Protein AF-A0A346Q1C7-F1 (afdb_monomer_lite)

InterPro domains:
  IPR007980 Small ribosomal subunit protein uS3m, fungi [PF05316] (210-429)

Sequence (430 aa):
MRRWARRLSTNRILISRVEVKHTNDRAVVTVYVYNRQKQYYLNKIAGLGAIVNKALPSSLLELRKRFKVVRSRLQLIKSSMAIIRDRIQKQIEVVSLGMNDNQNQNDNQNLNQNQNENQNQVFITDLSPSAMGEQGEISKWKVLWLARARDYEMLYLKNYVGRSLRRQMLSIYLLQLASFNESKFEAKYLLPLTSLVRRVYTAPGDASQQKEVSFNFVNLKYPYHNSSLFSSILVAKIKNRKTKLLTVLRASLAMWKVGRLSAEARATLYKEIYNRERRLPNIKVDENSQFERVPALMDNAIHLQYDTTVERGMRNSRVKGNHLTTLAEASCRADSTSRALVNTTLKALKNKAVSGIRLEVAGRLTRRYTAARSLFKLRYKGNLKNMDSSQKGLSAVLLRGHAKSNLNYTKTCSRVRIGSFGVKGWVSSS

Radius of gyration: 39.63 Å; chains: 1; bounding box: 96×57×124 Å

Foldseek 3Di:
DVVLVVVLFDLAKFKFPWDWDDDQFAIEIEIEIAHNVLVVLVVVLVVLDPVPPDDLPPDPVVLVVVVVVVVVVVVVLVVVVVVVVVVLVVVVVVLVVVVVVVVVVVVVVVPVDDDDDDDDDDDDDDDDDDDDDPVVVVSVVVVVVSVVVVVVVVVVSVVVVVVVVVSVVSSSVSSVVSVVVVCCPDPVVCVVVQVVVQVVVDDPPDPPRRRHYHYHYHYDPDQLVAFRSLQVSLQVVLLPLVDDSVNSQVSSVVVDDADDDDPVRVVVLVCLQVVLPPDDPPDDDPPPPPPDDDPPPPPVVVCCVVCPQPVVVVVVPPPPDDDPDDPPPVVPVVVVSVVVVVVVVVVPDFQPAWFKKKKKKKADSDSDLDPDDMDIDIDIDGDQDDCCCPRNVDDADADPVHHGPQKHWDKDKDAHPNGIMIMIMIIGGD

Secondary structure (DSSP, 8-state):
-HHHHHHHS-SSEEE---EEEE-SSEEEEEEEEEEHHHHHHHHHHHHH-TTS-S---SSHHHHHHHHHHHHHHHHHHHHHHHHHHHHHHHHHHHHHHHHHHHHHHHHHHHTTS--------------------HHHHHHHHHHHHHHHHHHHHHHHHHHHHHHHHHHHHHHHHHHHHHHHHHHTTSHHHHHHHHHHHHHHHS-TT-TT---EEEEEEEE-SSGGGSHHHHHHHHHHHHT-TTS-HHHHHHHHHTTS-PPPPPHHHHHHHHHHHHH-----TT----TT------SS-HHHHHHHHS-TTHHHHHHTT---S-----SSTTHHHHHHHHHHHHHHHHHH-S--SEEEEEEEEEE---SSSS--PPEEEEEEEE--S-HHHHTT----PEETTTEETTEEEEEEEEEETTEEEEEEEEEEE-

Organism: NCBI:txid2233981

Structure (mmCIF, N/CA/C/O backbone):
data_AF-A0A346Q1C7-F1
#
_entry.id   AF-A0A346Q1C7-F1
#
loop_
_atom_site.group_PDB
_atom_site.id
_atom_site.type_symbol
_atom_site.label_atom_id
_atom_site.label_alt_id
_atom_site.label_comp_id
_atom_site.label_asym_id
_atom_site.label_entity_id
_atom_site.label_seq_id
_atom_site.pdbx_PDB_ins_code
_atom_site.Cartn_x
_atom_site.Cartn_y
_atom_site.Cartn_z
_atom_site.occupancy
_atom_site.B_iso_or_equiv
_atom_site.auth_seq_id
_atom_site.auth_comp_id
_atom_site.auth_asym_id
_atom_site.auth_atom_id
_atom_site.pdbx_PDB_model_num
ATOM 1 N N . MET A 1 1 ? 2.032 14.418 11.983 1.00 38.97 1 MET A N 1
ATOM 2 C CA . MET A 1 1 ? 1.746 13.528 10.818 1.00 38.97 1 MET A CA 1
ATOM 3 C C . MET A 1 1 ? 1.263 12.105 11.158 1.00 38.97 1 MET A C 1
ATOM 5 O O . MET A 1 1 ? 0.322 11.653 10.511 1.00 38.97 1 MET A O 1
ATOM 9 N N . ARG A 1 2 ? 1.812 11.386 12.163 1.00 43.94 2 ARG A N 1
ATOM 10 C CA . ARG A 1 2 ? 1.419 9.984 12.498 1.00 43.94 2 ARG A CA 1
ATOM 11 C C . ARG A 1 2 ? -0.075 9.760 12.833 1.00 43.94 2 ARG A C 1
ATOM 13 O O . ARG A 1 2 ? -0.574 8.652 12.641 1.00 43.94 2 ARG A O 1
ATOM 20 N N . ARG A 1 3 ? -0.809 10.766 13.336 1.00 47.66 3 ARG A N 1
ATOM 21 C CA . ARG A 1 3 ? -2.253 10.647 13.662 1.00 47.66 3 ARG A CA 1
ATOM 22 C C . ARG A 1 3 ? -3.160 10.649 12.417 1.00 47.66 3 ARG A C 1
ATOM 24 O O . ARG A 1 3 ? -4.160 9.940 12.407 1.00 47.66 3 ARG A O 1
ATOM 31 N N . TRP A 1 4 ? -2.811 11.376 11.352 1.00 45.78 4 TRP A N 1
ATOM 32 C CA . TRP A 1 4 ? -3.656 11.488 10.148 1.00 45.78 4 TRP A CA 1
ATOM 33 C C . TRP A 1 4 ? -3.519 10.296 9.196 1.00 45.78 4 TRP A C 1
ATOM 35 O O . TRP A 1 4 ? -4.531 9.786 8.722 1.00 45.78 4 TRP A O 1
ATOM 45 N N . ALA A 1 5 ? -2.308 9.756 9.016 1.00 52.31 5 ALA A N 1
ATOM 46 C CA . ALA A 1 5 ? -2.098 8.514 8.260 1.00 52.31 5 ALA A CA 1
ATOM 47 C C . ALA A 1 5 ? -2.879 7.317 8.855 1.00 52.31 5 ALA A C 1
ATOM 49 O O . ALA A 1 5 ? -3.353 6.439 8.130 1.00 52.31 5 ALA A O 1
ATOM 50 N N . ARG A 1 6 ? -3.097 7.309 10.182 1.00 56.31 6 ARG A N 1
ATOM 51 C CA . ARG A 1 6 ? -3.970 6.335 10.863 1.00 56.31 6 ARG A CA 1
ATOM 52 C C . ARG A 1 6 ? -5.446 6.480 10.485 1.00 56.31 6 ARG A C 1
ATOM 54 O O . ARG A 1 6 ? -6.118 5.471 10.333 1.00 56.31 6 ARG A O 1
ATOM 61 N N . ARG A 1 7 ? -5.945 7.708 10.296 1.00 55.66 7 ARG A N 1
ATOM 62 C CA . ARG A 1 7 ? -7.338 7.958 9.874 1.00 55.66 7 ARG A CA 1
ATOM 63 C C . ARG A 1 7 ? -7.575 7.595 8.400 1.00 55.66 7 ARG A C 1
ATOM 65 O O . ARG A 1 7 ? -8.701 7.257 8.036 1.00 55.66 7 ARG A O 1
ATOM 72 N N . LEU A 1 8 ? -6.527 7.619 7.570 1.00 53.28 8 LEU A N 1
ATOM 73 C CA . LEU A 1 8 ? -6.575 7.304 6.132 1.00 53.28 8 LEU A CA 1
ATOM 74 C C . LEU A 1 8 ? -6.391 5.825 5.795 1.00 53.28 8 LEU A C 1
ATOM 76 O O . LEU A 1 8 ? -6.873 5.382 4.759 1.00 53.28 8 LEU A O 1
ATOM 80 N N . SER A 1 9 ? -5.759 5.043 6.664 1.00 59.03 9 SER A N 1
ATOM 81 C CA . SER A 1 9 ? -5.677 3.593 6.484 1.00 59.03 9 SER A CA 1
ATOM 82 C C . SER A 1 9 ? -6.921 2.914 7.068 1.00 59.03 9 SER A C 1
ATOM 84 O O . SER A 1 9 ? -7.513 3.360 8.051 1.00 59.03 9 SER A O 1
ATOM 86 N N . THR A 1 10 ? -7.411 1.878 6.398 1.00 66.50 10 THR A N 1
ATOM 87 C CA . THR A 1 10 ? -8.411 0.944 6.939 1.00 66.50 10 THR A CA 1
ATOM 88 C C . THR A 1 10 ? -7.689 -0.130 7.749 1.00 66.50 10 THR A C 1
ATOM 90 O O . THR A 1 10 ? -6.613 -0.555 7.329 1.00 66.50 10 THR A O 1
ATOM 93 N N . ASN A 1 11 ? -8.257 -0.600 8.865 1.00 80.75 11 ASN A N 1
ATOM 94 C CA . ASN A 1 11 ? -7.684 -1.710 9.638 1.00 80.75 11 ASN A CA 1
ATOM 95 C C . ASN A 1 11 ? -7.961 -3.066 8.956 1.00 80.75 11 ASN A C 1
ATOM 97 O O . ASN A 1 11 ? -8.688 -3.909 9.474 1.00 80.75 11 ASN A O 1
ATOM 101 N N . ARG A 1 12 ? -7.439 -3.232 7.738 1.00 88.00 12 ARG A N 1
ATOM 102 C CA . ARG A 1 12 ? -7.566 -4.434 6.904 1.00 88.00 12 ARG A CA 1
ATOM 103 C C . ARG A 1 12 ? -6.254 -4.729 6.186 1.00 88.00 12 ARG A C 1
ATOM 105 O O . ARG A 1 12 ? -5.442 -3.819 6.009 1.00 88.00 12 ARG A O 1
ATOM 112 N N . ILE A 1 13 ? -6.064 -5.981 5.787 1.00 92.06 13 ILE A N 1
ATOM 113 C CA . ILE A 1 13 ? -5.020 -6.351 4.830 1.00 92.06 13 ILE A CA 1
ATOM 114 C C . ILE A 1 13 ? -5.448 -5.793 3.474 1.00 92.06 13 ILE A C 1
ATOM 116 O O . ILE A 1 13 ? -6.593 -5.962 3.054 1.00 92.06 13 ILE A O 1
ATOM 120 N N . LEU A 1 14 ? -4.550 -5.062 2.831 1.00 92.31 14 LEU A N 1
ATOM 121 C CA . LEU A 1 14 ? -4.760 -4.525 1.496 1.00 92.31 14 LEU A CA 1
ATOM 122 C C . LEU A 1 14 ? -3.822 -5.255 0.549 1.00 92.31 14 LEU A C 1
ATOM 124 O O . LEU A 1 14 ? -2.663 -5.482 0.893 1.00 92.31 14 LEU A O 1
ATOM 128 N N . ILE A 1 15 ? -4.340 -5.609 -0.619 1.00 94.50 15 ILE A N 1
ATOM 129 C CA . ILE A 1 15 ? -3.652 -6.427 -1.612 1.00 94.50 15 ILE A CA 1
ATOM 130 C C . ILE A 1 15 ? -3.628 -5.659 -2.937 1.00 94.50 15 ILE A C 1
ATOM 132 O O . ILE A 1 15 ? -4.599 -4.973 -3.272 1.00 94.50 15 ILE A O 1
ATOM 136 N N . SER A 1 16 ? -2.496 -5.694 -3.637 1.00 95.19 16 SER A N 1
ATOM 137 C CA . SER A 1 16 ? -2.352 -5.082 -4.954 1.00 95.19 16 SER A CA 1
ATOM 138 C C . SER A 1 16 ? -3.081 -5.877 -6.029 1.00 95.19 16 SER A C 1
ATOM 140 O O . SER A 1 16 ? -3.559 -6.987 -5.805 1.00 95.19 16 SER A O 1
ATOM 142 N N . ARG A 1 17 ? -3.111 -5.330 -7.245 1.00 94.06 17 ARG A N 1
ATOM 143 C CA . ARG A 1 17 ? -3.306 -6.182 -8.421 1.00 94.06 17 ARG A CA 1
ATOM 144 C C . ARG A 1 17 ? -2.187 -7.216 -8.486 1.00 94.06 17 ARG A C 1
ATOM 146 O O . ARG A 1 17 ? -1.057 -6.923 -8.093 1.00 94.06 17 ARG A O 1
ATOM 153 N N . VAL A 1 18 ? -2.555 -8.406 -8.931 1.00 94.12 18 VAL A N 1
ATOM 154 C CA . VAL A 1 18 ? -1.655 -9.544 -9.055 1.00 94.12 18 VAL A CA 1
ATOM 155 C C . VAL A 1 18 ? -0.768 -9.344 -10.278 1.00 94.12 18 VAL A C 1
ATOM 157 O O . VAL A 1 18 ? -1.256 -8.935 -11.332 1.00 94.12 18 VAL A O 1
ATOM 160 N N . GLU A 1 19 ? 0.519 -9.633 -10.127 1.00 93.44 19 GLU A N 1
ATOM 161 C CA . GLU A 1 19 ? 1.484 -9.683 -11.221 1.00 93.44 19 GLU A CA 1
ATOM 162 C C . GLU A 1 19 ? 1.904 -11.136 -11.412 1.00 93.44 19 GLU A C 1
ATOM 164 O O . GLU A 1 19 ? 2.443 -11.759 -10.499 1.00 93.44 19 GLU A O 1
ATOM 169 N N . VAL A 1 20 ? 1.621 -11.694 -12.586 1.00 93.06 20 VAL A N 1
ATOM 170 C CA . VAL A 1 20 ? 1.943 -13.088 -12.898 1.00 93.06 20 VAL A CA 1
ATOM 171 C C . VAL A 1 20 ? 3.135 -13.113 -13.837 1.00 93.06 20 VAL A C 1
ATOM 173 O O . VAL A 1 20 ? 3.123 -12.456 -14.877 1.00 93.06 20 VAL A O 1
ATOM 176 N N . LYS A 1 21 ? 4.151 -13.895 -13.478 1.00 92.50 21 LYS A N 1
ATOM 177 C CA . LYS A 1 21 ? 5.204 -14.309 -14.402 1.00 92.50 21 LYS A CA 1
ATOM 178 C C . LYS A 1 21 ? 4.967 -15.758 -14.774 1.00 92.50 21 LYS A C 1
ATOM 180 O O . LYS A 1 21 ? 4.878 -16.614 -13.896 1.00 92.50 21 LYS A O 1
ATOM 185 N N . HIS A 1 22 ? 4.848 -16.003 -16.067 1.00 89.62 22 HIS A N 1
ATOM 186 C CA . HIS A 1 22 ? 4.619 -17.329 -16.603 1.00 89.62 22 HIS A CA 1
ATOM 187 C C . HIS A 1 22 ? 5.907 -17.853 -17.242 1.00 89.62 22 HIS A C 1
ATOM 189 O O . HIS A 1 22 ? 6.525 -17.146 -18.035 1.00 89.62 22 HIS A O 1
ATOM 195 N N . THR A 1 23 ? 6.313 -19.064 -16.872 1.00 88.69 23 THR A N 1
ATOM 196 C CA . THR A 1 23 ? 7.318 -19.869 -17.577 1.00 88.69 23 THR A CA 1
ATOM 197 C C . THR A 1 23 ? 6.695 -21.212 -17.953 1.00 88.69 23 THR A C 1
ATOM 199 O O . THR A 1 23 ? 5.582 -21.508 -17.516 1.00 88.69 23 THR A O 1
ATOM 202 N N . ASN A 1 24 ? 7.410 -22.029 -18.729 1.00 86.62 24 ASN A N 1
ATOM 203 C CA . ASN A 1 24 ? 6.912 -23.329 -19.191 1.00 86.62 24 ASN A CA 1
ATOM 204 C C . ASN A 1 24 ? 6.408 -24.190 -18.022 1.00 86.62 24 ASN A C 1
ATOM 206 O O . ASN A 1 24 ? 5.253 -24.609 -18.033 1.00 86.62 24 ASN A O 1
ATOM 210 N N . ASP A 1 25 ? 7.215 -24.303 -16.963 1.00 86.50 25 ASP A N 1
ATOM 211 C CA . ASP A 1 25 ? 6.927 -25.235 -15.864 1.00 86.50 25 ASP A CA 1
ATOM 212 C C . ASP A 1 25 ? 6.196 -24.594 -14.679 1.00 86.50 25 ASP A C 1
ATOM 214 O O . ASP A 1 25 ? 5.519 -25.280 -13.915 1.00 86.50 25 ASP A O 1
ATOM 218 N N . ARG A 1 26 ? 6.311 -23.268 -14.497 1.00 90.44 26 ARG A N 1
ATOM 219 C CA . ARG A 1 26 ? 5.790 -22.576 -13.309 1.00 90.44 26 ARG A CA 1
ATOM 220 C C . ARG A 1 26 ? 5.085 -21.259 -13.612 1.00 90.44 26 ARG A C 1
ATOM 222 O O . ARG A 1 26 ? 5.454 -20.484 -14.494 1.00 90.44 26 ARG A O 1
ATOM 229 N N . ALA A 1 27 ? 4.078 -20.963 -12.803 1.00 91.81 27 ALA A N 1
ATOM 230 C CA . ALA A 1 27 ? 3.423 -19.668 -12.728 1.00 91.81 27 ALA A CA 1
ATOM 231 C C . ALA A 1 27 ? 3.760 -19.022 -11.379 1.00 91.81 27 ALA A C 1
ATOM 233 O O . ALA A 1 27 ? 3.321 -19.482 -10.324 1.00 91.81 27 ALA A O 1
ATOM 234 N N . VAL A 1 28 ? 4.551 -17.947 -11.407 1.00 93.69 28 VAL A N 1
ATOM 235 C CA . VAL A 1 28 ? 4.902 -17.175 -10.210 1.00 93.69 28 VAL A CA 1
ATOM 236 C C . VAL A 1 28 ? 3.908 -16.034 -10.057 1.00 93.69 28 VAL A C 1
ATOM 238 O O . VAL A 1 28 ? 3.921 -15.056 -10.810 1.00 93.69 28 VAL A O 1
ATOM 241 N N . VAL A 1 29 ? 3.047 -16.152 -9.056 1.00 94.75 29 VAL A N 1
ATOM 242 C CA . VAL A 1 29 ? 2.010 -15.181 -8.725 1.00 94.75 29 VAL A CA 1
ATOM 243 C C . VAL A 1 29 ? 2.555 -14.233 -7.661 1.00 94.75 29 VAL A C 1
ATOM 245 O O . VAL A 1 29 ? 2.629 -14.571 -6.481 1.00 94.75 29 VAL A O 1
ATOM 248 N N . THR A 1 30 ? 2.949 -13.030 -8.073 1.00 96.19 30 THR A N 1
ATOM 249 C CA . THR A 1 30 ? 3.469 -12.001 -7.168 1.00 96.19 30 THR A CA 1
ATOM 250 C C . THR A 1 30 ? 2.356 -11.064 -6.727 1.00 96.19 30 THR A C 1
ATOM 252 O O . THR A 1 30 ? 1.605 -10.506 -7.531 1.00 96.19 30 THR A O 1
ATOM 255 N N . VAL A 1 31 ? 2.254 -10.879 -5.415 1.00 95.62 31 VAL A N 1
ATOM 256 C CA . VAL A 1 31 ? 1.205 -10.086 -4.789 1.00 95.62 31 VAL A CA 1
ATOM 257 C C . VAL A 1 31 ? 1.826 -9.146 -3.764 1.00 95.62 31 VAL A C 1
ATOM 259 O O . VAL A 1 31 ? 2.423 -9.580 -2.779 1.00 95.62 31 VAL A O 1
ATOM 262 N N . TYR A 1 32 ? 1.650 -7.839 -3.956 1.00 96.62 32 TYR A N 1
ATOM 263 C CA . TYR A 1 32 ? 2.086 -6.852 -2.976 1.00 96.62 32 TYR A CA 1
ATOM 264 C C . TYR A 1 32 ? 1.025 -6.676 -1.895 1.00 96.62 32 TYR A C 1
ATOM 266 O O . TYR A 1 32 ? -0.154 -6.433 -2.170 1.00 96.62 32 TYR A O 1
ATOM 274 N N . VAL A 1 33 ? 1.457 -6.746 -0.641 1.00 95.56 33 VAL A N 1
ATOM 275 C CA . VAL A 1 33 ? 0.578 -6.721 0.525 1.00 95.56 33 VAL A CA 1
ATOM 276 C C . VAL A 1 33 ? 0.932 -5.534 1.406 1.00 95.56 33 VAL A C 1
ATOM 278 O O . VAL A 1 33 ? 2.086 -5.327 1.761 1.00 95.56 33 VAL A O 1
ATOM 281 N N . TYR A 1 34 ? -0.071 -4.757 1.811 1.00 93.75 34 TYR A N 1
ATOM 282 C CA . TYR A 1 34 ? 0.067 -3.764 2.873 1.00 93.75 34 TYR A CA 1
ATOM 283 C C . TYR A 1 34 ? -0.737 -4.203 4.098 1.00 93.75 34 TYR A C 1
ATOM 285 O O . TYR A 1 34 ? -1.962 -4.045 4.173 1.00 93.75 34 TYR A O 1
ATOM 293 N N . ASN A 1 35 ? -0.035 -4.769 5.079 1.00 93.00 35 ASN A N 1
ATOM 294 C CA . ASN A 1 35 ? -0.653 -5.394 6.240 1.00 93.00 35 ASN A CA 1
ATOM 295 C C . ASN A 1 35 ? -0.773 -4.431 7.431 1.00 93.00 35 ASN A C 1
ATOM 297 O O . ASN A 1 35 ? 0.040 -4.415 8.361 1.00 93.00 35 ASN A O 1
ATOM 301 N N . ARG A 1 36 ? -1.826 -3.606 7.415 1.00 88.38 36 ARG A N 1
ATOM 302 C CA . ARG A 1 36 ? -2.096 -2.667 8.514 1.00 88.38 36 ARG A CA 1
ATOM 303 C C . ARG A 1 36 ? -2.611 -3.358 9.779 1.00 88.38 36 ARG A C 1
ATOM 305 O O . ARG A 1 36 ? -2.350 -2.859 10.871 1.00 88.38 36 ARG A O 1
ATOM 312 N N . GLN A 1 37 ? -3.311 -4.485 9.631 1.00 90.00 37 GLN A N 1
ATOM 313 C CA . GLN A 1 37 ? -3.851 -5.262 10.754 1.00 90.00 37 GLN A CA 1
ATOM 314 C C . GLN A 1 37 ? -2.741 -5.776 11.665 1.00 90.00 37 GLN A C 1
ATOM 316 O O . GLN A 1 37 ? -2.789 -5.521 12.866 1.00 90.00 37 GLN A O 1
ATOM 321 N N . LYS A 1 38 ? -1.692 -6.383 11.093 1.00 89.56 38 LYS A N 1
ATOM 322 C CA . LYS A 1 38 ? -0.515 -6.830 11.850 1.00 89.56 38 LYS A CA 1
ATOM 323 C C . LYS A 1 38 ? 0.099 -5.690 12.659 1.00 89.56 38 LYS A C 1
ATOM 325 O O . LYS A 1 38 ? 0.281 -5.805 13.866 1.00 89.56 38 LYS A O 1
ATOM 330 N N . GLN A 1 39 ? 0.330 -4.542 12.017 1.00 88.06 39 GLN A N 1
ATOM 331 C CA . GLN A 1 39 ? 0.853 -3.354 12.700 1.00 88.06 39 GLN A CA 1
ATOM 332 C C . GLN A 1 39 ? -0.081 -2.862 13.817 1.00 88.06 39 GLN A C 1
ATOM 334 O O . GLN A 1 39 ? 0.395 -2.395 14.848 1.00 88.06 39 GLN A O 1
ATOM 339 N N . TYR A 1 40 ? -1.401 -2.922 13.631 1.00 89.62 40 TYR A N 1
ATOM 340 C CA . TYR A 1 40 ? -2.364 -2.546 14.667 1.00 89.62 40 TYR A CA 1
ATOM 341 C C . TYR A 1 40 ? -2.280 -3.478 15.882 1.00 89.62 40 TYR A C 1
ATOM 343 O O . TYR A 1 40 ? -2.196 -2.976 17.002 1.00 89.62 40 TYR A O 1
ATOM 351 N N . TYR A 1 41 ? -2.240 -4.798 15.672 1.00 89.06 41 TYR A N 1
ATOM 352 C CA . TYR A 1 41 ? -2.116 -5.773 16.759 1.00 89.06 41 TYR A CA 1
ATOM 353 C C . TYR A 1 41 ? -0.807 -5.593 17.526 1.00 89.06 41 TYR A C 1
ATOM 355 O O . TYR A 1 41 ? -0.850 -5.436 18.742 1.00 89.06 41 TYR A O 1
ATOM 363 N N . LEU A 1 42 ? 0.327 -5.482 16.827 1.00 85.38 42 LEU A N 1
ATOM 364 C CA . LEU A 1 42 ? 1.638 -5.272 17.452 1.00 85.38 42 LEU A CA 1
ATOM 365 C C . LEU A 1 42 ? 1.688 -3.986 18.289 1.00 85.38 42 LEU A C 1
ATOM 367 O O . LEU A 1 42 ? 2.131 -4.010 19.432 1.00 85.38 42 LEU A O 1
ATOM 371 N N . ASN A 1 43 ? 1.169 -2.869 17.765 1.00 86.00 43 ASN A N 1
ATOM 372 C CA . ASN A 1 43 ? 1.119 -1.612 18.520 1.00 86.00 43 ASN A CA 1
ATOM 373 C C . ASN A 1 43 ? 0.189 -1.701 19.740 1.00 86.00 43 ASN A C 1
ATOM 375 O O . ASN A 1 43 ? 0.459 -1.078 20.764 1.00 86.00 43 ASN A O 1
ATOM 379 N N . LYS A 1 44 ? -0.917 -2.448 19.634 1.00 85.38 44 LYS A N 1
ATOM 380 C CA . LYS A 1 44 ? -1.856 -2.639 20.744 1.00 85.38 44 LYS A CA 1
ATOM 381 C C . LYS A 1 44 ? -1.263 -3.541 21.825 1.00 85.38 44 LYS A C 1
ATOM 383 O O . LYS A 1 44 ? -1.436 -3.236 22.995 1.00 85.38 44 LYS A O 1
ATOM 388 N N . ILE A 1 45 ? -0.523 -4.583 21.445 1.00 82.75 45 ILE A N 1
ATOM 389 C CA . ILE A 1 45 ? 0.242 -5.430 22.370 1.00 82.75 45 ILE A CA 1
ATOM 390 C C . ILE A 1 45 ? 1.317 -4.598 23.079 1.00 82.75 45 ILE A C 1
ATOM 392 O O . ILE A 1 45 ? 1.366 -4.607 24.304 1.00 82.75 45 ILE A O 1
ATOM 396 N N . ALA A 1 46 ? 2.104 -3.811 22.335 1.00 80.25 46 ALA A N 1
ATOM 397 C CA . ALA A 1 46 ? 3.120 -2.927 22.912 1.00 80.25 46 ALA A CA 1
ATOM 398 C C . ALA A 1 46 ? 2.518 -1.926 23.918 1.00 80.25 46 ALA A C 1
ATOM 400 O O . ALA A 1 46 ? 3.070 -1.719 24.994 1.00 80.25 46 ALA A O 1
ATOM 401 N N . GLY A 1 47 ? 1.349 -1.355 23.604 1.00 75.44 47 GLY A N 1
ATOM 402 C CA . GLY A 1 47 ? 0.619 -0.461 24.508 1.00 75.44 47 GLY A CA 1
ATOM 403 C C . GLY A 1 47 ? -0.033 -1.150 25.715 1.00 75.44 47 GLY A C 1
ATOM 404 O O . GLY A 1 47 ? -0.333 -0.474 26.694 1.00 75.44 47 GLY A O 1
ATOM 405 N N . LEU A 1 48 ? -0.253 -2.470 25.670 1.00 74.62 48 LEU A N 1
ATOM 406 C CA . LEU A 1 48 ? -0.764 -3.259 26.801 1.00 74.62 48 LEU A CA 1
ATOM 407 C C . LEU A 1 48 ? 0.334 -3.679 27.784 1.00 74.62 48 LEU A C 1
ATOM 409 O O . LEU A 1 48 ? 0.011 -4.119 28.887 1.00 74.62 48 LEU A O 1
ATOM 413 N N . GLY A 1 49 ? 1.605 -3.480 27.428 1.00 57.97 49 GLY A N 1
ATOM 414 C CA . GLY A 1 49 ? 2.680 -3.398 28.400 1.00 57.97 49 GLY A CA 1
ATOM 415 C C . GLY A 1 49 ? 3.967 -4.092 27.985 1.00 57.97 49 GLY A C 1
ATOM 416 O O . GLY A 1 49 ? 3.987 -5.281 27.662 1.00 57.97 49 GLY A O 1
ATOM 417 N N . ALA A 1 50 ? 5.053 -3.362 28.229 1.00 49.25 50 ALA A N 1
ATOM 418 C CA . ALA A 1 50 ? 6.402 -3.805 28.578 1.00 49.25 50 ALA A CA 1
ATOM 419 C C . ALA A 1 50 ? 6.488 -4.901 29.685 1.00 49.25 50 ALA A C 1
ATOM 421 O O . ALA A 1 50 ? 7.555 -5.154 30.228 1.00 49.25 50 ALA A O 1
ATOM 422 N N . ILE A 1 51 ? 5.386 -5.585 30.016 1.00 45.56 51 ILE A N 1
ATOM 423 C CA . ILE A 1 51 ? 5.305 -6.756 30.906 1.00 45.56 51 ILE A CA 1
ATOM 424 C C . ILE A 1 51 ? 5.187 -8.061 30.085 1.00 45.56 51 ILE A C 1
ATOM 426 O O . ILE A 1 51 ? 5.390 -9.151 30.608 1.00 45.56 51 ILE A O 1
ATOM 430 N N . VAL A 1 52 ? 4.969 -7.973 28.764 1.00 45.38 52 VAL A N 1
ATOM 431 C CA . VAL A 1 52 ? 5.205 -9.086 27.817 1.00 45.38 52 VAL A CA 1
ATOM 432 C C . VAL A 1 52 ? 6.611 -8.968 27.200 1.00 45.38 52 VAL A C 1
ATOM 434 O O . VAL A 1 52 ? 6.857 -9.379 26.068 1.00 45.38 52 VAL A O 1
ATOM 437 N N . ASN A 1 53 ? 7.558 -8.378 27.936 1.00 37.59 53 ASN A N 1
ATOM 438 C CA . ASN A 1 53 ? 8.963 -8.316 27.547 1.00 37.59 53 ASN A CA 1
ATOM 439 C C . ASN A 1 53 ? 9.599 -9.701 27.701 1.00 37.59 53 ASN A C 1
ATOM 441 O O . ASN A 1 53 ? 10.176 -10.016 28.734 1.00 37.59 53 ASN A O 1
ATOM 445 N N . LYS A 1 54 ? 9.429 -10.534 26.673 1.00 43.56 54 LYS A N 1
ATOM 446 C CA . LYS A 1 54 ? 10.383 -11.541 26.178 1.00 43.56 54 LYS A CA 1
ATOM 447 C C . LYS A 1 54 ? 9.703 -12.262 25.019 1.00 43.56 54 LYS A C 1
ATOM 449 O O . LYS A 1 54 ? 8.861 -13.121 25.247 1.00 43.56 54 LYS A O 1
ATOM 454 N N . ALA A 1 55 ? 10.051 -11.849 23.801 1.00 46.88 55 ALA A N 1
ATOM 455 C CA . ALA A 1 55 ? 9.712 -12.463 22.515 1.00 46.88 55 ALA A CA 1
ATOM 456 C C . ALA A 1 55 ? 8.211 -12.667 22.189 1.00 46.88 55 ALA A C 1
ATOM 458 O O . ALA A 1 55 ? 7.390 -13.103 23.002 1.00 46.88 55 ALA A O 1
ATOM 459 N N . LEU A 1 56 ? 7.851 -12.370 20.936 1.00 47.47 56 LEU A N 1
ATOM 460 C CA . LEU A 1 56 ? 6.658 -12.949 20.318 1.00 47.47 56 LEU A CA 1
ATOM 461 C C . LEU A 1 56 ? 6.838 -14.474 20.341 1.00 47.47 56 LEU A C 1
ATOM 463 O O . LEU A 1 56 ? 7.914 -14.926 19.950 1.00 47.47 56 LEU A O 1
ATOM 467 N N . PRO A 1 57 ? 5.856 -15.260 20.812 1.00 48.06 57 PRO A N 1
ATOM 468 C CA . PRO A 1 57 ? 5.976 -16.703 20.743 1.00 48.06 57 PRO A CA 1
ATOM 469 C C . PRO A 1 57 ? 6.066 -17.119 19.274 1.00 48.06 57 PRO A C 1
ATOM 471 O O . PRO A 1 57 ? 5.206 -16.747 18.475 1.00 48.06 57 PRO A O 1
ATOM 474 N N . SER A 1 58 ? 7.116 -17.853 18.924 1.00 42.19 58 SER A N 1
ATOM 475 C CA . SER A 1 58 ? 7.392 -18.300 17.552 1.00 42.19 58 SER A CA 1
ATOM 476 C C . SER A 1 58 ? 6.453 -19.430 17.115 1.00 42.19 58 SER A C 1
ATOM 478 O O . SER A 1 58 ? 6.356 -19.742 15.932 1.00 42.19 58 SER A O 1
ATOM 480 N N . SER A 1 59 ? 5.724 -20.035 18.061 1.00 47.19 59 SER A N 1
ATOM 481 C CA . SER A 1 59 ? 4.826 -21.164 17.822 1.00 47.19 59 SER A CA 1
ATOM 482 C C . SER A 1 59 ? 3.613 -21.179 18.767 1.00 47.19 59 SER A C 1
ATOM 484 O O . SER A 1 59 ? 3.646 -20.663 19.889 1.00 47.19 59 SER A O 1
ATOM 486 N N . LEU A 1 60 ? 2.527 -21.839 18.342 1.00 47.66 60 LEU A N 1
ATOM 487 C CA . LEU A 1 60 ? 1.317 -22.071 19.154 1.00 47.66 60 LEU A CA 1
ATOM 488 C C . LEU A 1 60 ? 1.612 -22.804 20.481 1.00 47.66 60 LEU A C 1
ATOM 490 O O . LEU A 1 60 ? 0.896 -22.625 21.470 1.00 47.66 60 LEU A O 1
ATOM 494 N N . LEU A 1 61 ? 2.689 -23.595 20.527 1.00 49.00 61 LEU A N 1
ATOM 495 C CA . LEU A 1 61 ? 3.109 -24.370 21.696 1.00 49.00 61 LEU A CA 1
ATOM 496 C C . LEU A 1 61 ? 3.615 -23.478 22.844 1.00 49.00 61 LEU A C 1
ATOM 498 O O . LEU A 1 61 ? 3.331 -23.734 24.016 1.00 49.00 61 LEU A O 1
ATOM 502 N N . GLU A 1 62 ? 4.312 -22.388 22.527 1.00 52.03 62 GLU A N 1
ATOM 503 C CA . GLU A 1 62 ? 4.779 -21.413 23.522 1.00 52.03 62 GLU A CA 1
ATOM 504 C C . GLU A 1 62 ? 3.629 -20.596 24.117 1.00 52.03 62 GLU A C 1
ATOM 506 O O . GLU A 1 62 ? 3.635 -20.267 25.307 1.00 52.03 62 GLU A O 1
ATOM 511 N N . LEU A 1 63 ? 2.593 -20.335 23.316 1.00 50.00 63 LEU A N 1
ATOM 512 C CA . LEU A 1 63 ? 1.342 -19.743 23.787 1.00 50.00 63 LEU A CA 1
ATOM 513 C C . LEU A 1 63 ? 0.702 -20.623 24.874 1.00 50.00 63 LEU A C 1
ATOM 515 O O . LEU A 1 63 ? 0.330 -20.111 25.931 1.00 50.00 63 LEU A O 1
ATOM 519 N N . ARG A 1 64 ? 0.666 -21.949 24.675 1.00 49.78 64 ARG A N 1
ATOM 520 C CA . ARG A 1 64 ? 0.140 -22.923 25.653 1.00 49.78 64 ARG A CA 1
ATOM 521 C C . ARG A 1 64 ? 0.924 -22.918 26.973 1.00 49.78 64 ARG A C 1
ATOM 523 O O . ARG A 1 64 ? 0.319 -22.968 28.044 1.00 49.78 64 ARG A O 1
ATOM 530 N N . LYS A 1 65 ? 2.255 -22.775 26.923 1.00 55.62 65 LYS A N 1
ATOM 531 C CA . LYS A 1 65 ? 3.101 -22.620 28.124 1.00 55.62 65 LYS A CA 1
ATOM 532 C C . LYS A 1 65 ? 2.769 -21.333 28.889 1.00 55.62 65 LYS A C 1
ATOM 534 O O . LYS A 1 65 ? 2.642 -21.363 30.112 1.00 55.62 65 LYS A O 1
ATOM 539 N N . ARG A 1 66 ? 2.535 -20.217 28.187 1.00 52.34 66 ARG A N 1
ATOM 540 C CA . ARG A 1 66 ? 2.132 -18.942 28.816 1.00 52.34 66 ARG A CA 1
ATOM 541 C C . ARG A 1 66 ? 0.753 -19.016 29.470 1.00 52.34 66 ARG A C 1
ATOM 543 O O . ARG A 1 66 ? 0.586 -18.486 30.565 1.00 52.34 66 ARG A O 1
ATOM 550 N N . PHE A 1 67 ? -0.203 -19.729 28.872 1.00 53.31 67 PHE A N 1
ATOM 551 C CA . PHE A 1 67 ? -1.494 -20.011 29.514 1.00 53.31 67 PHE A CA 1
ATOM 552 C C . PHE A 1 67 ? -1.334 -20.774 30.836 1.00 53.31 67 PHE A C 1
ATOM 554 O O . PHE A 1 67 ? -2.024 -20.461 31.806 1.00 53.31 67 PHE A O 1
ATOM 561 N N . LYS A 1 68 ? -0.397 -21.730 30.907 1.00 57.09 68 LYS A N 1
ATOM 562 C CA . LYS A 1 68 ? -0.091 -22.466 32.144 1.00 57.09 68 LYS A CA 1
ATOM 563 C C . LYS A 1 68 ? 0.456 -21.536 33.238 1.00 57.09 68 LYS A C 1
ATOM 565 O O . LYS A 1 68 ? 0.006 -21.625 34.374 1.00 57.09 68 LYS A O 1
ATOM 570 N N . VAL A 1 69 ? 1.339 -20.597 32.880 1.00 60.09 69 VAL A N 1
ATOM 571 C CA . VAL A 1 69 ? 1.891 -19.580 33.803 1.00 60.09 69 VAL A CA 1
ATOM 572 C C . VAL A 1 69 ? 0.821 -18.598 34.292 1.00 60.09 69 VAL A C 1
ATOM 574 O O . VAL A 1 69 ? 0.804 -18.213 35.458 1.00 60.09 69 VAL A O 1
ATOM 577 N N . VAL A 1 70 ? -0.098 -18.186 33.417 1.00 54.12 70 VAL A N 1
ATOM 578 C CA . VAL A 1 70 ? -1.233 -17.343 33.821 1.00 54.12 70 VAL A CA 1
ATOM 579 C C . VAL A 1 70 ? -2.136 -18.099 34.796 1.00 54.12 70 VAL A C 1
ATOM 581 O O . VAL A 1 70 ? -2.519 -17.538 35.819 1.00 54.12 70 VAL A O 1
ATOM 584 N N . ARG A 1 71 ? -2.417 -19.382 34.532 1.00 52.72 71 ARG A N 1
ATOM 585 C CA . ARG A 1 71 ? -3.223 -20.243 35.412 1.00 52.72 71 ARG A CA 1
ATOM 586 C C . ARG A 1 71 ? -2.582 -20.428 36.793 1.00 52.72 71 ARG A C 1
ATOM 588 O O . ARG A 1 71 ? -3.295 -20.324 37.787 1.00 52.72 71 ARG A O 1
ATOM 595 N N . SER A 1 72 ? -1.266 -20.634 36.869 1.00 56.06 72 SER A N 1
ATOM 596 C CA . SER A 1 72 ? -0.552 -20.775 38.147 1.00 56.06 72 SER A CA 1
ATOM 597 C C . SER A 1 72 ? -0.475 -19.462 38.934 1.00 56.06 72 SER A C 1
ATOM 599 O O . SER A 1 72 ? -0.686 -19.460 40.143 1.00 56.06 72 SER A O 1
ATOM 601 N N . ARG A 1 73 ? -0.292 -18.314 38.266 1.00 52.28 73 ARG A N 1
ATOM 602 C CA . ARG A 1 73 ? -0.409 -16.991 38.913 1.00 52.28 73 ARG A CA 1
ATOM 603 C C . ARG A 1 73 ? -1.811 -16.737 39.464 1.00 52.28 73 ARG A C 1
ATOM 605 O O . ARG A 1 73 ? -1.955 -16.145 40.525 1.00 52.28 73 ARG A O 1
ATOM 612 N N . LEU A 1 74 ? -2.842 -17.213 38.769 1.00 57.44 74 LEU A N 1
ATOM 613 C CA . LEU A 1 74 ? -4.230 -17.145 39.228 1.00 57.44 74 LEU A CA 1
ATOM 614 C C . LEU A 1 74 ? -4.452 -17.981 40.497 1.00 57.44 74 LEU A C 1
ATOM 616 O O . LEU A 1 74 ? -5.193 -17.560 41.379 1.00 57.44 74 LEU A O 1
ATOM 620 N N . GLN A 1 75 ? -3.790 -19.136 40.608 1.00 64.06 75 GLN A N 1
ATOM 621 C CA . GLN A 1 75 ? -3.807 -19.959 41.820 1.00 64.06 75 GLN A CA 1
ATOM 622 C C . GLN A 1 75 ? -3.057 -19.295 42.982 1.00 64.06 75 GLN A C 1
ATOM 624 O O . GLN A 1 75 ? -3.597 -19.259 44.081 1.00 64.06 75 GLN A O 1
ATOM 629 N N . LEU A 1 76 ? -1.892 -18.688 42.729 1.00 60.81 76 LEU A N 1
ATOM 630 C CA . LEU A 1 76 ? -1.140 -17.909 43.727 1.00 60.81 76 LEU A CA 1
ATOM 631 C C . LEU A 1 76 ? -1.921 -16.697 44.251 1.00 60.81 76 LEU A C 1
ATOM 633 O O . LEU A 1 76 ? -1.867 -16.382 45.432 1.00 60.81 76 LEU A O 1
ATOM 637 N N . ILE A 1 77 ? -2.674 -16.020 43.383 1.00 56.53 77 ILE A N 1
ATOM 638 C CA . ILE A 1 77 ? -3.548 -14.913 43.796 1.00 56.53 77 ILE A CA 1
ATOM 639 C C . ILE A 1 77 ? -4.732 -15.438 44.619 1.00 56.53 77 ILE A C 1
ATOM 641 O O . ILE A 1 77 ? -5.153 -14.794 45.572 1.00 56.53 77 ILE A O 1
ATOM 645 N N . LYS A 1 78 ? -5.279 -16.616 44.287 1.00 60.09 78 LYS A N 1
ATOM 646 C CA . LYS A 1 78 ? -6.325 -17.248 45.106 1.00 60.09 78 LYS A CA 1
ATOM 647 C C . LYS A 1 78 ? -5.807 -17.627 46.495 1.00 60.09 78 LYS A C 1
ATOM 649 O O . LYS A 1 78 ? -6.524 -17.402 47.465 1.00 60.09 78 LYS A O 1
ATOM 654 N N . SER A 1 79 ? -4.590 -18.163 46.597 1.00 60.69 79 SER A N 1
ATOM 655 C CA . SER A 1 79 ? -3.991 -18.517 47.887 1.00 60.69 79 SER A CA 1
ATOM 656 C C . SER A 1 79 ? -3.596 -17.283 48.700 1.00 60.69 79 SER A C 1
ATOM 658 O O . SER A 1 79 ? -3.878 -17.245 49.892 1.00 60.69 79 SER A O 1
ATOM 660 N N . SER A 1 80 ? -3.047 -16.230 48.085 1.00 55.62 80 SER A N 1
ATOM 661 C CA . SER A 1 80 ? -2.750 -14.981 48.802 1.00 55.62 80 SER A CA 1
ATOM 662 C C . SER A 1 80 ? -4.016 -14.275 49.298 1.00 55.62 80 SER A C 1
ATOM 664 O O . SER A 1 80 ? -4.043 -13.794 50.426 1.00 55.62 80 SER A O 1
ATOM 666 N N . MET A 1 81 ? -5.097 -14.287 48.511 1.00 54.50 81 MET A N 1
ATOM 667 C CA . MET A 1 81 ? -6.415 -13.811 48.949 1.00 54.50 81 MET A CA 1
ATOM 668 C C . MET A 1 81 ? -6.976 -14.636 50.116 1.00 54.50 81 MET A C 1
ATOM 670 O O . MET A 1 81 ? -7.656 -14.080 50.974 1.00 54.50 81 MET A O 1
ATOM 674 N N . ALA A 1 82 ? -6.701 -15.943 50.166 1.00 66.31 82 ALA A N 1
ATOM 675 C CA . ALA A 1 82 ? -7.090 -16.796 51.288 1.00 66.31 82 ALA A CA 1
ATOM 676 C C . ALA A 1 82 ? -6.279 -16.481 52.558 1.00 66.31 82 ALA A C 1
ATOM 678 O O . ALA A 1 82 ? -6.860 -16.391 53.631 1.00 66.31 82 ALA A O 1
ATOM 679 N N . ILE A 1 83 ? -4.973 -16.221 52.433 1.00 66.94 83 ILE A N 1
ATOM 680 C CA . ILE A 1 83 ? -4.100 -15.827 53.556 1.00 66.94 83 ILE A CA 1
ATOM 681 C C . ILE A 1 83 ? -4.494 -14.455 54.119 1.00 66.94 83 ILE A C 1
ATOM 683 O O . ILE A 1 83 ? -4.525 -14.265 55.331 1.00 66.94 83 ILE A O 1
ATOM 687 N N . ILE A 1 84 ? -4.810 -13.490 53.251 1.00 57.25 84 ILE A N 1
ATOM 688 C CA . ILE A 1 84 ? -5.295 -12.169 53.676 1.00 57.25 84 ILE A CA 1
ATOM 689 C C . ILE A 1 84 ? -6.639 -12.316 54.398 1.00 57.25 84 ILE A C 1
ATOM 691 O O . ILE A 1 84 ? -6.832 -11.717 55.452 1.00 57.25 84 ILE A O 1
ATOM 695 N N . ARG A 1 85 ? -7.538 -13.165 53.880 1.00 60.19 85 ARG A N 1
ATOM 696 C CA . ARG A 1 85 ? -8.807 -13.493 54.543 1.00 60.19 85 ARG A CA 1
ATOM 697 C C . ARG A 1 85 ? -8.576 -14.079 55.941 1.00 60.19 85 ARG A C 1
ATOM 699 O O . ARG A 1 85 ? -9.235 -13.630 56.866 1.00 60.19 85 ARG A O 1
ATOM 706 N N . ASP A 1 86 ? -7.628 -15.004 56.085 1.00 69.50 86 ASP A N 1
ATOM 707 C CA . ASP A 1 86 ? -7.283 -15.659 57.355 1.00 69.50 86 ASP A CA 1
ATOM 708 C C . ASP A 1 86 ? -6.661 -14.690 58.377 1.00 69.50 86 ASP A C 1
ATOM 710 O O . ASP A 1 86 ? -7.056 -14.666 59.539 1.00 69.50 86 ASP A O 1
ATOM 714 N N . ARG A 1 87 ? -5.740 -13.813 57.948 1.00 61.44 87 ARG A N 1
ATOM 715 C CA . ARG A 1 87 ? -5.153 -12.776 58.822 1.00 61.44 87 ARG A CA 1
ATOM 716 C C . ARG A 1 87 ? -6.187 -11.778 59.331 1.00 61.44 87 ARG A C 1
ATOM 718 O O . ARG A 1 87 ? -6.140 -11.408 60.498 1.00 61.44 87 ARG A O 1
ATOM 725 N N . ILE A 1 88 ? -7.110 -11.362 58.468 1.00 54.50 88 ILE A N 1
ATOM 726 C CA . ILE A 1 88 ? -8.214 -10.478 58.857 1.00 54.50 88 ILE A CA 1
ATOM 727 C C . ILE A 1 88 ? -9.131 -11.195 59.856 1.00 54.50 88 ILE A C 1
ATOM 729 O O . ILE A 1 88 ? -9.562 -10.592 60.830 1.00 54.50 88 ILE A O 1
ATOM 733 N N . GLN A 1 89 ? -9.389 -12.488 59.654 1.00 62.00 89 GLN A N 1
ATOM 734 C CA . GLN A 1 89 ? -10.232 -13.286 60.544 1.00 62.00 89 GLN A CA 1
ATOM 735 C C . GLN A 1 89 ? -9.602 -13.462 61.935 1.00 62.00 89 GLN A C 1
ATOM 737 O O . GLN A 1 89 ? -10.282 -13.256 62.934 1.00 62.00 89 GLN A O 1
ATOM 742 N N . LYS A 1 90 ? -8.285 -13.689 61.997 1.00 65.69 90 LYS A N 1
ATOM 743 C CA . LYS A 1 90 ? -7.512 -13.724 63.251 1.00 65.69 90 LYS A CA 1
ATOM 744 C C . LYS A 1 90 ? -7.480 -12.382 63.979 1.00 65.69 90 LYS A C 1
ATOM 746 O O . LYS A 1 90 ? -7.581 -12.344 65.197 1.00 65.69 90 LYS A O 1
ATOM 751 N N . GLN A 1 91 ? -7.356 -11.266 63.257 1.00 57.72 91 GLN A N 1
ATOM 752 C CA . GLN A 1 91 ? -7.431 -9.938 63.879 1.00 57.72 91 GLN A CA 1
ATOM 753 C C . GLN A 1 91 ? -8.822 -9.648 64.459 1.00 57.72 91 GLN A C 1
ATOM 755 O O . GLN A 1 91 ? -8.917 -8.990 65.489 1.00 57.72 91 GLN A O 1
ATOM 760 N N . ILE A 1 92 ? -9.887 -10.167 63.839 1.00 53.75 92 ILE A N 1
ATOM 761 C CA . ILE A 1 92 ? -11.254 -10.084 64.371 1.00 53.75 92 ILE A CA 1
ATOM 762 C C . ILE A 1 92 ? -11.397 -10.937 65.638 1.00 53.75 92 ILE A C 1
ATOM 764 O O . ILE A 1 92 ? -11.944 -10.441 66.616 1.00 53.75 92 ILE A O 1
ATOM 768 N N . GLU A 1 93 ? -10.857 -12.161 65.653 1.00 61.03 93 GLU A N 1
ATOM 769 C CA . GLU A 1 93 ? -10.852 -13.032 66.841 1.00 61.03 93 GLU A CA 1
ATOM 770 C C . GLU A 1 93 ? -10.139 -12.388 68.036 1.00 61.03 93 GLU A C 1
ATOM 772 O O . GLU A 1 93 ? -10.673 -12.377 69.143 1.00 61.03 93 GLU A O 1
ATOM 777 N N . VAL A 1 94 ? -8.971 -11.778 67.811 1.00 59.25 94 VAL A N 1
ATOM 778 C CA . VAL A 1 94 ? -8.215 -11.062 68.855 1.00 59.25 94 VAL A CA 1
ATOM 779 C C . VAL A 1 94 ? -9.003 -9.868 69.403 1.00 59.25 94 VAL A C 1
ATOM 781 O O . VAL A 1 94 ? -9.006 -9.630 70.609 1.00 59.25 94 VAL A O 1
ATOM 784 N N . VAL A 1 95 ? -9.713 -9.135 68.540 1.00 53.19 95 VAL A N 1
ATOM 785 C CA . VAL A 1 95 ? -10.569 -8.014 68.959 1.00 53.19 95 VAL A CA 1
ATOM 786 C C . VAL A 1 95 ? -11.816 -8.501 69.707 1.00 53.19 95 VAL A C 1
ATOM 788 O O . VAL A 1 95 ? -12.235 -7.836 70.649 1.00 53.19 95 VAL A O 1
ATOM 791 N N . SER A 1 96 ? -12.388 -9.657 69.348 1.00 51.91 96 SER A N 1
ATOM 792 C CA . SER A 1 96 ? -13.518 -10.250 70.081 1.00 51.91 96 SER A CA 1
ATOM 793 C C . SER A 1 96 ? -13.121 -10.856 71.430 1.00 51.91 96 SER A C 1
ATOM 795 O O . SER A 1 96 ? -13.885 -10.752 72.382 1.00 51.91 96 SER A O 1
ATOM 797 N N . LEU A 1 97 ? -11.921 -11.434 71.551 1.00 51.22 97 LEU A N 1
ATOM 798 C CA . LEU A 1 97 ? -11.419 -11.990 72.814 1.00 51.22 97 LEU A CA 1
ATOM 799 C C . LEU A 1 97 ? -11.122 -10.885 73.836 1.00 51.22 97 LEU A C 1
ATOM 801 O O . LEU A 1 97 ? -11.558 -10.980 74.978 1.00 51.22 97 LEU A O 1
ATOM 805 N N . GLY A 1 98 ? -10.520 -9.773 73.400 1.00 48.34 98 GLY A N 1
ATOM 806 C CA . GLY A 1 98 ? -10.318 -8.600 74.258 1.00 48.34 98 GLY A CA 1
ATOM 807 C C . GLY A 1 98 ? -11.612 -7.902 74.715 1.00 48.34 98 GLY A C 1
ATOM 808 O O . GLY A 1 98 ? -11.561 -7.062 75.609 1.00 48.34 98 GLY A O 1
ATOM 809 N N . MET A 1 99 ? -12.772 -8.225 74.124 1.00 45.03 99 MET A N 1
ATOM 810 C CA . MET A 1 99 ? -14.084 -7.760 74.600 1.00 45.03 99 MET A CA 1
ATOM 811 C C . MET A 1 99 ? -14.679 -8.661 75.692 1.00 45.03 99 MET A C 1
ATOM 813 O O . MET A 1 99 ? -15.343 -8.139 76.584 1.00 45.03 99 MET A O 1
ATOM 817 N N . ASN A 1 100 ? -14.401 -9.969 75.675 1.00 46.34 100 ASN A N 1
ATOM 818 C CA . ASN A 1 100 ? -14.887 -10.910 76.692 1.00 46.34 100 ASN A CA 1
ATOM 819 C C . ASN A 1 100 ? -14.110 -10.801 78.014 1.00 46.34 100 ASN A C 1
ATOM 821 O O . ASN A 1 100 ? -14.706 -10.908 79.085 1.00 46.34 100 ASN A O 1
ATOM 825 N N . ASP A 1 101 ? -12.805 -10.521 77.962 1.00 44.00 101 ASP A N 1
ATOM 826 C CA . ASP A 1 101 ? -11.989 -10.357 79.175 1.00 44.00 101 ASP A CA 1
ATOM 827 C C . ASP A 1 101 ? -12.407 -9.119 79.994 1.00 44.00 101 ASP A C 1
ATOM 829 O O . ASP A 1 101 ? -12.381 -9.144 81.224 1.00 44.00 101 ASP A O 1
ATOM 833 N N . ASN A 1 102 ? -12.896 -8.068 79.324 1.00 45.38 102 ASN A N 1
ATOM 834 C CA . ASN A 1 102 ? -13.451 -6.876 79.976 1.00 45.38 102 ASN A CA 1
ATOM 835 C C . ASN A 1 102 ? -14.868 -7.092 80.546 1.00 45.38 102 ASN A C 1
ATOM 837 O O . ASN A 1 102 ? -15.259 -6.383 81.470 1.00 45.38 102 ASN A O 1
ATOM 841 N N . GLN A 1 103 ? -15.644 -8.051 80.025 1.00 45.88 103 GLN A N 1
ATOM 842 C CA . GLN A 1 103 ? -16.946 -8.424 80.600 1.00 45.88 103 GLN A CA 1
ATOM 843 C C . GLN A 1 103 ? -16.769 -9.298 81.849 1.00 45.88 103 GLN A C 1
ATOM 845 O O . GLN A 1 103 ? -17.359 -9.006 82.884 1.00 45.88 103 GLN A O 1
ATOM 850 N N . ASN A 1 104 ? -15.849 -10.266 81.817 1.00 44.38 104 ASN A N 1
ATOM 851 C CA . ASN A 1 104 ? -15.574 -11.134 82.967 1.00 44.38 104 ASN A CA 1
ATOM 852 C C . ASN A 1 104 ? -14.936 -10.399 84.164 1.00 44.38 104 ASN A C 1
ATOM 854 O O . ASN A 1 104 ? -15.120 -10.815 85.308 1.00 44.38 104 ASN A O 1
ATOM 858 N N . GLN A 1 105 ? -14.203 -9.300 83.937 1.00 44.19 105 GLN A N 1
ATOM 859 C CA . GLN A 1 105 ? -13.719 -8.444 85.031 1.00 44.19 105 GLN A CA 1
ATOM 860 C C . GLN A 1 105 ? -14.834 -7.599 85.672 1.00 44.19 105 GLN A C 1
ATOM 862 O O . GLN A 1 105 ? -14.774 -7.352 86.875 1.00 44.19 105 GLN A O 1
ATOM 867 N N . ASN A 1 106 ? -15.865 -7.214 84.912 1.00 44.62 106 ASN A N 1
ATOM 868 C CA . ASN A 1 106 ? -17.013 -6.458 85.425 1.00 44.62 106 ASN A CA 1
ATOM 869 C C . ASN A 1 106 ? -18.049 -7.356 86.126 1.00 44.62 106 ASN A C 1
ATOM 871 O O . ASN A 1 106 ? -18.626 -6.948 87.133 1.00 44.62 106 ASN A O 1
ATOM 875 N N . ASP A 1 107 ? -18.240 -8.593 85.663 1.00 42.47 107 ASP A N 1
ATOM 876 C CA . ASP A 1 107 ? -19.200 -9.528 86.268 1.00 42.47 107 ASP A CA 1
ATOM 877 C C . ASP A 1 107 ? -18.705 -10.079 87.621 1.00 42.47 107 ASP A C 1
ATOM 879 O O . ASP A 1 107 ? -19.496 -10.262 88.548 1.00 42.47 107 ASP A O 1
ATOM 883 N N . ASN A 1 108 ? -17.385 -10.229 87.804 1.00 41.28 108 ASN A N 1
ATOM 884 C CA . ASN A 1 108 ? -16.795 -10.624 89.091 1.00 41.28 108 ASN A CA 1
ATOM 885 C C . ASN A 1 108 ? -16.813 -9.517 90.162 1.00 41.28 108 ASN A C 1
ATOM 887 O O . ASN A 1 108 ? -16.656 -9.823 91.342 1.00 41.28 108 ASN A O 1
ATOM 891 N N . GLN A 1 109 ? -17.026 -8.248 89.792 1.00 43.22 109 GLN A N 1
ATOM 892 C CA . GLN A 1 109 ? -17.247 -7.172 90.769 1.00 43.22 109 GLN A CA 1
ATOM 893 C C . GLN A 1 109 ? -18.718 -7.064 91.212 1.00 43.22 109 GLN A C 1
ATOM 895 O O . GLN A 1 109 ? -18.979 -6.566 92.305 1.00 43.22 109 GLN A O 1
ATOM 900 N N . ASN A 1 110 ? -19.667 -7.589 90.426 1.00 42.16 110 ASN A N 1
ATOM 901 C CA . ASN A 1 110 ? -21.110 -7.469 90.683 1.00 42.16 110 ASN A CA 1
ATOM 902 C C . ASN A 1 110 ? -21.755 -8.681 91.381 1.00 42.16 110 ASN A C 1
ATOM 904 O O . ASN A 1 110 ? -22.895 -8.582 91.823 1.00 42.16 110 ASN A O 1
ATOM 908 N N . LEU A 1 111 ? -21.050 -9.803 91.551 1.00 40.22 111 LEU A N 1
ATOM 909 C CA . LEU A 1 111 ? -21.577 -10.993 92.245 1.00 40.22 111 LEU A CA 1
ATOM 910 C C . LEU A 1 111 ? -21.596 -10.890 93.787 1.00 40.22 111 LEU A C 1
ATOM 912 O O . LEU A 1 111 ? -22.131 -11.779 94.443 1.00 40.22 111 LEU A O 1
ATOM 916 N N . ASN A 1 112 ? -21.065 -9.810 94.377 1.00 37.44 112 ASN A N 1
ATOM 917 C CA . ASN A 1 112 ? -21.052 -9.592 95.835 1.00 37.44 112 ASN A CA 1
ATOM 918 C C . ASN A 1 112 ? -22.173 -8.679 96.361 1.00 37.44 112 ASN A C 1
ATOM 920 O O . ASN A 1 112 ? -22.187 -8.345 97.546 1.00 37.44 112 ASN A O 1
ATOM 924 N N . GLN A 1 113 ? -23.126 -8.278 95.522 1.00 39.91 113 GLN A N 1
ATOM 925 C CA . GLN A 1 113 ? -24.306 -7.535 95.956 1.00 39.91 113 GLN A CA 1
ATOM 926 C C . GLN A 1 113 ? -25.550 -8.161 95.328 1.00 39.91 113 GLN A C 1
ATOM 928 O O . GLN A 1 113 ? -25.581 -8.410 94.130 1.00 39.91 113 GLN A O 1
ATOM 933 N N . ASN A 1 114 ? -26.577 -8.364 96.152 1.00 34.62 114 ASN A N 1
ATOM 934 C CA . ASN A 1 114 ? -27.938 -8.788 95.795 1.00 34.62 114 ASN A CA 1
ATOM 935 C C . ASN A 1 114 ? -28.218 -10.297 95.872 1.00 34.62 114 ASN A C 1
ATOM 937 O O . ASN A 1 114 ? -28.593 -10.950 94.903 1.00 34.62 114 ASN A O 1
ATOM 941 N N . GLN A 1 115 ? -28.182 -10.815 97.102 1.00 30.91 115 GLN A N 1
ATOM 942 C CA . GLN A 1 115 ? -29.308 -11.616 97.578 1.00 30.91 115 GLN A CA 1
ATOM 943 C C . GLN A 1 115 ? -30.391 -10.642 98.047 1.00 30.91 115 GLN A C 1
ATOM 945 O O . GLN A 1 115 ? -30.218 -10.014 99.086 1.00 30.91 115 GLN A O 1
ATOM 950 N N . ASN A 1 116 ? -31.449 -10.456 97.260 1.00 31.33 116 ASN A N 1
ATOM 951 C CA . ASN A 1 116 ? -32.825 -10.447 97.751 1.00 31.33 116 ASN A CA 1
ATOM 952 C C . ASN A 1 116 ? -33.816 -10.072 96.650 1.00 31.33 116 ASN A C 1
ATOM 954 O O . ASN A 1 116 ? -33.567 -9.219 95.806 1.00 31.33 116 ASN A O 1
ATOM 958 N N . GLU A 1 117 ? -34.964 -10.721 96.791 1.00 30.30 117 GLU A N 1
ATOM 959 C CA . GLU A 1 117 ? -36.263 -10.444 96.197 1.00 30.30 117 GLU A CA 1
ATOM 960 C C . GLU A 1 117 ? -36.595 -11.068 94.842 1.00 30.30 117 GLU A C 1
ATOM 962 O O . GLU A 1 117 ? -35.869 -11.071 93.853 1.00 30.30 117 GLU A O 1
ATOM 967 N N . ASN A 1 118 ? -37.758 -11.699 94.906 1.00 27.44 118 ASN A N 1
ATOM 968 C CA . ASN A 1 118 ? -38.276 -12.763 94.089 1.00 27.44 118 ASN A CA 1
ATOM 969 C C . ASN A 1 118 ? -39.691 -12.320 93.690 1.00 27.44 118 ASN A C 1
ATOM 971 O O . ASN A 1 118 ? -40.426 -11.805 94.528 1.00 27.44 118 ASN A O 1
ATOM 975 N N . GLN A 1 119 ? -40.061 -12.669 92.458 1.00 26.38 119 GLN A N 1
ATOM 976 C CA . GLN A 1 119 ? -41.417 -12.897 91.937 1.00 26.38 119 GLN A CA 1
ATOM 977 C C . GLN A 1 119 ? -42.228 -11.763 91.268 1.00 26.38 119 GLN A C 1
ATOM 979 O O . GLN A 1 119 ? -42.708 -10.827 91.895 1.00 26.38 119 GLN A O 1
ATOM 984 N N . ASN A 1 120 ? -42.533 -12.084 89.994 1.00 26.86 120 ASN A N 1
ATOM 985 C CA . ASN A 1 120 ? -43.741 -11.818 89.189 1.00 26.86 120 ASN A CA 1
ATOM 986 C C . ASN A 1 120 ? -43.892 -10.440 88.517 1.00 26.86 120 ASN A C 1
ATOM 988 O O . ASN A 1 120 ? -43.634 -9.418 89.124 1.00 26.86 120 ASN A O 1
ATOM 992 N N . GLN A 1 121 ? -44.454 -10.286 87.311 1.00 26.14 121 GLN A N 1
ATOM 993 C CA . GLN A 1 121 ? -44.524 -11.046 86.049 1.00 26.14 121 GLN A CA 1
ATOM 994 C C . GLN A 1 121 ? -45.217 -10.091 85.026 1.00 26.14 121 GLN A C 1
ATOM 996 O O . GLN A 1 121 ? -46.177 -9.427 85.395 1.00 26.14 121 GLN A O 1
ATOM 1001 N N . VAL A 1 122 ? -44.789 -10.107 83.749 1.00 24.67 122 VAL A N 1
ATOM 1002 C CA . VAL A 1 122 ? -45.587 -9.831 82.513 1.00 24.67 122 VAL A CA 1
ATOM 1003 C C . VAL A 1 122 ? -45.815 -8.368 82.007 1.00 24.67 122 VAL A C 1
ATOM 1005 O O . VAL A 1 122 ? -46.738 -7.678 82.409 1.00 24.67 122 VAL A O 1
ATOM 1008 N N . PHE A 1 123 ? -45.012 -8.027 80.973 1.00 25.20 123 PHE A N 1
ATOM 1009 C CA . PHE A 1 123 ? -45.314 -7.479 79.614 1.00 25.20 123 PHE A CA 1
ATOM 1010 C C . PHE A 1 123 ? -45.664 -5.993 79.284 1.00 25.20 123 PHE A C 1
ATOM 1012 O O . PHE A 1 123 ? -46.683 -5.475 79.713 1.00 25.20 123 PHE A O 1
ATOM 1019 N N . ILE A 1 124 ? -44.846 -5.466 78.331 1.00 29.17 124 ILE A N 1
ATOM 1020 C CA . ILE A 1 124 ? -44.936 -4.369 77.307 1.00 29.17 124 ILE A CA 1
ATOM 1021 C C . ILE A 1 124 ? -45.484 -2.999 77.774 1.00 29.17 124 ILE A C 1
ATOM 1023 O O . ILE A 1 124 ? -46.544 -2.936 78.365 1.00 29.17 124 ILE A O 1
ATOM 1027 N N . THR A 1 125 ? -44.853 -1.839 77.564 1.00 28.16 125 THR A N 1
ATOM 1028 C CA . THR A 1 125 ? -44.312 -1.208 76.340 1.00 28.16 125 THR A CA 1
ATOM 1029 C C . THR A 1 125 ? -43.456 0.002 76.703 1.00 28.16 125 THR A C 1
ATOM 1031 O O . THR A 1 125 ? -43.723 0.662 77.698 1.00 28.16 125 THR A O 1
ATOM 1034 N N . ASP A 1 126 ? -42.529 0.308 75.791 1.00 30.53 126 ASP A N 1
ATOM 1035 C CA . ASP A 1 126 ? -41.908 1.608 75.532 1.00 30.53 126 ASP A CA 1
ATOM 1036 C C . ASP A 1 126 ? -41.092 2.248 76.653 1.00 30.53 126 ASP A C 1
ATOM 1038 O O . ASP A 1 126 ? -41.617 2.621 77.690 1.00 30.53 126 ASP A O 1
ATOM 1042 N N . LEU A 1 127 ? -39.808 2.495 76.369 1.00 26.83 127 LEU A N 1
ATOM 1043 C CA . LEU A 1 127 ? -39.149 3.748 76.734 1.00 26.83 127 LEU A CA 1
ATOM 1044 C C . LEU A 1 127 ? -37.861 3.949 75.924 1.00 26.83 127 LEU A C 1
ATOM 1046 O O . LEU A 1 127 ? -37.054 3.049 75.694 1.00 26.83 127 LEU A O 1
ATOM 1050 N N . SER A 1 128 ? -37.744 5.189 75.471 1.00 30.03 128 SER A N 1
ATOM 1051 C CA . SER A 1 128 ? -36.641 5.845 74.783 1.00 30.03 128 SER A CA 1
ATOM 1052 C C . SER A 1 128 ? -35.275 5.682 75.475 1.00 30.03 128 SER A C 1
ATOM 1054 O O . SER A 1 128 ? -35.211 5.429 76.677 1.00 30.03 128 SER A O 1
ATOM 1056 N N . PRO A 1 129 ? -34.170 5.884 74.732 1.00 38.12 129 PRO A N 1
ATOM 1057 C CA . PRO A 1 129 ? -32.827 5.509 75.144 1.00 38.12 129 PRO A CA 1
ATOM 1058 C C . PRO A 1 129 ? -32.282 6.481 76.185 1.00 38.12 129 PRO A C 1
ATOM 1060 O O . PRO A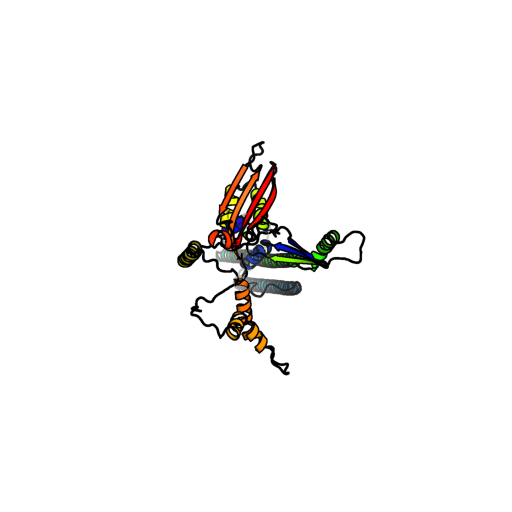 1 129 ? -32.193 7.683 75.945 1.00 38.12 129 PRO A O 1
ATOM 1063 N N . SER A 1 130 ? -31.862 5.972 77.334 1.00 39.91 130 SER A N 1
ATOM 1064 C CA . SER A 1 130 ? -31.011 6.713 78.260 1.00 39.91 130 SER A CA 1
ATOM 1065 C C . SER A 1 130 ? -30.144 5.721 79.026 1.00 39.91 130 SER A C 1
ATOM 1067 O O . SER A 1 130 ? -30.650 4.753 79.577 1.00 39.91 130 SER A O 1
ATOM 1069 N N . ALA A 1 131 ? -28.837 5.992 79.020 1.00 38.41 131 ALA A N 1
ATOM 1070 C CA . ALA A 1 131 ? -27.771 5.279 79.725 1.00 38.41 131 ALA A CA 1
ATOM 1071 C C . ALA A 1 131 ? -27.320 3.918 79.144 1.00 38.41 131 ALA A C 1
ATOM 1073 O O . ALA A 1 131 ? -27.489 2.867 79.750 1.00 38.41 131 ALA A O 1
ATOM 1074 N N . MET A 1 132 ? -26.606 3.942 78.013 1.00 31.94 132 MET A N 1
ATOM 1075 C CA . MET A 1 132 ? -25.545 2.958 77.742 1.00 31.94 132 MET A CA 1
ATOM 1076 C C . MET A 1 132 ? -24.291 3.709 77.291 1.00 31.94 132 MET A C 1
ATOM 1078 O O . MET A 1 132 ? -24.348 4.533 76.384 1.00 31.94 132 MET A O 1
ATOM 1082 N N . GLY A 1 133 ? -23.183 3.472 77.993 1.00 38.94 133 GLY A N 1
ATOM 1083 C CA . GLY A 1 133 ? -21.990 4.315 77.981 1.00 38.94 133 GLY A CA 1
ATOM 1084 C C . GLY A 1 133 ? -21.346 4.535 76.610 1.00 38.94 133 GLY A C 1
ATOM 1085 O O . GLY A 1 133 ? -21.324 3.655 75.749 1.00 38.94 133 GLY A O 1
ATOM 1086 N N . GLU A 1 134 ? -20.732 5.710 76.463 1.00 45.16 134 GLU A N 1
ATOM 1087 C CA . GLU A 1 134 ? -19.997 6.184 75.280 1.00 45.16 134 GLU A CA 1
ATOM 1088 C C . GLU A 1 134 ? -18.988 5.156 74.726 1.00 45.16 134 GLU A C 1
ATOM 1090 O O . GLU A 1 134 ? -18.734 5.098 73.523 1.00 45.16 134 GLU A O 1
ATOM 1095 N N . GLN A 1 135 ? -18.453 4.266 75.566 1.00 43.72 135 GLN A N 1
ATOM 1096 C CA . GLN A 1 135 ? -17.526 3.204 75.157 1.00 43.72 135 GLN A CA 1
ATOM 1097 C C . GLN A 1 135 ? -18.190 2.067 74.346 1.00 43.72 135 GLN A C 1
ATOM 1099 O O . GLN A 1 135 ? -17.534 1.451 73.496 1.00 43.72 135 GLN A O 1
ATOM 1104 N N . GLY A 1 136 ? -19.488 1.811 74.549 1.00 45.12 136 GLY A N 1
ATOM 1105 C CA . GLY A 1 136 ? -20.285 0.813 73.820 1.00 45.12 136 GLY A CA 1
ATOM 1106 C C . GLY A 1 136 ? -20.667 1.257 72.403 1.00 45.12 136 GLY A C 1
ATOM 1107 O O . GLY A 1 136 ? -20.695 0.454 71.469 1.00 45.12 136 GLY A O 1
ATOM 1108 N N . GLU A 1 137 ? -20.883 2.557 72.198 1.00 48.97 137 GLU A N 1
ATOM 1109 C CA . GLU A 1 137 ? -21.089 3.106 70.855 1.00 48.97 137 GLU A CA 1
ATOM 1110 C C . GLU A 1 137 ? -19.781 3.154 70.062 1.00 48.97 137 GLU A C 1
ATOM 1112 O O . GLU A 1 137 ? -19.747 2.731 68.906 1.00 48.97 137 GLU A O 1
ATOM 1117 N N . ILE A 1 138 ? -18.674 3.585 70.678 1.00 51.56 138 ILE A N 1
ATOM 1118 C CA . ILE A 1 138 ? -17.352 3.658 70.028 1.00 51.56 138 ILE A CA 1
ATOM 1119 C C . ILE A 1 138 ? -16.889 2.278 69.533 1.00 51.56 138 ILE A C 1
ATOM 1121 O O . ILE A 1 138 ? -16.305 2.156 68.451 1.00 51.56 138 ILE A O 1
ATOM 1125 N N . SER A 1 139 ? -17.161 1.221 70.297 1.00 54.78 139 SER A N 1
ATOM 1126 C CA . SER A 1 139 ? -16.861 -0.163 69.916 1.00 54.78 139 SER A CA 1
ATOM 1127 C C . SER A 1 139 ? -17.743 -0.647 68.757 1.00 54.78 139 SER A C 1
ATOM 1129 O O . SER A 1 139 ? -17.224 -1.228 67.799 1.00 54.78 139 SER A O 1
ATOM 1131 N N . LYS A 1 140 ? -19.037 -0.309 68.757 1.00 53.84 140 LYS A N 1
ATOM 1132 C CA . LYS A 1 140 ? -19.969 -0.588 67.650 1.00 53.84 140 LYS A CA 1
ATOM 1133 C C . LYS A 1 140 ? -19.559 0.127 66.354 1.00 53.84 140 LYS A C 1
ATOM 1135 O O . LYS A 1 140 ? -19.537 -0.492 65.288 1.00 53.84 140 LYS A O 1
ATOM 1140 N N . TRP A 1 141 ? -19.140 1.392 66.440 1.00 55.09 141 TRP A N 1
ATOM 1141 C CA . TRP A 1 141 ? -18.622 2.169 65.306 1.00 55.09 141 TRP A CA 1
ATOM 1142 C C . TRP A 1 141 ? -17.294 1.624 64.771 1.00 55.09 141 TRP A C 1
ATOM 1144 O O . TRP A 1 141 ? -17.122 1.548 63.553 1.00 55.09 141 TRP A O 1
ATOM 1154 N N . LYS A 1 142 ? -16.377 1.177 65.641 1.00 51.66 142 LYS A N 1
ATOM 1155 C CA . LYS A 1 142 ? -15.123 0.518 65.227 1.00 51.66 142 LYS A CA 1
ATOM 1156 C C . LYS A 1 142 ? -15.382 -0.770 64.446 1.00 51.66 142 LYS A C 1
ATOM 1158 O O . LYS A 1 142 ? -14.797 -0.957 63.380 1.00 51.66 142 LYS A O 1
ATOM 1163 N N . VAL A 1 143 ? -16.281 -1.629 64.930 1.00 66.62 143 VAL A N 1
ATOM 1164 C CA . VAL A 1 143 ? -16.653 -2.883 64.247 1.00 66.62 143 VAL A CA 1
ATOM 1165 C C . VAL A 1 143 ? -17.298 -2.596 62.888 1.00 66.62 143 VAL A C 1
ATOM 1167 O O . VAL A 1 143 ? -16.938 -3.210 61.881 1.00 66.62 143 VAL A O 1
ATOM 1170 N N . LEU A 1 144 ? -18.197 -1.612 62.826 1.00 70.38 144 LEU A N 1
ATOM 1171 C CA . LEU A 1 144 ? -18.883 -1.227 61.593 1.00 70.38 144 LEU A CA 1
ATOM 1172 C C . LEU A 1 144 ? -17.925 -0.594 60.569 1.00 70.38 144 LEU A C 1
ATOM 1174 O O . LEU A 1 144 ? -18.031 -0.856 59.370 1.00 70.38 144 LEU A O 1
ATOM 1178 N N . TRP A 1 145 ? -16.946 0.187 61.031 1.00 61.97 145 TRP A N 1
ATOM 1179 C CA . TRP A 1 145 ? -15.900 0.768 60.189 1.00 61.97 145 TRP A CA 1
ATOM 1180 C C . TRP A 1 145 ? -14.958 -0.299 59.622 1.00 61.97 145 TRP A C 1
ATOM 1182 O O . TRP A 1 145 ? -14.684 -0.292 58.423 1.00 61.97 145 TRP A O 1
ATOM 1192 N N . LEU A 1 146 ? -14.533 -1.268 60.440 1.00 64.69 146 LEU A N 1
ATOM 1193 C CA . LEU A 1 146 ? -13.714 -2.406 60.001 1.00 64.69 146 LEU A CA 1
ATOM 1194 C C . LEU A 1 146 ? -14.453 -3.292 58.984 1.00 64.69 146 LEU A C 1
ATOM 1196 O O . LEU A 1 146 ? -13.865 -3.698 57.979 1.00 64.69 146 LEU A O 1
ATOM 1200 N N . ALA A 1 147 ? -15.752 -3.540 59.183 1.00 66.19 147 ALA A N 1
ATOM 1201 C CA . ALA A 1 147 ? -16.584 -4.259 58.215 1.00 66.19 147 ALA A CA 1
ATOM 1202 C C . ALA A 1 147 ? -16.683 -3.505 56.875 1.00 66.19 147 ALA A C 1
ATOM 1204 O O . ALA A 1 147 ? -16.504 -4.087 55.805 1.00 66.19 147 ALA A O 1
ATOM 1205 N N . ARG A 1 148 ? -16.874 -2.183 56.924 1.00 63.62 148 ARG A N 1
ATOM 1206 C CA . ARG A 1 148 ? -16.960 -1.331 55.730 1.00 63.62 148 ARG A CA 1
ATOM 1207 C C . ARG A 1 148 ? -15.617 -1.201 55.000 1.00 63.62 148 ARG A C 1
ATOM 1209 O O . ARG A 1 148 ? -15.588 -1.170 53.769 1.00 63.62 148 ARG A O 1
ATOM 1216 N N . ALA A 1 149 ? -14.508 -1.180 55.739 1.00 61.12 149 ALA A N 1
ATOM 1217 C CA . ALA A 1 149 ? -13.156 -1.234 55.189 1.00 61.12 149 ALA A CA 1
ATOM 1218 C C . ALA A 1 149 ? -12.896 -2.574 54.477 1.00 61.12 149 ALA A C 1
ATOM 1220 O O . ALA A 1 149 ? -12.404 -2.575 53.349 1.00 61.12 149 ALA A O 1
ATOM 1221 N N . ARG A 1 150 ? -13.326 -3.702 55.064 1.00 60.84 150 ARG A N 1
ATOM 1222 C CA . ARG A 1 150 ? -13.254 -5.041 54.448 1.00 60.84 150 ARG A CA 1
ATOM 1223 C C . ARG A 1 150 ? -14.024 -5.111 53.131 1.00 60.84 150 ARG A C 1
ATOM 1225 O O . ARG A 1 150 ? -13.509 -5.645 52.145 1.00 60.84 150 ARG A O 1
ATOM 1232 N N . ASP A 1 151 ? -15.233 -4.559 53.097 1.00 70.50 151 ASP A N 1
ATOM 1233 C CA . ASP A 1 151 ? -16.048 -4.513 51.882 1.00 70.50 151 ASP A CA 1
ATOM 1234 C C . ASP A 1 151 ? -15.375 -3.679 50.793 1.00 70.50 151 ASP A C 1
ATOM 1236 O O . ASP A 1 151 ? -15.310 -4.096 49.632 1.00 70.50 151 ASP A O 1
ATOM 1240 N N . TYR A 1 152 ? -14.802 -2.533 51.168 1.00 70.25 152 TYR A N 1
ATOM 1241 C CA . TYR A 1 152 ? -14.062 -1.680 50.246 1.00 70.25 152 TYR A CA 1
ATOM 1242 C C . TYR A 1 152 ? -12.803 -2.371 49.701 1.00 70.25 152 TYR A C 1
ATOM 1244 O O . TYR A 1 152 ? -12.580 -2.370 48.487 1.00 70.25 152 TYR A O 1
ATOM 1252 N N . GLU A 1 153 ? -12.013 -3.020 50.558 1.00 66.62 153 GLU A N 1
ATOM 1253 C CA . GLU A 1 153 ? -10.823 -3.780 50.164 1.00 66.62 153 GLU A CA 1
ATOM 1254 C C . GLU A 1 153 ? -11.171 -4.944 49.235 1.00 66.62 153 GLU A C 1
ATOM 1256 O O . GLU A 1 153 ? -10.548 -5.114 48.183 1.00 66.62 153 GLU A O 1
ATOM 1261 N N . MET A 1 154 ? -12.209 -5.717 49.561 1.00 69.88 154 MET A N 1
ATOM 1262 C CA . MET A 1 154 ? -12.687 -6.815 48.721 1.00 69.88 154 MET A CA 1
ATOM 1263 C C . MET A 1 154 ? -13.179 -6.320 47.359 1.00 69.88 154 MET A C 1
ATOM 1265 O O . MET A 1 154 ? -12.871 -6.927 46.326 1.00 69.88 154 MET A O 1
ATOM 1269 N N . LEU A 1 155 ? -13.907 -5.203 47.321 1.00 72.25 155 LEU A N 1
ATOM 1270 C CA . LEU A 1 155 ? -14.414 -4.606 46.087 1.00 72.25 155 LEU A CA 1
ATOM 1271 C C . LEU A 1 155 ? -13.274 -4.029 45.236 1.00 72.25 155 LEU A C 1
ATOM 1273 O O . LEU A 1 155 ? -13.250 -4.210 44.011 1.00 72.25 155 LEU A O 1
ATOM 1277 N N . TYR A 1 156 ? -12.284 -3.410 45.880 1.00 71.25 156 TYR A N 1
ATOM 1278 C CA . TYR A 1 156 ? -11.060 -2.928 45.251 1.00 71.25 156 TYR A CA 1
ATOM 1279 C C . TYR A 1 156 ? -10.236 -4.078 44.656 1.00 71.25 156 TYR A C 1
ATOM 1281 O O . TYR A 1 156 ? -9.914 -4.045 43.465 1.00 71.25 156 TYR A O 1
ATOM 1289 N N . LEU A 1 157 ? -9.965 -5.136 45.427 1.00 68.19 157 LEU A N 1
ATOM 1290 C CA . LEU A 1 157 ? -9.212 -6.315 44.987 1.00 68.19 157 LEU A CA 1
ATOM 1291 C C . LEU A 1 157 ? -9.931 -7.051 43.851 1.00 68.19 157 LEU A C 1
ATOM 1293 O O . LEU A 1 157 ? -9.312 -7.370 42.833 1.00 68.19 157 LEU A O 1
ATOM 1297 N N . LYS A 1 158 ? -11.252 -7.246 43.953 1.00 75.75 158 LYS A N 1
ATOM 1298 C CA . LYS A 1 158 ? -12.078 -7.827 42.881 1.00 75.75 158 LYS A CA 1
ATOM 1299 C C . LYS A 1 158 ? -11.971 -7.012 41.590 1.00 75.75 158 LYS A C 1
ATOM 1301 O O . LYS A 1 158 ? -11.762 -7.578 40.512 1.00 75.75 158 LYS A O 1
ATOM 1306 N N . ASN A 1 159 ? -12.059 -5.685 41.685 1.00 75.81 159 ASN A N 1
ATOM 1307 C CA . ASN A 1 159 ? -11.915 -4.789 40.538 1.00 75.81 159 ASN A CA 1
ATOM 1308 C C . ASN A 1 159 ? -10.496 -4.801 39.958 1.00 75.81 159 ASN A C 1
ATOM 1310 O O . ASN A 1 159 ? -10.332 -4.813 38.734 1.00 75.81 159 ASN A O 1
ATOM 1314 N N . TYR A 1 160 ? -9.474 -4.832 40.810 1.00 73.75 160 TYR A N 1
ATOM 1315 C CA . TYR A 1 160 ? -8.074 -4.902 40.409 1.00 73.75 160 TYR A CA 1
ATOM 1316 C C . TYR A 1 160 ? -7.764 -6.210 39.668 1.00 73.75 160 TYR A C 1
ATOM 1318 O O . TYR A 1 160 ? -7.272 -6.176 38.535 1.00 73.75 160 TYR A O 1
ATOM 1326 N N . VAL A 1 161 ? -8.136 -7.359 40.244 1.00 71.00 161 VAL A N 1
ATOM 1327 C CA . VAL A 1 161 ? -7.969 -8.687 39.631 1.00 71.00 161 VAL A CA 1
ATOM 1328 C C . VAL A 1 161 ? -8.749 -8.769 38.322 1.00 71.00 161 VAL A C 1
ATOM 1330 O O . VAL A 1 161 ? -8.190 -9.162 37.298 1.00 71.00 161 VAL A O 1
ATOM 1333 N N . GLY A 1 162 ? -10.006 -8.312 38.303 1.00 74.44 162 GLY A N 1
ATOM 1334 C CA . GLY A 1 162 ? -10.820 -8.271 37.090 1.00 74.44 162 GLY A CA 1
ATOM 1335 C C . GLY A 1 162 ? -10.186 -7.429 35.976 1.00 74.44 162 GLY A C 1
ATOM 1336 O O . GLY A 1 162 ? -10.122 -7.866 34.825 1.00 74.44 162 GLY A O 1
ATOM 1337 N N . ARG A 1 163 ? -9.656 -6.241 36.297 1.00 77.38 163 ARG A N 1
ATOM 1338 C CA . ARG A 1 163 ? -8.933 -5.387 35.336 1.00 77.38 163 ARG A CA 1
ATOM 1339 C C . ARG A 1 163 ? -7.643 -6.048 34.842 1.00 77.38 163 ARG A C 1
ATOM 1341 O O . ARG A 1 163 ? -7.357 -5.979 33.646 1.00 77.38 163 ARG A O 1
ATOM 1348 N N . SER A 1 164 ? -6.890 -6.696 35.729 1.00 71.31 164 SER A N 1
ATOM 1349 C CA . SER A 1 164 ? -5.644 -7.398 35.396 1.00 71.31 164 SER A CA 1
ATOM 1350 C C . SER A 1 164 ? -5.890 -8.590 34.462 1.00 71.31 164 SER A C 1
ATOM 1352 O O . SER A 1 164 ? -5.266 -8.687 33.402 1.00 71.31 164 SER A O 1
ATOM 1354 N N . LEU A 1 165 ? -6.877 -9.436 34.773 1.00 74.56 165 LEU A N 1
ATOM 1355 C CA . LEU A 1 165 ? -7.252 -10.585 33.944 1.00 74.56 165 LEU A CA 1
ATOM 1356 C C . LEU A 1 165 ? -7.755 -10.157 32.565 1.00 74.56 165 LEU A C 1
ATOM 1358 O O . LEU A 1 165 ? -7.299 -10.699 31.560 1.00 74.56 165 LEU A O 1
ATOM 1362 N N . ARG A 1 166 ? -8.611 -9.127 32.482 1.00 80.50 166 ARG A N 1
ATOM 1363 C CA . ARG A 1 166 ? -9.059 -8.582 31.186 1.00 80.50 166 ARG A CA 1
ATOM 1364 C C . ARG A 1 166 ? -7.885 -8.114 30.326 1.00 80.50 166 ARG A C 1
ATOM 1366 O O . ARG A 1 166 ? -7.890 -8.348 29.119 1.00 80.50 166 ARG A O 1
ATOM 1373 N N . ARG A 1 167 ? -6.868 -7.479 30.924 1.00 77.69 167 ARG A N 1
ATOM 1374 C CA . ARG A 1 167 ? -5.652 -7.061 30.202 1.00 77.69 167 ARG A CA 1
ATOM 1375 C C . ARG A 1 167 ? -4.865 -8.261 29.666 1.00 77.69 167 ARG A C 1
ATOM 1377 O O . ARG A 1 167 ? -4.440 -8.220 28.514 1.00 77.69 167 ARG A O 1
ATOM 1384 N N . GLN A 1 168 ? -4.709 -9.324 30.458 1.00 76.44 168 GLN A N 1
ATOM 1385 C CA . GLN A 1 168 ? -4.006 -10.545 30.039 1.00 76.44 168 GLN A CA 1
ATOM 1386 C C . GLN A 1 168 ? -4.774 -11.332 28.967 1.00 76.44 168 GLN A C 1
ATOM 1388 O O . GLN A 1 168 ? -4.196 -11.738 27.964 1.00 76.44 168 GLN A O 1
ATOM 1393 N N . MET A 1 169 ? -6.089 -11.499 29.122 1.00 83.31 169 MET A N 1
ATOM 1394 C CA . MET A 1 169 ? -6.929 -12.141 28.105 1.00 83.31 169 MET A CA 1
ATOM 1395 C C . MET A 1 169 ? -6.868 -11.380 26.778 1.00 83.31 169 MET A C 1
ATOM 1397 O O . MET A 1 169 ? -6.730 -11.982 25.714 1.00 83.31 169 MET A O 1
ATOM 1401 N N . LEU A 1 170 ? -6.905 -10.045 26.835 1.00 84.19 170 LEU A N 1
ATOM 1402 C CA . LEU A 1 170 ? -6.801 -9.202 25.650 1.00 84.19 170 LEU A CA 1
ATOM 1403 C C . LEU A 1 170 ? -5.437 -9.334 24.958 1.00 84.19 170 LEU A C 1
ATOM 1405 O O . LEU A 1 170 ? -5.391 -9.358 23.728 1.00 84.19 170 LEU A O 1
ATOM 1409 N N . SER A 1 171 ? -4.331 -9.407 25.707 1.00 81.88 171 SER A N 1
ATOM 1410 C CA . SER A 1 171 ? -2.996 -9.546 25.110 1.00 81.88 171 SER A CA 1
ATOM 1411 C C . SER A 1 171 ? -2.824 -10.899 24.415 1.00 81.88 171 SER A C 1
ATOM 1413 O O . SER A 1 171 ? -2.336 -10.944 23.287 1.00 81.88 171 SER A O 1
ATOM 1415 N N . ILE A 1 172 ? -3.310 -11.978 25.030 1.00 81.25 172 ILE A N 1
ATOM 1416 C CA . ILE A 1 172 ? -3.346 -13.323 24.445 1.00 81.25 172 ILE A CA 1
ATOM 1417 C C . ILE A 1 172 ? -4.188 -13.341 23.166 1.00 81.25 172 ILE A C 1
ATOM 1419 O O . ILE A 1 172 ? -3.727 -13.826 22.134 1.00 81.25 172 ILE A O 1
ATOM 1423 N N . TYR A 1 173 ? -5.391 -12.768 23.208 1.00 88.81 173 TYR A N 1
ATOM 1424 C CA . TYR A 1 173 ? -6.267 -12.684 22.040 1.00 88.81 173 TYR A CA 1
ATOM 1425 C C . TYR A 1 173 ? -5.602 -11.924 20.881 1.00 88.81 173 TYR A C 1
ATOM 1427 O O . TYR A 1 173 ? -5.658 -12.347 19.728 1.00 88.81 173 TYR A O 1
ATOM 1435 N N . LEU A 1 174 ? -4.898 -10.825 21.169 1.00 86.94 174 LEU A N 1
ATOM 1436 C CA . LEU A 1 174 ? -4.159 -10.077 20.148 1.00 86.94 174 LEU A CA 1
ATOM 1437 C C . LEU A 1 174 ? -2.972 -10.859 19.572 1.00 86.94 174 LEU A C 1
ATOM 1439 O O . LEU A 1 174 ? -2.690 -10.710 18.384 1.00 86.94 174 LEU A O 1
ATOM 1443 N N . LEU A 1 175 ? -2.299 -11.686 20.377 1.00 84.75 175 LEU A N 1
ATOM 1444 C CA . LEU A 1 175 ? -1.245 -12.587 19.901 1.00 84.75 175 LEU A CA 1
ATOM 1445 C C . LEU A 1 175 ? -1.810 -13.663 18.967 1.00 84.75 175 LEU A C 1
ATOM 1447 O O . LEU A 1 175 ? -1.247 -13.881 17.899 1.00 84.75 175 LEU A O 1
ATOM 1451 N N . GLN A 1 176 ? -2.951 -14.267 19.315 1.00 89.00 176 GLN A N 1
ATOM 1452 C CA . GLN A 1 176 ? -3.653 -15.222 18.446 1.00 89.00 176 GLN A CA 1
ATOM 1453 C C . GLN A 1 176 ? -4.079 -14.582 17.117 1.00 89.00 176 GLN A C 1
ATOM 1455 O O . GLN A 1 176 ? -3.924 -15.169 16.051 1.00 89.00 176 GLN A O 1
ATOM 1460 N N . LEU A 1 177 ? -4.580 -13.343 17.151 1.00 91.00 177 LEU A N 1
ATOM 1461 C CA . LEU A 1 177 ? -4.922 -12.609 15.930 1.00 91.00 177 LEU A CA 1
ATOM 1462 C C . LEU A 1 177 ? -3.692 -12.267 15.079 1.00 91.00 177 LEU A C 1
ATOM 1464 O O . LEU A 1 177 ? -3.800 -12.206 13.853 1.00 91.00 177 LEU A O 1
ATOM 1468 N N . ALA A 1 178 ? -2.544 -12.009 15.709 1.00 89.19 178 ALA A N 1
ATOM 1469 C CA . ALA A 1 178 ? -1.291 -11.761 15.009 1.00 89.19 178 ALA A CA 1
ATOM 1470 C C . ALA A 1 178 ? -0.761 -13.038 14.339 1.00 89.19 178 ALA A C 1
ATOM 1472 O O . ALA A 1 178 ? -0.415 -12.975 13.162 1.00 89.19 178 ALA A O 1
ATOM 1473 N N . SER A 1 179 ? -0.788 -14.186 15.023 1.00 88.00 179 SER A N 1
ATOM 1474 C CA . SER A 1 179 ? -0.372 -15.465 14.432 1.00 88.00 179 SER A CA 1
ATOM 1475 C C . SER A 1 179 ? -1.313 -15.913 13.311 1.00 88.00 179 SER A C 1
ATOM 1477 O O . SER A 1 179 ? -0.855 -16.272 12.232 1.00 88.00 179 SER A O 1
ATOM 1479 N N . PHE A 1 180 ? -2.633 -15.779 13.487 1.00 92.06 180 PHE A N 1
ATOM 1480 C CA . PHE A 1 180 ? -3.602 -16.047 12.416 1.00 92.06 180 PHE A CA 1
ATOM 1481 C C . PHE A 1 180 ? -3.429 -15.113 11.209 1.00 92.06 180 PHE A C 1
ATOM 1483 O O . PHE A 1 180 ? -3.796 -15.428 10.082 1.00 92.06 180 PHE A O 1
ATOM 1490 N N . ASN A 1 181 ? -2.914 -13.906 11.429 1.00 92.31 181 ASN A N 1
ATOM 1491 C CA . ASN A 1 181 ? -2.614 -12.992 10.340 1.00 92.31 181 ASN A CA 1
ATOM 1492 C C . ASN A 1 181 ? -1.353 -13.415 9.569 1.00 92.31 181 ASN A C 1
ATOM 1494 O O . ASN A 1 181 ? -1.324 -13.226 8.355 1.00 92.31 181 ASN A O 1
ATOM 1498 N N . GLU A 1 182 ? -0.353 -13.981 10.246 1.00 90.31 182 GLU A N 1
ATOM 1499 C CA . GLU A 1 182 ? 0.857 -14.530 9.624 1.00 90.31 182 GLU A CA 1
ATOM 1500 C C . GLU A 1 182 ? 0.559 -15.804 8.828 1.00 90.31 182 GLU A C 1
ATOM 1502 O O . GLU A 1 182 ? 0.993 -15.904 7.681 1.00 90.31 182 GLU A O 1
ATOM 1507 N N . SER A 1 183 ? -0.291 -16.691 9.356 1.00 91.62 183 SER A N 1
ATOM 1508 C CA . SER A 1 183 ? -0.633 -17.956 8.692 1.00 91.62 183 SER A CA 1
ATOM 1509 C C . SER A 1 183 ? -1.312 -17.782 7.330 1.00 91.62 183 SER A C 1
ATOM 1511 O O . SER A 1 183 ? -1.172 -18.635 6.462 1.00 91.62 183 SER A O 1
ATOM 1513 N N . LYS A 1 184 ? -1.983 -16.649 7.078 1.00 91.56 184 LYS A N 1
ATOM 1514 C CA . LYS A 1 184 ? -2.607 -16.335 5.774 1.00 91.56 184 LYS A CA 1
ATOM 1515 C C . LYS A 1 184 ? -1.625 -16.276 4.605 1.00 91.56 184 LYS A C 1
ATOM 1517 O O . LYS A 1 184 ? -2.063 -16.309 3.458 1.00 91.56 184 LYS A O 1
ATOM 1522 N N . PHE A 1 185 ? -0.336 -16.122 4.892 1.00 93.12 185 PHE A N 1
ATOM 1523 C CA . PHE A 1 185 ? 0.727 -16.050 3.892 1.00 93.12 185 PHE A CA 1
ATOM 1524 C C . PHE A 1 185 ? 1.585 -17.322 3.864 1.00 93.12 185 PHE A C 1
ATOM 1526 O O . PHE A 1 185 ? 2.518 -17.399 3.071 1.00 93.12 185 PHE A O 1
ATOM 1533 N N . GLU A 1 186 ? 1.284 -18.313 4.707 1.00 91.06 186 GLU A N 1
ATOM 1534 C CA . GLU A 1 186 ? 1.952 -19.611 4.690 1.00 91.06 186 GLU A CA 1
ATOM 1535 C C . GLU A 1 186 ? 1.395 -20.499 3.576 1.00 91.06 186 GLU A C 1
ATOM 1537 O O . GLU A 1 186 ? 0.194 -20.498 3.297 1.00 91.06 186 GLU A O 1
ATOM 1542 N N . ALA A 1 187 ? 2.257 -21.342 3.000 1.00 88.50 187 ALA A N 1
ATOM 1543 C CA . ALA A 1 187 ? 1.881 -22.285 1.946 1.00 88.50 187 ALA A CA 1
ATOM 1544 C C . ALA A 1 187 ? 0.688 -23.177 2.340 1.00 88.50 187 ALA A C 1
ATOM 1546 O O . ALA A 1 187 ? -0.184 -23.436 1.514 1.00 88.50 187 ALA A O 1
ATOM 1547 N N . LYS A 1 188 ? 0.597 -23.570 3.620 1.00 90.56 188 LYS A N 1
ATOM 1548 C CA . LYS A 1 188 ? -0.483 -24.415 4.156 1.00 90.56 188 LYS A CA 1
ATOM 1549 C C . LYS A 1 188 ? -1.866 -23.779 3.998 1.00 90.56 188 LYS A C 1
ATOM 1551 O O . LYS A 1 188 ? -2.800 -24.448 3.572 1.00 90.56 188 LYS A O 1
ATOM 1556 N N . TYR A 1 189 ? -2.000 -22.489 4.313 1.00 91.94 189 TYR A N 1
ATOM 1557 C CA . TYR A 1 189 ? -3.281 -21.782 4.203 1.00 91.94 189 TYR A CA 1
ATOM 1558 C C . TYR A 1 189 ? -3.675 -21.525 2.744 1.00 91.94 189 TYR A C 1
ATOM 1560 O O . TYR A 1 189 ? -4.851 -21.360 2.426 1.00 91.94 189 TYR A O 1
ATOM 1568 N N . LEU A 1 190 ? -2.687 -21.492 1.849 1.00 92.50 190 LEU A N 1
ATOM 1569 C CA . LEU A 1 190 ? -2.879 -21.201 0.436 1.00 92.50 190 LEU A CA 1
ATOM 1570 C C . LEU A 1 190 ? -3.231 -22.432 -0.390 1.00 92.50 190 LEU A C 1
ATOM 1572 O O . LEU A 1 190 ? -3.678 -22.237 -1.510 1.00 92.50 190 LEU A O 1
ATOM 1576 N N . LEU A 1 191 ? -3.096 -23.658 0.130 1.00 90.75 191 LEU A N 1
ATOM 1577 C CA . LEU A 1 191 ? -3.376 -24.891 -0.622 1.00 90.75 191 LEU A CA 1
ATOM 1578 C C . LEU A 1 191 ? -4.709 -24.855 -1.397 1.00 90.75 191 LEU A C 1
ATOM 1580 O O . LEU A 1 191 ? -4.689 -25.166 -2.591 1.00 90.75 191 LEU A O 1
ATOM 1584 N N . PRO A 1 192 ? -5.842 -24.405 -0.810 1.00 93.38 192 PRO A N 1
ATOM 1585 C CA . PRO A 1 192 ? -7.095 -24.297 -1.556 1.00 93.38 192 PRO A CA 1
ATOM 1586 C C . PRO A 1 192 ? -7.024 -23.251 -2.673 1.00 93.38 192 PRO A C 1
ATOM 1588 O O . PRO A 1 192 ? -7.569 -23.445 -3.748 1.00 93.38 192 PRO A O 1
ATOM 1591 N N . LEU A 1 193 ? -6.338 -22.129 -2.455 1.00 91.31 193 LEU A N 1
ATOM 1592 C CA . LEU A 1 193 ? -6.162 -21.114 -3.492 1.00 91.31 193 LEU A CA 1
ATOM 1593 C C . LEU A 1 193 ? -5.229 -21.611 -4.602 1.00 91.31 193 LEU A C 1
ATOM 1595 O O . LEU A 1 193 ? -5.489 -21.358 -5.776 1.00 91.31 193 LEU A O 1
ATOM 1599 N N . THR A 1 194 ? -4.171 -22.336 -4.245 1.00 91.94 194 THR A N 1
ATOM 1600 C CA . THR A 1 194 ? -3.241 -22.954 -5.188 1.00 91.94 194 THR A CA 1
ATOM 1601 C C . THR A 1 194 ? -3.975 -23.925 -6.096 1.00 91.94 194 THR A C 1
ATOM 1603 O O . THR A 1 194 ? -3.792 -23.848 -7.306 1.00 91.94 194 THR A O 1
ATOM 1606 N N . SER A 1 195 ? -4.862 -24.772 -5.560 1.00 90.38 195 SER A N 1
ATOM 1607 C CA . SER A 1 195 ? -5.651 -25.690 -6.389 1.00 90.38 195 SER A CA 1
ATOM 1608 C C . SER A 1 195 ? -6.595 -24.941 -7.336 1.00 90.38 195 SER A C 1
ATOM 1610 O O . SER A 1 195 ? -6.660 -25.273 -8.517 1.00 90.38 195 SER A O 1
ATOM 1612 N N . LEU A 1 196 ? -7.254 -23.868 -6.874 1.00 91.19 196 LEU A N 1
ATOM 1613 C CA . LEU A 1 196 ? -8.098 -23.019 -7.724 1.00 91.19 196 LEU A CA 1
ATOM 1614 C C . LEU A 1 196 ? -7.312 -22.371 -8.867 1.00 91.19 196 LEU A C 1
ATOM 1616 O O . LEU A 1 196 ? -7.766 -22.391 -10.008 1.00 91.19 196 LEU A O 1
ATOM 1620 N N . VAL A 1 197 ? -6.149 -21.794 -8.567 1.00 90.81 197 VAL A N 1
ATOM 1621 C CA . VAL A 1 197 ? -5.312 -21.117 -9.564 1.00 90.81 197 VAL A CA 1
ATOM 1622 C C . VAL A 1 197 ? -4.691 -22.126 -10.525 1.00 90.81 197 VAL A C 1
ATOM 1624 O O . VAL A 1 197 ? -4.630 -21.858 -11.722 1.00 90.81 197 VAL A O 1
ATOM 1627 N N . ARG A 1 198 ? -4.307 -23.312 -10.040 1.00 88.94 198 ARG A N 1
ATOM 1628 C CA . ARG A 1 198 ? -3.798 -24.402 -10.880 1.00 88.94 198 ARG A CA 1
ATOM 1629 C C . ARG A 1 198 ? -4.806 -24.782 -11.960 1.00 88.94 198 ARG A C 1
ATOM 1631 O O . ARG A 1 198 ? -4.412 -24.915 -13.112 1.00 88.94 198 ARG A O 1
ATOM 1638 N N . ARG A 1 199 ? -6.106 -24.829 -11.638 1.00 88.56 199 ARG A N 1
ATOM 1639 C CA . ARG A 1 199 ? -7.170 -25.082 -12.631 1.00 88.56 199 ARG A CA 1
ATOM 1640 C C . ARG A 1 199 ? -7.235 -24.046 -13.758 1.00 88.56 199 ARG A C 1
ATOM 1642 O O . ARG A 1 199 ? -7.653 -24.397 -14.846 1.00 88.56 199 ARG A O 1
ATOM 1649 N N . VAL A 1 200 ? -6.822 -22.798 -13.523 1.00 87.94 200 VAL A N 1
ATOM 1650 C CA . VAL A 1 200 ? -6.805 -21.749 -14.564 1.00 87.94 200 VAL A CA 1
ATOM 1651 C C . VAL A 1 200 ? -5.630 -21.929 -15.529 1.00 87.94 200 VAL A C 1
ATOM 1653 O O . VAL A 1 200 ? -5.749 -21.601 -16.703 1.00 87.94 200 VAL A O 1
ATOM 1656 N N . TYR A 1 201 ? -4.493 -22.432 -15.039 1.00 83.38 201 TYR A N 1
ATOM 1657 C CA . TYR A 1 201 ? -3.283 -22.626 -15.850 1.00 83.38 201 TYR A CA 1
ATOM 1658 C C . TYR A 1 201 ? -3.152 -24.028 -16.454 1.00 83.38 201 TYR A C 1
ATOM 1660 O O . TYR A 1 201 ? -2.296 -24.222 -17.315 1.00 83.38 201 TYR A O 1
ATOM 1668 N N . THR A 1 202 ? -3.964 -24.989 -16.009 1.00 80.12 202 THR A N 1
ATOM 1669 C CA . THR A 1 202 ? -4.011 -26.337 -16.589 1.00 80.12 202 THR A CA 1
ATOM 1670 C C . THR A 1 202 ? -4.954 -26.307 -17.791 1.00 80.12 202 THR A C 1
ATOM 1672 O O . THR A 1 202 ? -6.100 -25.882 -17.653 1.00 80.12 202 THR A O 1
ATOM 1675 N N . ALA A 1 203 ? -4.481 -26.717 -18.969 1.00 64.25 203 ALA A N 1
ATOM 1676 C CA . ALA A 1 203 ? -5.335 -26.847 -20.146 1.00 64.25 203 ALA A CA 1
ATOM 1677 C C . ALA A 1 203 ? -6.235 -28.095 -20.014 1.00 64.25 203 ALA A C 1
ATOM 1679 O O . ALA A 1 203 ? -5.782 -29.112 -19.482 1.00 64.25 203 ALA A O 1
ATOM 1680 N N . PRO A 1 204 ? -7.497 -28.054 -20.476 1.00 61.06 204 PRO A N 1
ATOM 1681 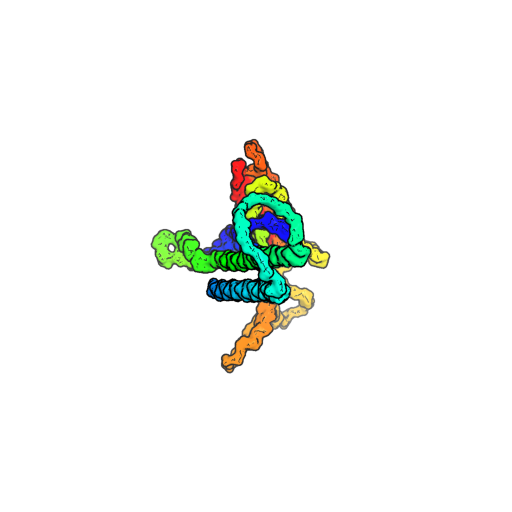C CA . PRO A 1 204 ? -8.338 -29.244 -20.519 1.00 61.06 204 PRO A CA 1
ATOM 1682 C C . PRO A 1 204 ? -7.789 -30.214 -21.578 1.00 61.06 204 PRO A C 1
ATOM 1684 O O . PRO A 1 204 ? -7.783 -29.883 -22.758 1.00 61.06 204 PRO A O 1
ATOM 1687 N N . GLY A 1 205 ? -7.312 -31.389 -21.155 1.00 65.88 205 GLY A N 1
ATOM 1688 C CA . GLY A 1 205 ? -6.907 -32.481 -22.055 1.00 65.88 205 GLY A CA 1
ATOM 1689 C C . GLY A 1 205 ? -5.499 -33.045 -21.848 1.00 65.88 205 GLY A C 1
ATOM 1690 O O . GLY A 1 205 ? -5.240 -34.146 -22.317 1.00 65.88 205 GLY A O 1
ATOM 1691 N N . ASP A 1 206 ? -4.613 -32.365 -21.112 1.00 61.62 206 ASP A N 1
ATOM 1692 C CA . ASP A 1 206 ? -3.251 -32.859 -20.856 1.00 61.62 206 ASP A CA 1
ATOM 1693 C C . ASP A 1 206 ? -2.960 -32.909 -19.347 1.00 61.62 206 ASP A C 1
ATOM 1695 O O . ASP A 1 206 ? -2.573 -31.922 -18.716 1.00 61.62 206 ASP A O 1
ATOM 1699 N N . ALA A 1 207 ? -3.196 -34.078 -18.742 1.00 61.41 207 ALA A N 1
ATOM 1700 C CA . ALA A 1 207 ? -2.935 -34.327 -17.322 1.00 61.41 207 ALA A CA 1
ATOM 1701 C C . ALA A 1 207 ? -1.433 -34.286 -16.976 1.00 61.41 207 ALA A C 1
ATOM 1703 O O . ALA A 1 207 ? -1.075 -34.129 -15.805 1.00 61.41 207 ALA A O 1
ATOM 1704 N N . SER A 1 208 ? -0.575 -34.387 -17.993 1.00 61.69 208 SER A N 1
ATOM 1705 C CA . SER A 1 208 ? 0.880 -34.500 -17.893 1.00 61.69 208 SER A CA 1
ATOM 1706 C C . SER A 1 208 ? 1.563 -33.148 -17.640 1.00 61.69 208 SER A C 1
ATOM 1708 O O . SER A 1 208 ? 2.645 -33.108 -17.059 1.00 61.69 208 SER A O 1
ATOM 1710 N N . GLN A 1 209 ? 0.926 -32.024 -18.001 1.00 65.00 209 GLN A N 1
ATOM 1711 C CA . GLN A 1 209 ? 1.506 -30.677 -17.890 1.00 65.00 209 GLN A CA 1
ATOM 1712 C C . GLN A 1 209 ? 0.836 -29.822 -16.806 1.00 65.00 209 GLN A C 1
ATOM 1714 O O . GLN A 1 209 ? 0.249 -28.764 -17.057 1.00 65.00 209 GLN A O 1
ATOM 1719 N N . GLN A 1 210 ? 0.936 -30.249 -15.547 1.00 72.19 210 GLN A N 1
ATOM 1720 C CA . GLN A 1 210 ? 0.470 -29.426 -14.433 1.00 72.19 210 GLN A CA 1
ATOM 1721 C C . GLN A 1 210 ? 1.525 -28.403 -14.011 1.00 72.19 210 GLN A C 1
ATOM 1723 O O . GLN A 1 210 ? 2.375 -28.681 -13.166 1.00 72.19 210 GLN A O 1
ATOM 1728 N N . LYS A 1 211 ? 1.392 -27.178 -14.519 1.00 85.19 211 LYS A N 1
ATOM 1729 C CA . LYS A 1 211 ? 2.236 -26.040 -14.127 1.00 85.19 211 LYS A CA 1
ATOM 1730 C C . LYS A 1 211 ? 2.231 -25.822 -12.609 1.00 85.19 211 LYS A C 1
ATOM 1732 O O . LYS A 1 211 ? 1.169 -25.775 -11.977 1.00 85.19 211 LYS A O 1
ATOM 1737 N N . GLU A 1 212 ? 3.414 -25.656 -12.023 1.00 89.38 212 GLU A N 1
ATOM 1738 C CA . GLU A 1 212 ? 3.574 -25.372 -10.598 1.00 89.38 212 GLU A CA 1
ATOM 1739 C C . GLU A 1 212 ? 3.200 -23.913 -10.306 1.00 89.38 212 GLU A C 1
ATOM 1741 O O . GLU A 1 212 ? 3.740 -22.975 -10.894 1.00 89.38 212 GLU A O 1
ATOM 1746 N N . VAL A 1 213 ? 2.267 -23.694 -9.380 1.00 91.81 213 VAL A N 1
ATOM 1747 C CA . VAL A 1 213 ? 1.841 -22.346 -8.989 1.00 91.81 213 VAL A CA 1
ATOM 1748 C C . VAL A 1 213 ? 2.547 -21.952 -7.697 1.00 91.81 213 VAL A C 1
ATOM 1750 O O . VAL A 1 213 ? 2.252 -22.495 -6.634 1.00 91.81 213 VAL A O 1
ATOM 1753 N N . SER A 1 214 ? 3.436 -20.961 -7.777 1.00 91.56 214 SER A N 1
ATOM 1754 C CA . SER A 1 214 ? 4.148 -20.417 -6.616 1.00 91.56 214 SER A CA 1
ATOM 1755 C C . SER A 1 214 ? 3.647 -19.015 -6.276 1.00 91.56 214 SER A C 1
ATOM 1757 O O . SER A 1 214 ? 3.531 -18.143 -7.139 1.00 91.56 214 SER A O 1
ATOM 1759 N N . PHE A 1 215 ? 3.343 -18.778 -4.999 1.00 94.06 215 PHE A N 1
ATOM 1760 C CA . PHE A 1 215 ? 2.919 -17.467 -4.511 1.00 94.06 215 PHE A CA 1
ATOM 1761 C C . PHE A 1 215 ? 4.092 -16.716 -3.890 1.00 94.06 215 PHE A C 1
ATOM 1763 O O . PHE A 1 215 ? 4.733 -17.202 -2.961 1.00 94.06 215 PHE A O 1
ATOM 1770 N N . ASN A 1 216 ? 4.327 -15.493 -4.358 1.00 95.38 216 ASN A N 1
ATOM 1771 C CA . ASN A 1 216 ? 5.301 -14.578 -3.781 1.00 95.38 216 ASN A CA 1
ATOM 1772 C C . ASN A 1 216 ? 4.585 -13.366 -3.169 1.00 95.38 216 ASN A C 1
ATOM 1774 O O . ASN A 1 216 ? 4.089 -12.492 -3.887 1.00 95.38 216 ASN A O 1
ATOM 1778 N N . PHE A 1 217 ? 4.536 -13.299 -1.836 1.00 95.38 217 PHE A N 1
ATOM 1779 C CA . PHE A 1 217 ? 3.957 -12.162 -1.120 1.00 95.38 217 PHE A CA 1
ATOM 1780 C C . PHE A 1 217 ? 5.026 -11.147 -0.733 1.00 95.38 217 PHE A C 1
ATOM 1782 O O . PHE A 1 217 ? 5.845 -11.380 0.153 1.00 95.38 217 PHE A O 1
ATOM 1789 N N . VAL A 1 218 ? 4.952 -9.958 -1.327 1.00 95.56 218 VAL A N 1
ATOM 1790 C CA . VAL A 1 218 ? 5.866 -8.858 -1.011 1.00 95.56 218 VAL A CA 1
ATOM 1791 C C . VAL A 1 218 ? 5.192 -7.899 -0.036 1.00 95.56 218 VAL A C 1
ATOM 1793 O O . VAL A 1 218 ? 4.265 -7.166 -0.391 1.00 95.56 218 VAL A O 1
ATOM 1796 N N . ASN A 1 219 ? 5.656 -7.875 1.213 1.00 95.00 219 ASN A N 1
ATOM 1797 C CA . ASN A 1 219 ? 5.112 -6.980 2.233 1.00 95.00 219 ASN A CA 1
ATOM 1798 C C . ASN A 1 219 ? 5.665 -5.553 2.080 1.00 95.00 219 ASN A C 1
ATOM 1800 O O . ASN A 1 219 ? 6.855 -5.300 2.264 1.00 95.00 219 ASN A O 1
ATOM 1804 N N . LEU A 1 220 ? 4.788 -4.592 1.798 1.00 92.94 220 LEU A N 1
ATOM 1805 C CA . LEU A 1 220 ? 5.147 -3.186 1.652 1.00 92.94 220 LEU A CA 1
ATOM 1806 C C . LEU A 1 220 ? 5.095 -2.447 2.990 1.00 92.94 220 LEU A C 1
ATOM 1808 O O . LEU A 1 220 ? 4.117 -2.512 3.736 1.00 92.94 220 LEU A O 1
ATOM 1812 N N . LYS A 1 221 ? 6.117 -1.626 3.253 1.00 90.81 221 LYS A N 1
ATOM 1813 C CA . LYS A 1 221 ? 6.151 -0.748 4.435 1.00 90.81 221 LYS A CA 1
ATOM 1814 C C . LYS A 1 221 ? 5.138 0.394 4.350 1.00 90.81 221 LYS A C 1
ATOM 1816 O O . LYS A 1 221 ? 4.545 0.770 5.364 1.00 90.81 221 LYS A O 1
ATOM 1821 N N . TYR A 1 222 ? 4.929 0.940 3.151 1.00 91.25 222 TYR A N 1
ATOM 1822 C CA . TYR A 1 222 ? 4.007 2.045 2.906 1.00 91.25 222 TYR A CA 1
ATOM 1823 C C . TYR A 1 222 ? 3.096 1.767 1.708 1.00 91.25 222 TYR A C 1
ATOM 1825 O O . TYR A 1 222 ? 3.549 1.210 0.710 1.00 91.25 222 TYR A O 1
ATOM 1833 N N . PRO A 1 223 ? 1.826 2.205 1.758 1.00 90.25 223 PRO A N 1
ATOM 1834 C CA . PRO A 1 223 ? 0.862 1.885 0.713 1.00 90.25 223 PRO A CA 1
ATOM 1835 C C . PRO A 1 223 ? 1.073 2.676 -0.580 1.00 90.25 223 PRO A C 1
ATOM 1837 O O . PRO A 1 223 ? 0.598 2.259 -1.627 1.00 90.25 223 PRO A O 1
ATOM 1840 N N . TYR A 1 224 ? 1.759 3.821 -0.519 1.00 92.31 224 TYR A N 1
ATOM 1841 C CA . TYR A 1 224 ? 1.989 4.681 -1.680 1.00 92.31 224 TYR A CA 1
ATOM 1842 C C . TYR A 1 224 ? 3.086 4.160 -2.621 1.00 92.31 224 TYR A C 1
ATOM 1844 O O . TYR A 1 224 ? 3.272 4.744 -3.677 1.00 92.31 224 TYR A O 1
ATOM 1852 N N . HIS A 1 225 ? 3.790 3.075 -2.274 1.00 92.25 225 HIS A N 1
ATOM 1853 C CA . HIS A 1 225 ? 4.764 2.433 -3.167 1.00 92.25 225 HIS A CA 1
ATOM 1854 C C . HIS A 1 225 ? 4.117 1.627 -4.299 1.00 92.25 225 HIS A C 1
ATOM 1856 O O . HIS A 1 225 ? 4.792 1.266 -5.254 1.00 92.25 225 HIS A O 1
ATOM 1862 N N . ASN A 1 226 ? 2.814 1.349 -4.219 1.00 95.06 226 ASN A N 1
ATOM 1863 C CA . ASN A 1 226 ? 2.086 0.665 -5.278 1.00 95.06 226 ASN A CA 1
ATOM 1864 C C . ASN A 1 226 ? 0.775 1.405 -5.561 1.00 95.06 226 ASN A C 1
ATOM 1866 O O . ASN A 1 226 ? -0.023 1.664 -4.655 1.00 95.06 226 ASN A O 1
ATOM 1870 N N . SER A 1 227 ? 0.536 1.736 -6.830 1.00 96.00 227 SER A N 1
ATOM 1871 C CA . SER A 1 227 ? -0.616 2.551 -7.220 1.00 96.00 227 SER A CA 1
ATOM 1872 C C . SER A 1 227 ? -1.959 1.832 -6.979 1.00 96.00 227 SER A C 1
ATOM 1874 O O . SER A 1 227 ? -2.941 2.475 -6.598 1.00 96.00 227 SER A O 1
ATOM 1876 N N . SER A 1 228 ? -2.013 0.498 -7.109 1.00 95.44 228 SER A N 1
ATOM 1877 C CA . SER A 1 228 ? -3.243 -0.292 -6.908 1.00 95.44 228 SER A CA 1
ATOM 1878 C C . SER A 1 228 ? -3.656 -0.342 -5.437 1.00 95.44 228 SER A C 1
ATOM 1880 O O . SER A 1 228 ? -4.816 -0.109 -5.096 1.00 95.44 228 SER A O 1
ATOM 1882 N N . LEU A 1 229 ? -2.689 -0.560 -4.543 1.00 93.75 229 LEU A N 1
ATOM 1883 C CA . LEU A 1 229 ? -2.911 -0.518 -3.101 1.00 93.75 229 LEU A CA 1
ATOM 1884 C C . LEU A 1 229 ? -3.365 0.873 -2.677 1.00 93.75 229 LEU A C 1
ATOM 1886 O O . LEU A 1 229 ? -4.361 1.019 -1.966 1.00 93.75 229 LEU A O 1
ATOM 1890 N N . PHE A 1 230 ? -2.680 1.900 -3.171 1.00 93.50 230 PHE A N 1
ATOM 1891 C CA . PHE A 1 230 ? -3.003 3.281 -2.863 1.00 93.50 230 PHE A CA 1
ATOM 1892 C C . PHE A 1 230 ? -4.412 3.682 -3.333 1.00 93.50 230 PHE A C 1
ATOM 1894 O O . PHE A 1 230 ? -5.179 4.266 -2.563 1.00 93.50 230 PHE A O 1
ATOM 1901 N N . SER A 1 231 ? -4.804 3.301 -4.552 1.00 94.50 231 SER A N 1
ATOM 1902 C CA . SER A 1 231 ? -6.150 3.555 -5.079 1.00 94.50 231 SER A CA 1
ATOM 1903 C C . SER A 1 231 ? -7.233 2.763 -4.337 1.00 94.50 231 SER A C 1
ATOM 1905 O O . SER A 1 231 ? -8.280 3.326 -4.015 1.00 94.50 231 SER A O 1
ATOM 1907 N N . SER A 1 232 ? -6.969 1.516 -3.932 1.00 92.25 232 SER A N 1
ATOM 1908 C CA . SER A 1 232 ? -7.910 0.723 -3.124 1.00 92.25 232 SER A CA 1
ATOM 1909 C C . SER A 1 232 ? -8.208 1.351 -1.749 1.00 92.25 232 SER A C 1
ATOM 1911 O O . SER A 1 232 ? -9.343 1.284 -1.260 1.00 92.25 232 SER A O 1
ATOM 1913 N N . ILE A 1 233 ? -7.215 2.008 -1.131 1.00 92.31 233 ILE A N 1
ATOM 1914 C CA . ILE A 1 233 ? -7.382 2.764 0.120 1.00 92.31 233 ILE A CA 1
ATOM 1915 C C . ILE A 1 233 ? -8.288 3.968 -0.113 1.00 92.31 233 ILE A C 1
ATOM 1917 O O . ILE A 1 233 ? -9.236 4.180 0.649 1.00 92.31 233 ILE A O 1
ATOM 1921 N N . LEU A 1 234 ? -8.020 4.736 -1.173 1.00 93.06 234 LEU A N 1
ATOM 1922 C CA . LEU A 1 234 ? -8.825 5.897 -1.545 1.00 93.06 234 LEU A CA 1
ATOM 1923 C C . LEU A 1 234 ? -10.277 5.507 -1.787 1.00 93.06 234 LEU A C 1
ATOM 1925 O O . LEU A 1 234 ? -11.169 6.130 -1.216 1.00 93.06 234 LEU A O 1
ATOM 1929 N N . VAL A 1 235 ? -10.516 4.440 -2.551 1.00 94.50 235 VAL A N 1
ATOM 1930 C CA . VAL A 1 235 ? -11.859 3.910 -2.810 1.00 94.50 235 VAL A CA 1
ATOM 1931 C C . VAL A 1 235 ? -12.585 3.588 -1.503 1.00 94.50 235 VAL A C 1
ATOM 1933 O O . VAL A 1 235 ? -13.732 3.994 -1.324 1.00 94.50 235 VAL A O 1
ATOM 1936 N N . ALA A 1 236 ? -11.920 2.917 -0.557 1.00 91.69 236 ALA A N 1
ATOM 1937 C CA . ALA A 1 236 ? -12.518 2.578 0.737 1.00 91.69 236 ALA A CA 1
ATOM 1938 C C . ALA A 1 236 ? -12.935 3.821 1.535 1.00 91.69 236 ALA A C 1
ATOM 1940 O O . ALA A 1 236 ? -13.965 3.813 2.208 1.00 91.69 236 ALA A O 1
ATOM 1941 N N . LYS A 1 237 ? -12.129 4.887 1.473 1.00 90.50 237 LYS A N 1
ATOM 1942 C CA . LYS A 1 237 ? -12.401 6.138 2.188 1.00 90.50 237 LYS A CA 1
ATOM 1943 C C . LYS A 1 237 ? -13.466 6.979 1.500 1.00 90.50 237 LYS A C 1
ATOM 1945 O O . LYS A 1 237 ? -14.366 7.446 2.182 1.00 90.50 237 LYS A O 1
ATOM 1950 N N . ILE A 1 238 ? -13.424 7.099 0.176 1.00 92.75 238 ILE A N 1
ATOM 1951 C CA . ILE A 1 238 ? -14.428 7.826 -0.615 1.00 92.75 238 ILE A CA 1
ATOM 1952 C C . ILE A 1 238 ? -15.810 7.172 -0.485 1.00 92.75 238 ILE A C 1
ATOM 1954 O O . ILE A 1 238 ? -16.818 7.875 -0.451 1.00 92.75 238 ILE A O 1
ATOM 1958 N N . LYS A 1 239 ? -15.873 5.842 -0.316 1.00 92.06 239 LYS A N 1
ATOM 1959 C CA . LYS A 1 239 ? -17.131 5.128 -0.048 1.00 92.06 239 LYS A CA 1
ATOM 1960 C C . LYS A 1 239 ? -17.827 5.618 1.233 1.00 92.06 239 LYS A C 1
ATOM 1962 O O . LYS A 1 239 ? -19.051 5.540 1.330 1.00 92.06 239 LYS A O 1
ATOM 1967 N N . ASN A 1 240 ? -17.082 6.158 2.204 1.00 89.88 240 ASN A N 1
ATOM 1968 C CA . ASN A 1 240 ? -17.662 6.776 3.391 1.00 89.88 240 ASN A CA 1
ATOM 1969 C C . ASN A 1 240 ? -18.167 8.201 3.092 1.00 89.88 240 ASN A C 1
ATOM 1971 O O . ASN A 1 240 ? -17.405 9.170 3.073 1.00 89.88 240 ASN A O 1
ATOM 1975 N N . ARG A 1 241 ? -19.491 8.339 2.972 1.00 84.25 241 ARG A N 1
ATOM 1976 C CA . ARG A 1 241 ? -20.191 9.602 2.664 1.00 84.25 241 ARG A CA 1
ATOM 1977 C C . ARG A 1 241 ? -20.021 10.732 3.683 1.00 84.25 241 ARG A C 1
ATOM 1979 O O . ARG A 1 241 ? -20.311 11.890 3.367 1.00 84.25 241 ARG A O 1
ATOM 1986 N N . LYS A 1 242 ? -19.593 10.424 4.913 1.00 87.44 242 LYS A N 1
ATOM 1987 C CA . LYS A 1 242 ? -19.311 11.450 5.931 1.00 87.44 242 LYS A CA 1
ATOM 1988 C C . LYS A 1 242 ? -18.042 12.237 5.586 1.00 87.44 242 LYS A C 1
ATOM 1990 O O . LYS A 1 242 ? -17.912 13.396 5.963 1.00 87.44 242 LYS A O 1
ATOM 1995 N N . THR A 1 243 ? -17.119 11.627 4.842 1.00 87.06 243 THR A N 1
ATOM 1996 C CA . THR A 1 243 ? -15.839 12.243 4.477 1.00 87.06 243 THR A CA 1
ATOM 1997 C C . THR A 1 243 ? -15.941 13.045 3.181 1.00 87.06 243 THR A C 1
ATOM 1999 O O . THR A 1 243 ? -16.506 12.586 2.192 1.00 87.06 243 THR A O 1
ATOM 2002 N N . LYS A 1 244 ? -15.382 14.262 3.167 1.00 91.00 244 LYS A N 1
ATOM 2003 C CA . LYS A 1 244 ? -15.318 15.091 1.954 1.00 91.00 244 LYS A CA 1
ATOM 2004 C C . LYS A 1 244 ? -14.211 14.574 1.023 1.00 91.00 244 LYS A C 1
ATOM 2006 O O . LYS A 1 244 ? -13.076 14.389 1.463 1.00 91.00 244 LYS A O 1
ATOM 2011 N N . LEU A 1 245 ? -14.509 14.425 -0.272 1.00 92.56 245 LEU A N 1
ATOM 2012 C CA . LEU A 1 245 ? -13.573 13.915 -1.290 1.00 92.56 245 LEU A CA 1
ATOM 2013 C C . LEU A 1 245 ? -12.226 14.661 -1.299 1.00 92.56 245 LEU A C 1
ATOM 2015 O O . LEU A 1 245 ? -11.165 14.043 -1.246 1.00 92.56 245 LEU A O 1
ATOM 2019 N N . LEU A 1 246 ? -12.256 15.998 -1.308 1.00 92.12 246 LEU A N 1
ATOM 2020 C CA . LEU A 1 246 ? -11.039 16.819 -1.304 1.00 92.12 246 LEU A CA 1
ATOM 2021 C C . LEU A 1 246 ? -10.185 16.611 -0.048 1.00 92.12 246 LEU A C 1
ATOM 2023 O O . LEU A 1 246 ? -8.958 16.617 -0.141 1.00 92.12 246 LEU A O 1
ATOM 2027 N N . THR A 1 247 ? -10.819 16.400 1.108 1.00 91.44 247 THR A N 1
ATOM 2028 C CA . THR A 1 247 ? -10.121 16.100 2.363 1.00 91.44 247 THR A CA 1
ATOM 2029 C C . THR A 1 247 ? -9.404 14.762 2.264 1.00 91.44 247 THR A C 1
ATOM 2031 O O . THR A 1 247 ? -8.235 14.680 2.631 1.00 91.44 247 THR A O 1
ATOM 2034 N N . VAL A 1 248 ? -10.058 13.738 1.705 1.00 92.62 248 VAL A N 1
ATOM 2035 C CA . VAL A 1 248 ? -9.445 12.419 1.489 1.00 92.62 248 VAL A CA 1
ATOM 2036 C C . VAL A 1 248 ? -8.230 12.524 0.563 1.00 92.62 248 VAL A C 1
ATOM 2038 O O . VAL A 1 248 ? -7.170 11.997 0.900 1.00 92.62 248 VAL A O 1
ATOM 2041 N N . LEU A 1 249 ? -8.338 13.245 -0.558 1.00 93.62 249 LEU A N 1
ATOM 2042 C CA . LEU A 1 249 ? -7.231 13.403 -1.509 1.00 93.62 249 LEU A CA 1
ATOM 2043 C C . LEU A 1 249 ? -6.042 14.172 -0.916 1.00 93.62 249 LEU A C 1
ATOM 2045 O O . LEU A 1 249 ? -4.908 13.699 -0.991 1.00 93.62 249 LEU A O 1
ATOM 2049 N N . ARG A 1 250 ? -6.291 15.325 -0.275 1.00 92.56 250 ARG A N 1
ATOM 2050 C CA . ARG A 1 250 ? -5.241 16.125 0.385 1.00 92.56 250 ARG A CA 1
ATOM 2051 C C . ARG A 1 250 ? -4.526 15.320 1.464 1.00 92.56 250 ARG A C 1
ATOM 2053 O O . ARG A 1 250 ? -3.300 15.285 1.511 1.00 92.56 250 ARG A O 1
ATOM 2060 N N . ALA A 1 251 ? -5.297 14.637 2.303 1.00 88.56 251 ALA A N 1
ATOM 2061 C CA . ALA A 1 251 ? -4.755 13.850 3.394 1.00 88.56 251 ALA A CA 1
ATOM 2062 C C . ALA A 1 251 ? -3.949 12.644 2.868 1.00 88.56 251 ALA A C 1
ATOM 2064 O O . ALA A 1 251 ? -2.896 12.328 3.419 1.00 88.56 251 ALA A O 1
ATOM 2065 N N . SER A 1 252 ? -4.370 12.025 1.761 1.00 90.50 252 SER A N 1
ATOM 2066 C CA . SER A 1 252 ? -3.643 10.904 1.150 1.00 90.50 252 SER A CA 1
ATOM 2067 C C . SER A 1 252 ? -2.283 11.318 0.587 1.00 90.50 252 SER A C 1
ATOM 2069 O O . SER A 1 252 ? -1.289 10.644 0.847 1.00 90.50 252 SER A O 1
ATOM 2071 N N . LEU A 1 253 ? -2.203 12.462 -0.099 1.00 91.81 253 LEU A N 1
ATOM 2072 C CA . LEU A 1 253 ? -0.927 13.014 -0.579 1.00 91.81 253 LEU A CA 1
ATOM 2073 C C . LEU A 1 253 ? -0.036 13.551 0.552 1.00 91.81 253 LEU A C 1
ATOM 2075 O O . LEU A 1 253 ? 1.176 13.681 0.382 1.00 91.81 253 LEU A O 1
ATOM 2079 N N . ALA A 1 254 ? -0.604 13.849 1.721 1.00 90.19 254 ALA A N 1
ATOM 2080 C CA . ALA A 1 254 ? 0.167 14.224 2.903 1.00 90.19 254 ALA A CA 1
ATOM 2081 C C . ALA A 1 254 ? 0.904 13.032 3.550 1.00 90.19 254 ALA A C 1
ATOM 2083 O O . ALA A 1 254 ? 1.772 13.254 4.392 1.00 90.19 254 ALA A O 1
ATOM 2084 N N . MET A 1 255 ? 0.588 11.782 3.175 1.00 86.31 255 MET A N 1
ATOM 2085 C CA . MET A 1 255 ? 1.259 10.589 3.718 1.00 86.31 255 MET A CA 1
ATOM 2086 C C . MET A 1 255 ? 2.702 10.435 3.234 1.00 86.31 255 MET A C 1
ATOM 2088 O O . MET A 1 255 ? 3.523 9.864 3.948 1.00 86.31 255 MET A O 1
ATOM 2092 N N . TRP A 1 256 ? 3.003 10.945 2.043 1.00 90.06 256 TRP A N 1
ATOM 2093 C CA . TRP A 1 256 ? 4.336 10.935 1.458 1.00 90.06 256 TRP A CA 1
ATOM 2094 C C . TRP A 1 256 ? 4.920 12.352 1.469 1.00 90.06 256 TRP A C 1
ATOM 2096 O O . TRP A 1 256 ? 4.219 13.338 1.210 1.00 90.06 256 TRP A O 1
ATOM 2106 N N . LYS A 1 257 ? 6.207 12.462 1.798 1.00 88.25 257 LYS A N 1
ATOM 2107 C CA . LYS A 1 257 ? 6.971 13.709 1.729 1.00 88.25 257 LYS A CA 1
ATOM 2108 C C . LYS A 1 257 ? 7.892 13.634 0.520 1.00 88.25 257 LYS A C 1
ATOM 2110 O O . LYS A 1 257 ? 8.581 12.635 0.355 1.00 88.25 257 LYS A O 1
ATOM 2115 N N . VAL A 1 258 ? 7.899 14.692 -0.283 1.00 86.38 258 VAL A N 1
ATOM 2116 C CA . VAL A 1 258 ? 8.838 14.809 -1.400 1.00 86.38 258 VAL A CA 1
ATOM 2117 C C . VAL A 1 258 ? 10.237 14.965 -0.813 1.00 86.38 258 VAL A C 1
ATOM 2119 O O . VAL A 1 258 ? 10.425 15.805 0.072 1.00 86.38 258 VAL A O 1
ATOM 2122 N N . GLY A 1 259 ? 11.184 14.144 -1.267 1.00 81.31 259 GLY A N 1
ATOM 2123 C CA . GLY A 1 259 ? 12.594 14.338 -0.943 1.00 81.31 259 GLY A CA 1
ATOM 2124 C C . GLY A 1 259 ? 13.053 15.691 -1.481 1.00 81.31 259 GLY A C 1
ATOM 2125 O O . GLY A 1 259 ? 12.735 16.041 -2.616 1.00 81.31 259 GLY A O 1
ATOM 2126 N N . ARG A 1 260 ? 13.743 16.476 -0.654 1.00 78.44 260 ARG A N 1
ATOM 2127 C CA . ARG A 1 260 ? 14.396 17.707 -1.104 1.00 78.44 260 ARG A CA 1
ATOM 2128 C C . ARG A 1 260 ? 15.827 17.352 -1.487 1.00 78.44 260 ARG A C 1
ATOM 2130 O O . ARG A 1 260 ? 16.503 16.685 -0.712 1.00 78.44 260 ARG A O 1
ATOM 2137 N N . LEU A 1 261 ? 16.253 17.774 -2.671 1.00 76.75 261 LEU A N 1
ATOM 2138 C CA . LEU A 1 261 ? 17.651 17.681 -3.084 1.00 76.75 261 LEU A CA 1
ATOM 2139 C C . LEU A 1 261 ? 18.466 18.746 -2.335 1.00 76.75 261 LEU A C 1
ATOM 2141 O O . LEU A 1 261 ? 17.950 19.843 -2.087 1.00 76.75 261 LEU A O 1
ATOM 2145 N N . SER A 1 262 ? 19.716 18.433 -1.982 1.00 84.12 262 SER A N 1
ATOM 2146 C CA . SER A 1 262 ? 20.650 19.429 -1.441 1.00 84.12 262 SER A CA 1
ATOM 2147 C C . SER A 1 262 ? 20.936 20.517 -2.485 1.00 84.12 262 SER A C 1
ATOM 2149 O O . SER A 1 262 ? 20.606 20.377 -3.665 1.00 84.12 262 SER A O 1
ATOM 2151 N N . ALA A 1 263 ? 21.481 21.659 -2.060 1.00 80.00 263 ALA A N 1
ATOM 2152 C CA . ALA A 1 263 ? 21.887 22.711 -2.995 1.00 80.00 263 ALA A CA 1
ATOM 2153 C C . ALA A 1 263 ? 22.957 22.205 -3.976 1.00 80.00 263 ALA A C 1
ATOM 2155 O O . ALA A 1 263 ? 22.786 22.355 -5.182 1.00 80.00 263 ALA A O 1
ATOM 2156 N N . GLU A 1 264 ? 23.962 21.495 -3.468 1.00 80.44 264 GLU A N 1
ATOM 2157 C CA . GLU A 1 264 ? 25.030 20.873 -4.258 1.00 80.44 264 GLU A CA 1
ATOM 2158 C C . GLU A 1 264 ? 24.493 19.866 -5.276 1.00 80.44 264 GLU A C 1
ATOM 2160 O O . GLU A 1 264 ? 24.786 19.984 -6.459 1.00 80.44 264 GLU A O 1
ATOM 2165 N N . ALA A 1 265 ? 23.619 18.940 -4.860 1.00 78.94 265 ALA A N 1
ATOM 2166 C CA . ALA A 1 265 ? 23.038 17.947 -5.767 1.00 78.94 265 ALA A CA 1
ATOM 2167 C C . ALA A 1 265 ? 22.159 18.578 -6.860 1.00 78.94 265 ALA A C 1
ATOM 2169 O O . ALA A 1 265 ? 21.964 17.997 -7.924 1.00 78.94 265 ALA A O 1
ATOM 2170 N N . ARG A 1 266 ? 21.592 19.764 -6.603 1.00 80.50 266 ARG A N 1
ATOM 2171 C CA . ARG A 1 266 ? 20.900 20.540 -7.640 1.00 80.50 266 ARG A CA 1
ATOM 2172 C C . ARG A 1 266 ? 21.900 21.172 -8.598 1.00 80.50 266 ARG A C 1
ATOM 2174 O O . ARG A 1 266 ? 21.661 21.125 -9.795 1.00 80.50 266 ARG A O 1
ATOM 2181 N N . ALA A 1 267 ? 22.994 21.736 -8.093 1.00 79.50 267 ALA A N 1
ATOM 2182 C CA . ALA A 1 267 ? 24.037 22.336 -8.918 1.00 79.50 267 ALA A CA 1
ATOM 2183 C C . ALA A 1 267 ? 24.719 21.301 -9.828 1.00 79.50 267 ALA A C 1
ATOM 2185 O O . ALA A 1 267 ? 24.888 21.573 -11.014 1.00 79.50 267 ALA A O 1
ATOM 2186 N N . THR A 1 268 ? 25.037 20.105 -9.318 1.00 77.75 268 THR A N 1
ATOM 2187 C CA . THR A 1 268 ? 25.576 19.005 -10.137 1.00 77.75 268 THR A CA 1
ATOM 2188 C C . THR A 1 268 ? 24.578 18.568 -11.201 1.00 77.75 268 THR A C 1
ATOM 2190 O O . THR A 1 268 ? 24.933 18.496 -12.371 1.00 77.75 268 THR A O 1
ATOM 2193 N N . LEU A 1 269 ? 23.306 18.390 -10.829 1.00 77.31 269 LEU A N 1
ATOM 2194 C CA . LEU A 1 269 ? 22.242 18.078 -11.780 1.00 77.31 269 LEU A CA 1
ATOM 2195 C C . LEU A 1 269 ? 22.103 19.163 -12.860 1.00 77.31 269 LEU A C 1
ATOM 2197 O O . LEU A 1 269 ? 21.939 18.832 -14.027 1.00 77.31 269 LEU A O 1
ATOM 2201 N N . TYR A 1 270 ? 22.174 20.450 -12.503 1.00 79.44 270 TYR A N 1
ATOM 2202 C CA . TYR A 1 270 ? 22.142 21.532 -13.490 1.00 79.44 270 TYR A CA 1
ATOM 2203 C C . TYR A 1 270 ? 23.338 21.453 -14.440 1.00 79.44 270 TYR A C 1
ATOM 2205 O O . TYR A 1 270 ? 23.129 21.491 -15.649 1.00 79.44 270 TYR A O 1
ATOM 2213 N N . LYS A 1 271 ? 24.560 21.269 -13.926 1.00 79.50 271 LYS A N 1
ATOM 2214 C CA . LYS A 1 271 ? 25.753 21.071 -14.765 1.00 79.50 271 LYS A CA 1
ATOM 2215 C C . LYS A 1 271 ? 25.581 19.883 -15.720 1.00 79.50 271 LYS A C 1
ATOM 2217 O O . LYS A 1 271 ? 25.817 20.039 -16.911 1.00 79.50 271 LYS A O 1
ATOM 2222 N N . GLU A 1 272 ? 25.079 18.744 -15.235 1.00 72.56 272 GLU A N 1
ATOM 2223 C CA . GLU A 1 272 ? 24.772 17.569 -16.070 1.00 72.56 272 GLU A CA 1
ATOM 2224 C C . GLU A 1 272 ? 23.749 17.885 -17.178 1.00 72.56 272 GLU A C 1
ATOM 2226 O O . GLU A 1 272 ? 23.933 17.479 -18.324 1.00 72.56 272 GLU A O 1
ATOM 2231 N N . ILE A 1 273 ? 22.677 18.622 -16.858 1.00 74.81 273 ILE A N 1
ATOM 2232 C CA . ILE A 1 273 ? 21.616 18.986 -17.816 1.00 74.81 273 ILE A CA 1
ATOM 2233 C C . ILE A 1 273 ? 22.145 19.921 -18.912 1.00 74.81 273 ILE A C 1
ATOM 2235 O O . ILE A 1 273 ? 21.787 19.757 -20.082 1.00 74.81 273 ILE A O 1
ATOM 2239 N N . TYR A 1 274 ? 22.951 20.920 -18.541 1.00 75.31 274 TYR A N 1
ATOM 2240 C CA . TYR A 1 274 ? 23.425 21.948 -19.470 1.00 75.31 274 TYR A CA 1
ATOM 2241 C C . TYR A 1 274 ? 24.623 21.488 -20.304 1.00 75.31 274 TYR A C 1
ATOM 2243 O O . TYR A 1 274 ? 24.666 21.810 -21.489 1.00 75.31 274 TYR A O 1
ATOM 2251 N N . ASN A 1 275 ? 25.534 20.686 -19.743 1.00 70.81 275 ASN A N 1
ATOM 2252 C CA . ASN A 1 275 ? 26.727 20.244 -20.471 1.00 70.81 275 ASN A CA 1
ATOM 2253 C C . ASN A 1 275 ? 26.405 19.241 -21.593 1.00 70.81 275 ASN A C 1
ATOM 2255 O O . ASN A 1 275 ? 27.182 19.137 -22.535 1.00 70.81 275 ASN A O 1
ATOM 2259 N N . ARG A 1 276 ? 25.266 18.521 -21.533 1.00 60.25 276 ARG A N 1
ATOM 2260 C CA . ARG A 1 276 ? 24.779 17.569 -22.565 1.00 60.25 276 ARG A CA 1
ATOM 2261 C C . ARG A 1 276 ? 25.839 16.601 -23.122 1.00 60.25 276 ARG A C 1
ATOM 2263 O O . ARG A 1 276 ? 25.672 16.076 -24.225 1.00 60.25 276 ARG A O 1
ATOM 2270 N N . GLU A 1 277 ? 26.907 16.326 -22.378 1.00 65.06 277 GLU A N 1
ATOM 2271 C CA . GLU A 1 277 ? 27.905 15.345 -22.785 1.00 65.06 277 GLU A CA 1
ATOM 2272 C C . GLU A 1 277 ? 27.205 13.994 -22.952 1.00 65.06 277 GLU A C 1
ATOM 2274 O O . GLU A 1 277 ? 26.573 13.483 -22.022 1.00 65.06 277 GLU A O 1
ATOM 2279 N N . ARG A 1 278 ? 27.276 13.417 -24.157 1.00 56.22 278 ARG A N 1
ATOM 2280 C CA . ARG A 1 278 ? 26.692 12.107 -24.464 1.00 56.22 278 ARG A CA 1
ATOM 2281 C C . ARG A 1 278 ? 27.508 11.020 -23.763 1.00 56.22 278 ARG A C 1
ATOM 2283 O O . ARG A 1 278 ? 28.326 10.352 -24.383 1.00 56.22 278 ARG A O 1
ATOM 2290 N N . ARG A 1 279 ? 27.304 10.842 -22.459 1.00 57.25 279 ARG A N 1
ATOM 2291 C CA . ARG A 1 279 ? 27.934 9.758 -21.702 1.00 57.25 279 ARG A CA 1
ATOM 2292 C C . ARG A 1 279 ? 27.174 8.462 -21.955 1.00 57.25 279 ARG A C 1
ATOM 2294 O O . ARG A 1 279 ? 25.954 8.398 -21.785 1.00 57.25 279 ARG A O 1
ATOM 2301 N N . LEU A 1 280 ? 27.891 7.417 -22.364 1.00 56.44 280 LEU A N 1
ATOM 2302 C CA . LEU A 1 280 ? 27.314 6.081 -22.466 1.00 56.44 280 LEU A CA 1
ATOM 2303 C C . LEU A 1 280 ? 26.874 5.630 -21.060 1.00 56.44 280 LEU A C 1
ATOM 2305 O O . LEU A 1 280 ? 27.686 5.658 -20.135 1.00 56.44 280 LEU A O 1
ATOM 2309 N N . PRO A 1 281 ? 25.616 5.189 -20.867 1.00 54.84 281 PRO A N 1
ATOM 2310 C CA . PRO A 1 281 ? 25.040 4.937 -19.540 1.00 54.84 281 PRO A CA 1
ATOM 2311 C C . PRO A 1 281 ? 25.718 3.806 -18.748 1.00 54.84 281 PRO A C 1
ATOM 2313 O O . PRO A 1 281 ? 25.427 3.643 -17.563 1.00 54.84 281 PRO A O 1
ATOM 2316 N N . ASN A 1 282 ? 26.603 3.038 -19.390 1.00 57.31 282 ASN A N 1
ATOM 2317 C CA . ASN A 1 282 ? 27.281 1.880 -18.814 1.00 57.31 282 ASN A CA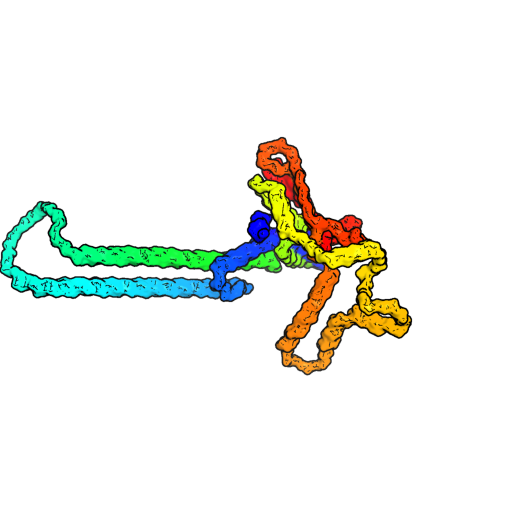 1
ATOM 2318 C C . ASN A 1 282 ? 28.770 2.112 -18.515 1.00 57.31 282 ASN A C 1
ATOM 2320 O O . ASN A 1 282 ? 29.388 1.231 -17.926 1.00 57.31 282 ASN A O 1
ATOM 2324 N N . ILE A 1 283 ? 29.348 3.265 -18.871 1.00 53.41 283 ILE A N 1
ATOM 2325 C CA . ILE A 1 283 ? 30.757 3.550 -18.580 1.00 53.41 283 ILE A CA 1
ATOM 2326 C C . ILE A 1 283 ? 30.817 4.420 -17.328 1.00 53.41 283 ILE A C 1
ATOM 2328 O O . ILE A 1 283 ? 30.518 5.612 -17.358 1.00 53.41 283 ILE A O 1
ATOM 2332 N N . LYS A 1 284 ? 31.191 3.809 -16.204 1.00 49.16 284 LYS A N 1
ATOM 2333 C CA . LYS A 1 284 ? 31.636 4.553 -15.026 1.00 49.16 284 LYS A CA 1
ATOM 2334 C C . LYS A 1 284 ? 33.131 4.782 -15.181 1.00 49.16 284 LYS A C 1
ATOM 2336 O O . LYS A 1 284 ? 33.920 3.905 -14.850 1.00 49.16 284 LYS A O 1
ATOM 2341 N N . VAL A 1 285 ? 33.500 5.927 -15.739 1.00 48.81 285 VAL A N 1
ATOM 2342 C CA . VAL A 1 285 ? 34.877 6.411 -15.632 1.00 48.81 285 VAL A CA 1
ATOM 2343 C C . VAL A 1 285 ? 35.004 6.988 -14.227 1.00 48.81 285 VAL A C 1
ATOM 2345 O O . VAL A 1 285 ? 34.212 7.858 -13.862 1.00 48.81 285 VAL A O 1
ATOM 2348 N N . ASP A 1 286 ? 35.920 6.460 -13.418 1.00 42.25 286 ASP A N 1
ATOM 2349 C CA . ASP A 1 286 ? 36.257 7.105 -12.151 1.00 42.25 286 ASP A CA 1
ATOM 2350 C C . ASP A 1 286 ? 36.825 8.488 -12.479 1.00 42.25 286 ASP A C 1
ATOM 2352 O O . ASP A 1 286 ? 37.778 8.608 -13.241 1.00 42.25 286 ASP A O 1
ATOM 2356 N N . GLU A 1 287 ? 36.240 9.546 -11.916 1.00 42.28 287 GLU A N 1
ATOM 2357 C CA . GLU A 1 287 ? 36.608 10.942 -12.219 1.00 42.28 287 GLU A CA 1
ATOM 2358 C C . GLU A 1 287 ? 38.067 11.284 -11.844 1.00 42.28 287 GLU A C 1
ATOM 2360 O O . GLU A 1 287 ? 38.567 12.343 -12.207 1.00 42.28 287 GLU A O 1
ATOM 2365 N N . ASN A 1 288 ? 38.770 10.360 -11.180 1.00 41.09 288 ASN A N 1
ATOM 2366 C CA . ASN A 1 288 ? 40.189 10.461 -10.848 1.00 41.09 288 ASN A CA 1
ATOM 2367 C C . ASN A 1 288 ? 41.125 9.942 -11.954 1.00 41.09 288 ASN A C 1
ATOM 2369 O O . ASN A 1 288 ? 42.335 10.134 -11.844 1.00 41.09 288 ASN A O 1
ATOM 2373 N N . SER A 1 289 ? 40.622 9.291 -13.010 1.00 41.03 289 SER A N 1
ATOM 2374 C CA . SER A 1 289 ? 41.453 8.960 -14.169 1.00 41.03 289 SER A CA 1
ATOM 2375 C C . SER A 1 289 ? 41.519 10.176 -15.088 1.00 41.03 289 SER A C 1
ATOM 2377 O O . SER A 1 289 ? 40.688 10.340 -15.986 1.00 41.03 289 SER A O 1
ATOM 2379 N N . GLN A 1 290 ? 42.494 11.051 -14.842 1.00 37.06 290 GLN A N 1
ATOM 2380 C CA . GLN A 1 290 ? 42.922 12.024 -15.838 1.00 37.06 290 GLN A CA 1
ATOM 2381 C C . GLN A 1 290 ? 43.313 11.244 -17.097 1.00 37.06 290 GLN A C 1
ATOM 2383 O O . GLN A 1 290 ? 44.290 10.500 -17.103 1.00 37.06 290 GLN A O 1
ATOM 2388 N N . PHE A 1 291 ? 42.498 11.350 -18.145 1.00 40.72 291 PHE A N 1
ATOM 2389 C CA . PHE A 1 291 ? 42.826 10.821 -19.463 1.00 40.72 291 PHE A CA 1
ATOM 2390 C C . PHE A 1 291 ? 43.868 11.744 -20.102 1.00 40.72 291 PHE A C 1
ATOM 2392 O O . PHE A 1 291 ? 43.565 12.519 -21.004 1.00 40.72 291 PHE A O 1
ATOM 2399 N N . GLU A 1 292 ? 45.107 11.655 -19.629 1.00 37.31 292 GLU A N 1
ATOM 2400 C CA . GLU A 1 292 ? 46.258 11.933 -20.475 1.00 37.31 292 GLU A CA 1
ATOM 2401 C C . GLU A 1 292 ? 46.748 10.609 -21.069 1.00 37.31 292 GLU A C 1
ATOM 2403 O O . GLU A 1 292 ? 46.763 9.564 -20.422 1.00 37.31 292 GLU A O 1
ATOM 2408 N N . ARG A 1 293 ? 47.022 10.656 -22.372 1.00 43.44 293 ARG A N 1
ATOM 2409 C CA . ARG A 1 293 ? 47.309 9.536 -23.276 1.00 43.44 293 ARG A CA 1
ATOM 2410 C C . ARG A 1 293 ? 48.216 8.465 -22.651 1.00 43.44 293 ARG A C 1
ATOM 2412 O O . ARG A 1 293 ? 49.393 8.720 -22.432 1.00 43.44 293 ARG A O 1
ATOM 2419 N N . VAL A 1 294 ? 47.722 7.232 -22.524 1.00 34.25 294 VAL A N 1
ATOM 2420 C CA . VAL A 1 294 ? 48.576 6.046 -22.323 1.00 34.25 294 VAL A CA 1
ATOM 2421 C C . VAL A 1 294 ? 48.119 4.921 -23.261 1.00 34.25 294 VAL A C 1
ATOM 2423 O O . VAL A 1 294 ? 47.110 4.278 -22.979 1.00 34.25 294 VAL A O 1
ATOM 2426 N N . PRO A 1 295 ? 48.829 4.655 -24.378 1.00 43.44 295 PRO A N 1
ATOM 2427 C CA . PRO A 1 295 ? 48.448 3.598 -25.320 1.00 43.44 295 PRO A CA 1
ATOM 2428 C C . PRO A 1 295 ? 48.883 2.165 -24.956 1.00 43.44 295 PRO A C 1
ATOM 2430 O O . PRO A 1 295 ? 48.637 1.274 -25.756 1.00 43.44 295 PRO A O 1
ATOM 2433 N N . ALA A 1 296 ? 49.527 1.889 -23.813 1.00 41.06 296 ALA A N 1
ATOM 2434 C CA . ALA A 1 296 ? 50.237 0.605 -23.636 1.00 41.06 296 ALA A CA 1
ATOM 2435 C C . ALA A 1 296 ? 50.014 -0.152 -22.308 1.00 41.06 296 ALA A C 1
ATOM 2437 O O . ALA A 1 296 ? 50.720 -1.115 -22.030 1.00 41.06 296 ALA A O 1
ATOM 2438 N N . LEU A 1 297 ? 49.028 0.223 -21.486 1.00 38.12 297 LEU A N 1
ATOM 2439 C CA . LEU A 1 297 ? 48.702 -0.489 -20.232 1.00 38.12 297 LEU A CA 1
ATOM 2440 C C . LEU A 1 297 ? 47.217 -0.891 -20.151 1.00 38.12 297 LEU A C 1
ATOM 2442 O O . LEU A 1 297 ? 46.617 -0.886 -19.075 1.00 38.12 297 LEU A O 1
ATOM 2446 N N . MET A 1 298 ? 46.595 -1.214 -21.291 1.00 36.38 298 MET A N 1
ATOM 2447 C CA . MET A 1 298 ? 45.158 -1.522 -21.337 1.00 36.38 298 MET A CA 1
ATOM 2448 C C . MET A 1 298 ? 44.793 -2.897 -20.758 1.00 36.38 298 MET A C 1
ATOM 2450 O O . MET A 1 298 ? 43.709 -3.019 -20.195 1.00 36.38 298 MET A O 1
ATOM 2454 N N . ASP A 1 299 ? 45.679 -3.895 -20.765 1.00 38.53 299 ASP A N 1
ATOM 2455 C CA . ASP A 1 299 ? 45.262 -5.253 -20.372 1.00 38.53 299 ASP A CA 1
ATOM 2456 C C . ASP A 1 299 ? 45.125 -5.449 -18.851 1.00 38.53 299 ASP A C 1
ATOM 2458 O O . ASP A 1 299 ? 44.231 -6.158 -18.388 1.00 38.53 299 ASP A O 1
ATOM 2462 N N . ASN A 1 300 ? 45.917 -4.737 -18.042 1.00 42.50 300 ASN A N 1
ATOM 2463 C CA . ASN A 1 300 ? 45.895 -4.896 -16.579 1.00 42.50 300 ASN A CA 1
ATOM 2464 C C . ASN A 1 300 ? 44.932 -3.929 -15.864 1.00 42.50 300 ASN A C 1
ATOM 2466 O O . ASN A 1 300 ? 44.442 -4.238 -14.776 1.00 42.50 300 ASN A O 1
ATOM 2470 N N . ALA A 1 301 ? 44.617 -2.775 -16.463 1.00 41.38 301 ALA A N 1
ATOM 2471 C CA . ALA A 1 301 ? 43.702 -1.792 -15.874 1.00 41.38 301 ALA A CA 1
ATOM 2472 C C . ALA A 1 301 ? 42.223 -2.161 -16.092 1.00 41.38 301 ALA A C 1
ATOM 2474 O O . ALA A 1 301 ? 41.399 -1.993 -15.189 1.00 41.38 301 ALA A O 1
ATOM 2475 N N . ILE A 1 302 ? 41.891 -2.749 -17.247 1.00 41.84 302 ILE A N 1
ATOM 2476 C CA . ILE A 1 302 ? 40.536 -3.244 -17.543 1.00 41.84 302 ILE A CA 1
ATOM 2477 C C . ILE A 1 302 ? 40.169 -4.389 -16.585 1.0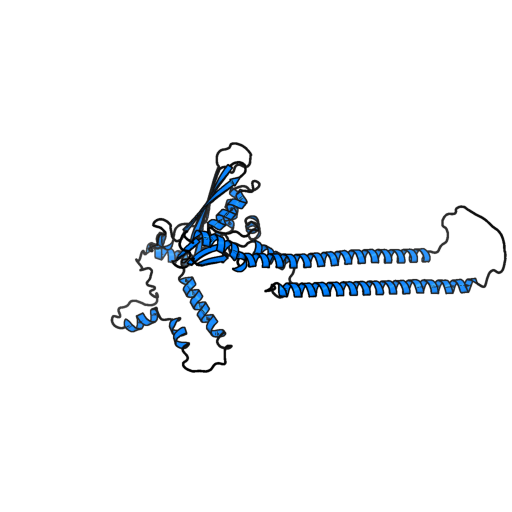0 41.84 302 ILE A C 1
ATOM 2479 O O . ILE A 1 302 ? 39.031 -4.473 -16.115 1.00 41.84 302 ILE A O 1
ATOM 2483 N N . HIS A 1 303 ? 41.157 -5.195 -16.187 1.00 38.62 303 HIS A N 1
ATOM 2484 C CA . HIS A 1 303 ? 40.987 -6.257 -15.201 1.00 38.62 303 HIS A CA 1
ATOM 2485 C C . HIS A 1 303 ? 40.769 -5.758 -13.762 1.00 38.62 303 HIS A C 1
ATOM 2487 O O . HIS A 1 303 ? 40.314 -6.531 -12.936 1.00 38.62 303 HIS A O 1
ATOM 2493 N N . LEU A 1 304 ? 41.029 -4.489 -13.426 1.00 40.28 304 LEU A N 1
ATOM 2494 C CA . LEU A 1 304 ? 40.775 -3.929 -12.083 1.00 40.28 304 LEU A CA 1
ATOM 2495 C C . LEU A 1 304 ? 39.397 -3.262 -11.959 1.00 40.28 304 LEU A C 1
ATOM 2497 O O . LEU A 1 304 ? 38.857 -3.141 -10.855 1.00 40.28 304 LEU A O 1
ATOM 2501 N N . GLN A 1 305 ? 38.796 -2.864 -13.079 1.00 41.38 305 GLN A N 1
ATOM 2502 C CA . GLN A 1 305 ? 37.533 -2.123 -13.092 1.00 41.38 305 GLN A CA 1
ATOM 2503 C C . GLN A 1 305 ? 36.304 -3.036 -12.942 1.00 41.38 305 GLN A C 1
ATOM 2505 O O . GLN A 1 305 ? 35.280 -2.616 -12.401 1.00 41.38 305 GLN A O 1
ATOM 2510 N N . TYR A 1 306 ? 36.427 -4.306 -13.344 1.00 40.62 306 TYR A N 1
ATOM 2511 C CA . TYR A 1 306 ? 35.402 -5.335 -13.135 1.00 40.62 306 TYR A CA 1
ATOM 2512 C C . TYR A 1 306 ? 35.658 -6.223 -11.901 1.00 40.62 306 TYR A C 1
ATOM 2514 O O . TYR A 1 306 ? 34.742 -6.915 -11.462 1.00 40.62 306 TYR A O 1
ATOM 2522 N N . ASP A 1 307 ? 36.855 -6.161 -11.299 1.00 43.50 307 ASP A N 1
ATOM 2523 C CA . ASP A 1 307 ? 37.353 -7.191 -10.362 1.00 43.50 307 ASP A CA 1
ATOM 2524 C C . ASP A 1 307 ? 37.581 -6.693 -8.912 1.00 43.50 307 ASP A C 1
ATOM 2526 O O . ASP A 1 307 ? 38.138 -7.381 -8.050 1.00 43.50 307 ASP A O 1
ATOM 2530 N N . THR A 1 308 ? 37.128 -5.485 -8.570 1.00 45.91 308 THR A N 1
ATOM 2531 C CA . THR A 1 308 ? 37.411 -4.873 -7.262 1.00 45.91 308 THR A CA 1
ATOM 2532 C C . THR A 1 308 ? 36.271 -5.064 -6.256 1.00 45.91 308 THR A C 1
ATOM 2534 O O . THR A 1 308 ? 35.303 -4.312 -6.196 1.00 45.91 308 THR A O 1
ATOM 2537 N N . THR A 1 309 ? 36.444 -6.104 -5.428 1.00 50.44 309 THR A N 1
ATOM 2538 C CA . THR A 1 309 ? 35.865 -6.435 -4.095 1.00 50.44 309 THR A CA 1
ATOM 2539 C C . THR A 1 309 ? 35.120 -7.768 -4.027 1.00 50.44 309 THR A C 1
ATOM 2541 O O . THR A 1 309 ? 35.259 -8.470 -3.027 1.00 50.44 309 THR A O 1
ATOM 2544 N N . VAL A 1 310 ? 34.393 -8.166 -5.073 1.00 44.88 310 VAL A N 1
ATOM 2545 C CA . VAL A 1 310 ? 33.558 -9.385 -5.046 1.00 44.88 310 VAL A CA 1
ATOM 2546 C C . VAL A 1 310 ? 34.360 -10.642 -5.389 1.00 44.88 310 VAL A C 1
ATOM 2548 O O . VAL A 1 310 ? 34.316 -11.617 -4.640 1.00 44.88 310 VAL A O 1
ATOM 2551 N N . GLU A 1 311 ? 35.161 -10.614 -6.456 1.00 46.56 311 GLU A N 1
ATOM 2552 C CA . GLU A 1 311 ? 35.981 -11.767 -6.852 1.00 46.56 311 GLU A CA 1
ATOM 2553 C C . GLU A 1 311 ? 37.203 -11.972 -5.954 1.00 46.56 311 GLU A C 1
ATOM 2555 O O . GLU A 1 311 ? 37.492 -13.110 -5.602 1.00 46.56 311 GLU A O 1
ATOM 2560 N N . ARG A 1 312 ? 37.870 -10.912 -5.466 1.00 47.12 312 ARG A N 1
ATOM 2561 C CA . ARG A 1 312 ? 38.918 -11.053 -4.426 1.00 47.12 312 ARG A CA 1
ATOM 2562 C C . ARG A 1 312 ? 38.391 -11.707 -3.146 1.00 47.12 312 ARG A C 1
ATOM 2564 O O . ARG A 1 312 ? 39.095 -12.504 -2.535 1.00 47.12 312 ARG A O 1
ATOM 2571 N N . GLY A 1 313 ? 37.150 -11.402 -2.755 1.00 47.44 313 GLY A N 1
ATOM 2572 C CA . GLY A 1 313 ? 36.499 -12.023 -1.598 1.00 47.44 313 GLY A CA 1
ATOM 2573 C C . GLY A 1 313 ? 36.160 -13.502 -1.813 1.00 47.44 313 GLY A C 1
ATOM 2574 O O . GLY A 1 313 ? 36.267 -14.287 -0.875 1.00 47.44 313 GLY A O 1
ATOM 2575 N N . MET A 1 314 ? 35.799 -13.896 -3.041 1.00 45.81 314 MET A N 1
ATOM 2576 C CA . MET A 1 314 ? 35.508 -15.294 -3.394 1.00 45.81 314 MET A CA 1
ATOM 2577 C C . MET A 1 314 ? 36.754 -16.120 -3.759 1.00 45.81 314 MET A C 1
ATOM 2579 O O . MET A 1 314 ? 36.770 -17.326 -3.533 1.00 45.81 314 MET A O 1
ATOM 2583 N N . ARG A 1 315 ? 37.827 -15.503 -4.272 1.00 40.88 315 ARG A N 1
ATOM 2584 C CA . ARG A 1 315 ? 39.120 -16.169 -4.519 1.00 40.88 315 ARG A CA 1
ATOM 2585 C C . ARG A 1 315 ? 39.846 -16.482 -3.204 1.00 40.88 315 ARG A C 1
ATOM 2587 O O . ARG A 1 315 ? 40.412 -17.562 -3.083 1.00 40.88 315 ARG A O 1
ATOM 2594 N N . ASN A 1 316 ? 39.727 -15.623 -2.187 1.00 44.44 316 ASN A N 1
ATOM 2595 C CA . ASN A 1 316 ? 40.313 -15.860 -0.858 1.00 44.44 316 ASN A CA 1
ATOM 2596 C C . ASN A 1 316 ? 39.539 -16.878 0.008 1.00 44.44 316 ASN A C 1
ATOM 2598 O O . ASN A 1 316 ? 40.044 -17.275 1.055 1.00 44.44 316 ASN A O 1
ATOM 2602 N N . SER A 1 317 ? 38.333 -17.311 -0.389 1.00 45.62 317 SER A N 1
ATOM 2603 C CA . SER A 1 317 ? 37.559 -18.334 0.338 1.00 45.62 317 SER A CA 1
ATOM 2604 C C . SER A 1 317 ? 37.780 -19.761 -0.170 1.00 45.62 317 SER A C 1
ATOM 2606 O O . SER A 1 317 ? 37.350 -20.712 0.482 1.00 45.62 317 SER A O 1
ATOM 2608 N N . ARG A 1 318 ? 38.502 -19.949 -1.284 1.00 40.38 318 ARG A N 1
ATOM 2609 C CA . ARG A 1 318 ? 39.025 -21.265 -1.680 1.00 40.38 318 ARG A CA 1
ATOM 2610 C C . ARG A 1 318 ? 40.307 -21.565 -0.906 1.00 40.38 318 ARG A C 1
ATOM 2612 O O . ARG A 1 318 ? 41.394 -21.640 -1.470 1.00 40.38 318 ARG A O 1
ATOM 2619 N N . VAL A 1 319 ? 40.161 -21.762 0.400 1.00 39.16 319 VAL A N 1
ATOM 2620 C CA . VAL A 1 319 ? 41.164 -22.483 1.185 1.00 39.16 319 VAL A CA 1
ATOM 2621 C C . VAL A 1 319 ? 41.156 -23.924 0.676 1.00 39.16 319 VAL A C 1
ATOM 2623 O O . VAL A 1 319 ? 40.177 -24.653 0.838 1.00 39.16 319 VAL A O 1
ATOM 2626 N N . LYS A 1 320 ? 42.230 -24.318 -0.012 1.00 39.38 320 LYS A N 1
ATOM 2627 C CA . LYS A 1 320 ? 42.550 -25.730 -0.229 1.00 39.38 320 LYS A CA 1
ATOM 2628 C C . LYS A 1 320 ? 42.862 -26.347 1.136 1.00 39.38 320 LYS A C 1
ATOM 2630 O O . LYS A 1 320 ? 43.737 -25.844 1.829 1.00 39.38 320 LYS A O 1
ATOM 2635 N N . GLY A 1 321 ? 42.201 -27.455 1.460 1.00 35.81 321 GLY A N 1
ATOM 2636 C CA . GLY A 1 321 ? 42.647 -28.384 2.501 1.00 35.81 321 GLY A CA 1
ATOM 2637 C C . GLY A 1 321 ? 41.930 -28.261 3.845 1.00 35.81 321 GLY A C 1
ATOM 2638 O O . GLY A 1 321 ? 42.242 -27.406 4.660 1.00 35.81 321 GLY A O 1
ATOM 2639 N N . ASN A 1 322 ? 40.975 -29.169 4.047 1.00 44.72 322 ASN A N 1
ATOM 2640 C CA . ASN A 1 322 ? 40.735 -29.969 5.251 1.00 44.72 322 ASN A CA 1
ATOM 2641 C C . ASN A 1 322 ? 41.077 -29.339 6.616 1.00 44.72 322 ASN A C 1
ATOM 2643 O O . ASN A 1 322 ? 42.192 -29.486 7.092 1.00 44.72 322 ASN A O 1
ATOM 2647 N N . HIS A 1 323 ? 40.073 -28.775 7.295 1.00 34.03 323 HIS A N 1
ATOM 2648 C CA . HIS A 1 323 ? 39.791 -29.049 8.713 1.00 34.03 323 HIS A CA 1
ATOM 2649 C C . HIS A 1 323 ? 38.385 -28.530 9.067 1.00 34.03 323 HIS A C 1
ATOM 2651 O O . HIS A 1 323 ? 38.133 -27.331 9.176 1.00 34.03 323 HIS A O 1
ATOM 2657 N N . LEU A 1 324 ? 37.437 -29.459 9.228 1.00 44.12 324 LEU A N 1
ATOM 2658 C CA . LEU A 1 324 ? 36.159 -29.206 9.889 1.00 44.12 324 LEU A CA 1
ATOM 2659 C C . LEU A 1 324 ? 36.427 -28.989 11.382 1.00 44.12 324 LEU A C 1
ATOM 2661 O O . LEU A 1 324 ? 36.521 -29.982 12.082 1.00 44.12 324 LEU A O 1
ATOM 2665 N N . THR A 1 325 ? 36.525 -27.742 11.854 1.00 39.88 325 THR A N 1
ATOM 2666 C CA . THR A 1 325 ? 36.180 -27.326 13.237 1.00 39.88 325 THR A CA 1
ATOM 2667 C C . THR A 1 325 ? 36.471 -25.834 13.459 1.00 39.88 325 THR A C 1
ATOM 2669 O O . THR A 1 325 ? 37.406 -25.495 14.173 1.00 39.88 325 THR A O 1
ATOM 2672 N N . THR A 1 326 ? 35.689 -24.914 12.876 1.00 39.47 326 THR A N 1
ATOM 2673 C CA . THR A 1 326 ? 35.449 -23.563 13.457 1.00 39.47 326 THR A CA 1
ATOM 2674 C C . THR A 1 326 ? 34.348 -22.820 12.687 1.00 39.47 326 THR A C 1
ATOM 2676 O O . THR A 1 326 ? 34.587 -21.957 11.850 1.00 39.47 326 THR A O 1
ATOM 2679 N N . LEU A 1 327 ? 33.082 -23.139 12.976 1.00 43.41 327 LEU A N 1
ATOM 2680 C CA . LEU A 1 327 ? 31.921 -22.400 12.445 1.00 43.41 327 LEU A CA 1
ATOM 2681 C C . LEU A 1 327 ? 31.676 -21.055 13.165 1.00 43.41 327 LEU A C 1
ATOM 2683 O O . LEU A 1 327 ? 30.788 -20.301 12.773 1.00 43.41 327 LEU A O 1
ATOM 2687 N N . ALA A 1 328 ? 32.456 -20.734 14.202 1.00 40.56 328 ALA A N 1
ATOM 2688 C CA . ALA A 1 328 ? 32.270 -19.532 15.015 1.00 40.56 328 ALA A CA 1
ATOM 2689 C C . ALA A 1 328 ? 32.998 -18.288 14.459 1.00 40.56 328 ALA A C 1
ATOM 2691 O O . ALA A 1 328 ? 32.458 -17.184 14.537 1.00 40.56 328 ALA A O 1
ATOM 2692 N N . GLU A 1 329 ? 34.164 -18.441 13.823 1.00 37.88 329 GLU A N 1
ATOM 2693 C CA . GLU A 1 329 ? 35.029 -17.306 13.440 1.00 37.88 329 GLU A CA 1
ATOM 2694 C C . GLU A 1 329 ? 34.725 -16.706 12.050 1.00 37.88 329 GLU A C 1
ATOM 2696 O O . GLU A 1 329 ? 35.128 -15.584 11.741 1.00 37.88 329 GLU A O 1
ATOM 2701 N N . ALA A 1 330 ? 33.924 -17.387 11.223 1.00 43.59 330 ALA A N 1
ATOM 2702 C CA . ALA A 1 330 ? 33.506 -16.895 9.903 1.00 43.59 330 ALA A CA 1
ATOM 2703 C C . ALA A 1 330 ? 32.376 -15.840 9.949 1.00 43.59 330 ALA A C 1
ATOM 2705 O O . ALA A 1 330 ? 32.108 -15.154 8.958 1.00 43.59 330 ALA A O 1
ATOM 2706 N N . SER A 1 331 ? 31.714 -15.680 11.096 1.00 48.62 331 SER A N 1
ATOM 2707 C CA . SER A 1 331 ? 30.529 -14.827 11.254 1.00 48.62 331 SER A CA 1
ATOM 2708 C C . SER A 1 331 ? 30.839 -13.321 11.155 1.00 48.62 331 SER A C 1
ATOM 2710 O O . SER A 1 331 ? 30.055 -12.563 10.584 1.00 48.62 331 SER A O 1
ATOM 2712 N N . CYS A 1 332 ? 32.017 -12.880 11.607 1.00 40.69 332 CYS A N 1
ATOM 2713 C CA . CYS A 1 332 ? 32.357 -11.454 11.692 1.00 40.69 332 CYS A CA 1
ATOM 2714 C C . CYS A 1 332 ? 32.841 -10.827 10.365 1.00 40.69 332 CYS A C 1
ATOM 2716 O O . CYS A 1 332 ? 32.699 -9.619 10.173 1.00 40.69 332 CYS A O 1
ATOM 2718 N N . ARG A 1 333 ? 33.381 -11.616 9.419 1.00 42.25 333 ARG A N 1
ATOM 2719 C CA . ARG A 1 333 ? 33.856 -11.132 8.096 1.00 42.25 333 ARG A CA 1
ATOM 2720 C C . ARG A 1 333 ? 32.823 -11.288 6.970 1.00 42.25 333 ARG A C 1
ATOM 2722 O O . ARG A 1 333 ? 32.867 -10.547 5.986 1.00 42.25 333 ARG A O 1
ATOM 2729 N N . ALA A 1 334 ? 31.855 -12.192 7.127 1.00 51.12 334 ALA A N 1
ATOM 2730 C CA . ALA A 1 334 ? 30.722 -12.333 6.208 1.00 51.12 334 ALA A CA 1
ATOM 2731 C C . ALA A 1 334 ? 29.787 -11.103 6.230 1.00 51.12 334 ALA A C 1
ATOM 2733 O O . ALA A 1 334 ? 29.103 -10.790 5.254 1.00 51.12 334 ALA A O 1
ATOM 2734 N N . ASP A 1 335 ? 29.783 -10.361 7.336 1.00 55.09 335 ASP A N 1
ATOM 2735 C CA . ASP A 1 335 ? 28.859 -9.255 7.577 1.00 55.09 335 ASP A CA 1
ATOM 2736 C C . ASP A 1 335 ? 29.237 -7.951 6.847 1.00 55.09 335 ASP A C 1
ATOM 2738 O O . ASP A 1 335 ? 28.364 -7.186 6.439 1.00 55.09 335 ASP A O 1
ATOM 2742 N N . SER A 1 336 ? 30.527 -7.660 6.647 1.00 61.81 336 SER A N 1
ATOM 2743 C CA . SER A 1 336 ? 30.966 -6.455 5.918 1.00 61.81 336 SER A CA 1
ATOM 2744 C C . SER A 1 336 ? 30.875 -6.634 4.399 1.00 61.81 336 SER A C 1
ATOM 2746 O O . SER A 1 336 ? 30.398 -5.738 3.698 1.00 61.81 336 SER A O 1
ATOM 2748 N N . THR A 1 337 ? 31.258 -7.811 3.900 1.00 62.62 337 THR A N 1
ATOM 2749 C CA . THR A 1 337 ? 31.186 -8.192 2.480 1.00 62.62 337 THR A CA 1
ATOM 2750 C C . THR A 1 337 ? 29.739 -8.290 1.997 1.00 62.62 337 THR A C 1
ATOM 2752 O O . THR A 1 337 ? 29.395 -7.707 0.967 1.00 62.62 337 THR A O 1
ATOM 2755 N N . SER A 1 338 ? 28.849 -8.909 2.780 1.00 73.25 338 SER A N 1
ATOM 2756 C CA . SER A 1 338 ? 27.412 -8.942 2.477 1.00 73.25 338 SER A CA 1
ATOM 2757 C C . SER A 1 338 ? 26.783 -7.544 2.464 1.00 73.25 338 SER A C 1
ATOM 2759 O O . SER A 1 338 ? 26.015 -7.231 1.556 1.00 73.25 338 SER A O 1
ATOM 2761 N N . ARG A 1 339 ? 27.151 -6.646 3.391 1.00 74.19 339 ARG A N 1
ATOM 2762 C CA . ARG A 1 339 ? 26.694 -5.241 3.371 1.00 74.19 339 ARG A CA 1
ATOM 2763 C C . ARG A 1 339 ? 27.206 -4.478 2.153 1.00 74.19 339 ARG A C 1
ATOM 2765 O O . ARG A 1 339 ? 26.452 -3.691 1.584 1.00 74.19 339 ARG A O 1
ATOM 2772 N N . ALA A 1 340 ? 28.451 -4.699 1.732 1.00 77.31 340 ALA A N 1
ATOM 2773 C CA . ALA A 1 340 ? 29.003 -4.086 0.525 1.00 77.31 340 ALA A CA 1
ATOM 2774 C C . ALA A 1 340 ? 28.264 -4.564 -0.737 1.00 77.31 340 ALA A C 1
ATOM 2776 O O . ALA A 1 340 ? 27.868 -3.740 -1.563 1.00 77.31 340 ALA A O 1
ATOM 2777 N N . LEU A 1 341 ? 27.980 -5.865 -0.843 1.00 81.81 341 LEU A N 1
ATOM 2778 C CA . LEU A 1 341 ? 27.159 -6.447 -1.911 1.00 81.81 341 LEU A CA 1
ATOM 2779 C C . LEU A 1 341 ? 25.728 -5.894 -1.906 1.00 81.81 341 LEU A C 1
ATOM 2781 O O . LEU A 1 341 ? 25.195 -5.492 -2.939 1.00 81.81 341 LEU A O 1
ATOM 2785 N N . VAL A 1 342 ? 25.099 -5.794 -0.737 1.00 84.62 342 VAL A N 1
ATOM 2786 C CA . VAL A 1 342 ? 23.770 -5.181 -0.606 1.00 84.62 342 VAL A CA 1
ATOM 2787 C C . VAL A 1 342 ? 23.813 -3.708 -1.020 1.00 84.62 342 VAL A C 1
ATOM 2789 O O . VAL A 1 342 ? 22.943 -3.240 -1.744 1.00 84.62 342 VAL A O 1
ATOM 2792 N N . ASN A 1 343 ? 24.842 -2.960 -0.634 1.00 86.44 343 ASN A N 1
ATOM 2793 C CA . ASN A 1 343 ? 24.954 -1.550 -0.996 1.00 86.44 343 ASN A CA 1
ATOM 2794 C C . ASN A 1 343 ? 25.228 -1.346 -2.489 1.00 86.44 343 ASN A C 1
ATOM 2796 O O . ASN A 1 343 ? 24.664 -0.428 -3.083 1.00 86.44 343 ASN A O 1
ATOM 2800 N N . THR A 1 344 ? 26.060 -2.178 -3.115 1.00 88.75 344 THR A N 1
ATOM 2801 C CA . THR A 1 344 ? 26.332 -2.115 -4.561 1.00 88.75 344 THR A CA 1
ATOM 2802 C C . THR A 1 344 ? 25.096 -2.496 -5.371 1.00 88.75 344 THR A C 1
ATOM 2804 O O . THR A 1 344 ? 24.704 -1.747 -6.267 1.00 88.75 344 THR A O 1
ATOM 2807 N N . THR A 1 345 ? 24.404 -3.573 -4.992 1.00 90.12 345 THR A N 1
ATOM 2808 C CA . THR A 1 345 ? 23.135 -3.980 -5.620 1.00 90.12 345 THR A CA 1
ATOM 2809 C C . THR A 1 345 ? 22.051 -2.914 -5.443 1.00 90.12 345 THR A C 1
ATOM 2811 O O . THR A 1 345 ? 21.443 -2.484 -6.423 1.00 90.12 345 THR A O 1
ATOM 2814 N N . LEU A 1 346 ? 21.859 -2.379 -4.231 1.00 88.00 346 LEU A N 1
ATOM 2815 C CA . LEU A 1 346 ? 20.928 -1.273 -3.988 1.00 88.00 346 LEU A CA 1
ATOM 2816 C C . LEU A 1 346 ? 21.326 0.001 -4.739 1.00 88.00 346 LEU A C 1
ATOM 2818 O O . LEU A 1 346 ? 20.446 0.756 -5.147 1.00 88.00 346 LEU A O 1
ATOM 2822 N N . LYS A 1 347 ? 22.617 0.278 -4.949 1.00 86.00 347 LYS A N 1
ATOM 2823 C CA . LYS A 1 347 ? 23.070 1.404 -5.782 1.00 86.00 347 LYS A CA 1
ATOM 2824 C C . LYS A 1 347 ? 22.719 1.185 -7.256 1.00 86.00 347 LYS A C 1
ATOM 2826 O O . LYS A 1 347 ? 22.230 2.128 -7.871 1.00 86.00 347 LYS A O 1
ATOM 2831 N N . ALA A 1 348 ? 22.880 -0.033 -7.774 1.00 88.44 348 ALA A N 1
ATOM 2832 C CA . ALA A 1 348 ? 22.601 -0.386 -9.168 1.00 88.44 348 ALA A CA 1
ATOM 2833 C C . ALA A 1 348 ? 21.105 -0.338 -9.538 1.00 88.44 348 ALA A C 1
ATOM 2835 O O . ALA A 1 348 ? 20.757 -0.019 -10.674 1.00 88.44 348 ALA A O 1
ATOM 2836 N N . LEU A 1 349 ? 20.205 -0.610 -8.588 1.00 89.56 349 LEU A N 1
ATOM 2837 C CA . LEU A 1 349 ? 18.762 -0.546 -8.834 1.00 89.56 349 LEU A CA 1
ATOM 2838 C C . LEU A 1 349 ? 18.287 0.896 -9.106 1.00 89.56 349 LEU A C 1
ATOM 2840 O O . LEU A 1 349 ? 18.575 1.813 -8.330 1.00 89.56 349 LEU A O 1
ATOM 2844 N N . LYS A 1 350 ? 17.507 1.078 -10.180 1.00 89.19 350 LYS A N 1
ATOM 2845 C CA . LYS A 1 350 ? 16.806 2.332 -10.534 1.00 89.19 350 LYS A CA 1
ATOM 2846 C C . LYS A 1 350 ? 15.415 2.402 -9.881 1.00 89.19 350 LYS A C 1
ATOM 2848 O O . LYS A 1 350 ? 14.903 1.380 -9.426 1.00 89.19 350 LYS A O 1
ATOM 2853 N N . ASN A 1 351 ? 14.773 3.578 -9.876 1.00 90.44 351 ASN A N 1
ATOM 2854 C CA . ASN A 1 351 ? 13.375 3.760 -9.445 1.00 90.44 351 ASN A CA 1
ATOM 2855 C C . ASN A 1 351 ? 13.110 3.388 -7.971 1.00 90.44 351 ASN A C 1
ATOM 2857 O O . ASN A 1 351 ? 12.082 2.791 -7.637 1.00 90.44 351 ASN A O 1
ATOM 2861 N N . LYS A 1 352 ? 14.037 3.746 -7.077 1.00 90.12 352 LYS A N 1
ATOM 2862 C CA . LYS A 1 352 ? 14.005 3.356 -5.655 1.00 90.12 352 LYS A CA 1
ATOM 2863 C C . LYS A 1 352 ? 13.088 4.243 -4.826 1.00 90.12 352 LYS A C 1
ATOM 2865 O O . LYS A 1 352 ? 12.376 3.763 -3.941 1.00 90.12 352 LYS A O 1
ATOM 2870 N N . ALA A 1 353 ? 13.128 5.546 -5.083 1.00 90.00 353 ALA A N 1
ATOM 2871 C CA . ALA A 1 353 ? 12.385 6.529 -4.313 1.00 90.00 353 ALA A CA 1
ATOM 2872 C C . ALA A 1 353 ? 11.148 6.978 -5.087 1.00 90.00 353 ALA A C 1
ATOM 2874 O O . ALA A 1 353 ? 11.188 7.145 -6.297 1.00 90.00 353 ALA A O 1
ATOM 2875 N N . VAL A 1 354 ? 10.039 7.212 -4.386 1.00 93.12 354 VAL A N 1
ATOM 2876 C CA . VAL A 1 354 ? 8.843 7.793 -5.010 1.00 93.12 354 VAL A CA 1
ATOM 2877 C C . VAL A 1 354 ? 9.112 9.270 -5.294 1.00 93.12 354 VAL A C 1
ATOM 2879 O O . VAL A 1 354 ? 9.411 10.020 -4.364 1.00 93.12 354 VAL A O 1
ATOM 2882 N N . SER A 1 355 ? 8.981 9.679 -6.555 1.00 92.50 355 SER A N 1
ATOM 2883 C CA . SER A 1 355 ? 9.230 11.041 -7.045 1.00 92.50 355 SER A CA 1
ATOM 2884 C C . SER A 1 355 ? 7.958 11.886 -7.116 1.00 92.50 355 SER A C 1
ATOM 2886 O O . SER A 1 355 ? 8.002 13.111 -6.980 1.00 92.50 355 SER A O 1
ATOM 2888 N N . GLY A 1 356 ? 6.803 11.252 -7.333 1.00 95.00 356 GLY A N 1
ATOM 2889 C CA . GLY A 1 356 ? 5.539 11.955 -7.508 1.00 95.00 356 GLY A CA 1
ATOM 2890 C C . GLY A 1 356 ? 4.321 11.050 -7.524 1.00 95.00 356 GLY A C 1
ATOM 2891 O O . GLY A 1 356 ? 4.390 9.872 -7.862 1.00 95.00 356 GLY A O 1
ATOM 2892 N N . ILE A 1 357 ? 3.182 11.620 -7.140 1.00 96.94 357 ILE A N 1
ATOM 2893 C CA . ILE A 1 357 ? 1.898 10.934 -7.050 1.00 9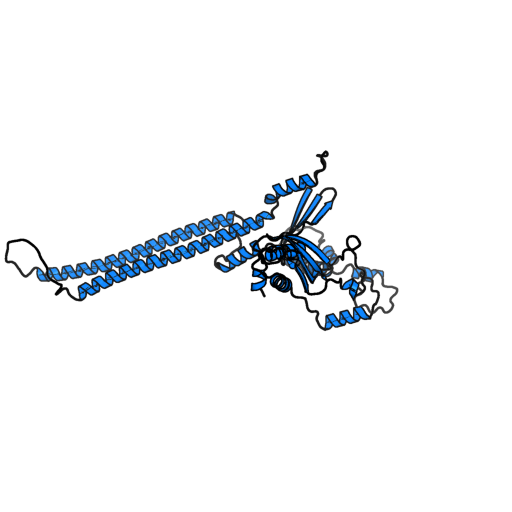6.94 357 ILE A CA 1
ATOM 2894 C C . ILE A 1 357 ? 0.802 11.838 -7.623 1.00 96.94 357 ILE A C 1
ATOM 2896 O O . ILE A 1 357 ? 0.618 12.973 -7.173 1.00 96.94 357 ILE A O 1
ATOM 2900 N N . ARG A 1 358 ? 0.025 11.314 -8.575 1.00 96.88 358 ARG A N 1
ATOM 2901 C CA . ARG A 1 358 ? -1.180 11.956 -9.129 1.00 96.88 358 ARG A CA 1
ATOM 2902 C C . ARG A 1 358 ? -2.399 11.116 -8.810 1.00 96.88 358 ARG A C 1
ATOM 2904 O O . ARG A 1 358 ? -2.367 9.896 -8.939 1.00 96.88 358 ARG A O 1
ATOM 2911 N N . LEU A 1 359 ? -3.473 11.778 -8.406 1.00 96.88 359 LEU A N 1
ATOM 2912 C CA . LEU A 1 359 ? -4.749 11.164 -8.082 1.00 96.88 359 LEU A CA 1
ATOM 2913 C C . LEU A 1 359 ? -5.877 11.904 -8.780 1.00 96.88 359 LEU A C 1
ATOM 2915 O O . LEU A 1 359 ? -6.012 13.119 -8.640 1.00 96.88 359 LEU A O 1
ATOM 2919 N N . GLU A 1 360 ? -6.729 11.150 -9.453 1.00 97.38 360 GLU A N 1
ATOM 2920 C CA . GLU A 1 360 ? -7.949 11.652 -10.070 1.00 97.38 360 GLU A CA 1
ATOM 2921 C C . GLU A 1 360 ? -9.130 10.828 -9.608 1.00 97.38 360 GLU A C 1
ATOM 2923 O O . GLU A 1 360 ? -9.063 9.602 -9.533 1.00 97.38 360 GLU A O 1
ATOM 2928 N N . VAL A 1 361 ? -10.228 11.509 -9.313 1.00 97.44 361 VAL A N 1
ATOM 2929 C CA . VAL A 1 361 ? -11.479 10.873 -8.931 1.00 97.44 361 VAL A CA 1
ATOM 2930 C C . VAL A 1 361 ? -12.603 11.497 -9.735 1.00 97.44 361 VAL A C 1
ATOM 2932 O O . VAL A 1 361 ? -12.740 12.720 -9.754 1.00 97.44 361 VAL A O 1
ATOM 2935 N N . ALA A 1 362 ? -13.409 10.653 -10.371 1.00 97.25 362 ALA A N 1
ATOM 2936 C CA . ALA A 1 362 ? -14.523 11.061 -11.217 1.00 97.25 362 ALA A CA 1
ATOM 2937 C C . ALA A 1 362 ? -15.758 10.197 -10.933 1.00 97.25 362 ALA A C 1
ATOM 2939 O O . ALA A 1 362 ? -15.624 8.983 -10.797 1.00 97.25 362 ALA A O 1
ATOM 2940 N N . GLY A 1 363 ? -16.952 10.785 -10.868 1.00 96.25 363 GLY A N 1
ATOM 2941 C CA . GLY A 1 363 ? -18.217 10.037 -10.836 1.00 96.25 363 GLY A CA 1
ATOM 2942 C C . GLY A 1 363 ? -19.292 10.638 -9.934 1.00 96.25 363 GLY A C 1
ATOM 2943 O O . GLY A 1 363 ? -19.199 11.791 -9.509 1.00 96.25 363 GLY A O 1
ATOM 2944 N N . ARG A 1 364 ? -20.330 9.855 -9.620 1.00 94.19 364 ARG A N 1
ATOM 2945 C CA . ARG A 1 364 ? -21.476 10.288 -8.798 1.00 94.19 364 ARG A CA 1
ATOM 2946 C C . ARG A 1 364 ? -21.124 10.276 -7.307 1.00 94.19 364 ARG A C 1
ATOM 2948 O O . ARG A 1 364 ? -21.463 9.358 -6.565 1.00 94.19 364 ARG A O 1
ATOM 2955 N N . LEU A 1 365 ? -20.404 11.314 -6.882 1.00 93.00 365 LEU A N 1
ATOM 2956 C CA . LEU A 1 365 ? -19.863 11.475 -5.524 1.00 93.00 365 LEU A CA 1
ATOM 2957 C C . LEU A 1 365 ? -20.538 12.593 -4.717 1.00 93.00 365 LEU A C 1
ATOM 2959 O O . LEU A 1 365 ? -19.980 13.081 -3.730 1.00 93.00 365 LEU A O 1
ATOM 2963 N N . THR A 1 366 ? -21.732 13.016 -5.128 1.00 93.00 366 THR A N 1
ATOM 2964 C CA . THR A 1 366 ? -22.565 13.931 -4.344 1.00 93.00 366 THR A CA 1
ATOM 2965 C C . THR A 1 366 ? -23.011 13.266 -3.037 1.00 93.00 366 THR A C 1
ATOM 2967 O O . THR A 1 366 ? -23.059 12.042 -2.916 1.00 93.00 366 THR A O 1
ATOM 2970 N N . ARG A 1 367 ? -23.273 14.068 -1.997 1.00 89.44 367 ARG A N 1
ATOM 2971 C CA . ARG A 1 367 ? -23.648 13.538 -0.669 1.00 89.44 367 ARG A CA 1
ATOM 2972 C C . ARG A 1 367 ? -25.150 13.275 -0.547 1.00 89.44 367 ARG A C 1
ATOM 2974 O O . ARG A 1 367 ? -25.530 12.272 0.058 1.00 89.44 367 ARG A O 1
ATOM 2981 N N . ARG A 1 368 ? -25.970 14.174 -1.106 1.00 91.31 368 ARG A N 1
ATOM 2982 C CA . ARG A 1 368 ? -27.439 14.096 -1.112 1.00 91.31 368 ARG A CA 1
ATOM 2983 C C . ARG A 1 368 ? -27.908 13.015 -2.087 1.00 91.31 368 ARG A C 1
ATOM 2985 O O . ARG A 1 368 ? -27.277 12.814 -3.122 1.00 91.31 368 ARG A O 1
ATOM 2992 N N . TYR A 1 369 ? -28.998 12.326 -1.752 1.00 93.50 369 TYR A N 1
ATOM 2993 C CA . TYR A 1 369 ? -29.626 11.313 -2.607 1.00 93.50 369 TYR A CA 1
ATOM 2994 C C . TYR A 1 369 ? -30.452 11.965 -3.717 1.00 93.50 369 TYR A C 1
ATOM 2996 O O . TYR A 1 369 ? -31.664 11.828 -3.761 1.00 93.50 369 TYR A O 1
ATOM 3004 N N . THR A 1 370 ? -29.779 12.708 -4.590 1.00 93.12 370 THR A N 1
ATOM 3005 C CA . THR A 1 370 ? -30.403 13.423 -5.703 1.00 93.12 370 THR A CA 1
ATOM 3006 C C . THR A 1 370 ? -29.757 13.025 -7.026 1.00 93.12 370 THR A C 1
ATOM 3008 O O . THR A 1 370 ? -28.587 12.614 -7.084 1.00 93.12 370 THR A O 1
ATOM 3011 N N . ALA A 1 371 ? -30.525 13.130 -8.109 1.00 93.56 371 ALA A N 1
ATOM 3012 C CA . ALA A 1 371 ? -30.028 12.973 -9.469 1.00 93.56 371 ALA A CA 1
ATOM 3013 C C . ALA A 1 371 ? -29.201 14.209 -9.857 1.00 93.56 371 ALA A C 1
ATOM 3015 O O . ALA A 1 371 ? -29.690 15.157 -10.452 1.00 93.56 371 ALA A O 1
ATOM 3016 N N . ALA A 1 372 ? -27.934 14.218 -9.445 1.00 94.00 372 ALA A N 1
ATOM 3017 C CA . ALA A 1 372 ? -26.989 15.289 -9.737 1.00 94.00 372 ALA A CA 1
ATOM 3018 C C . ALA A 1 372 ? -25.883 14.822 -10.694 1.00 94.00 372 ALA A C 1
ATOM 3020 O O . ALA A 1 372 ? -25.535 13.634 -10.733 1.00 94.00 372 ALA A O 1
ATOM 3021 N N . ARG A 1 373 ? -25.294 15.782 -11.420 1.00 94.38 373 ARG A N 1
ATOM 3022 C CA . ARG A 1 373 ? -24.167 15.561 -12.341 1.00 94.38 373 ARG A CA 1
ATOM 3023 C C . ARG A 1 373 ? -22.930 15.010 -11.615 1.00 94.38 373 ARG A C 1
ATOM 3025 O O . ARG A 1 373 ? -22.744 15.188 -10.408 1.00 94.38 373 ARG A O 1
ATOM 3032 N N . SER A 1 374 ? -22.067 14.322 -12.363 1.00 96.00 374 SER A N 1
ATOM 3033 C CA . SER A 1 374 ? -20.831 13.739 -11.832 1.00 96.00 374 SER A CA 1
ATOM 3034 C C . SER A 1 374 ? -19.842 14.801 -11.347 1.00 96.00 374 SER A C 1
ATOM 3036 O O . SER A 1 374 ? -19.702 15.859 -11.953 1.00 96.00 374 SER A O 1
ATOM 3038 N N . LEU A 1 375 ? -19.086 14.481 -10.297 1.00 95.25 375 LEU A N 1
ATOM 3039 C CA . LEU A 1 375 ? -17.994 15.304 -9.790 1.00 95.25 375 LEU A CA 1
ATOM 3040 C C . LEU A 1 375 ? -16.649 14.769 -10.279 1.00 95.25 375 LEU A C 1
ATOM 3042 O O . LEU A 1 375 ? -16.379 13.574 -10.164 1.00 95.25 375 LEU A O 1
ATOM 3046 N N . PHE A 1 376 ? -15.781 15.675 -10.728 1.00 96.75 376 PHE A N 1
ATOM 3047 C CA . PHE A 1 376 ? -14.379 15.406 -11.038 1.00 96.75 376 PHE A CA 1
ATOM 3048 C C . PHE A 1 376 ? -13.465 16.210 -10.110 1.00 96.75 376 PHE A C 1
ATOM 3050 O O . PHE A 1 376 ? -13.679 17.408 -9.903 1.00 96.75 376 PHE A O 1
ATOM 3057 N N . LYS A 1 377 ? -12.460 15.557 -9.514 1.00 96.75 377 LYS A N 1
ATOM 3058 C CA . LYS A 1 377 ? -11.428 16.201 -8.687 1.00 96.75 377 LYS A CA 1
ATOM 3059 C C . LYS A 1 377 ? -10.064 15.557 -8.930 1.00 96.75 377 LYS A C 1
ATOM 3061 O O . LYS A 1 377 ? -9.930 14.337 -8.880 1.00 96.75 377 LYS A O 1
ATOM 3066 N N . LEU A 1 378 ? -9.048 16.402 -9.088 1.00 96.25 378 LEU A N 1
ATOM 3067 C CA . LEU A 1 378 ? -7.653 16.018 -9.288 1.00 96.25 378 LEU A CA 1
ATOM 3068 C C . LEU A 1 378 ? -6.780 16.595 -8.169 1.00 96.25 378 LEU A C 1
ATOM 3070 O O . LEU A 1 378 ? -6.976 17.731 -7.729 1.00 96.25 378 LEU A O 1
ATOM 3074 N N . ARG A 1 379 ? -5.807 15.812 -7.695 1.00 96.31 379 ARG A N 1
ATOM 3075 C CA . ARG A 1 379 ? -4.724 16.285 -6.825 1.00 96.31 379 ARG A CA 1
ATOM 3076 C C . ARG A 1 379 ? -3.397 15.661 -7.235 1.00 96.31 379 ARG A C 1
ATOM 3078 O O . ARG A 1 379 ? -3.336 14.497 -7.619 1.00 96.31 379 ARG A O 1
ATOM 3085 N N . TYR A 1 380 ? -2.336 16.443 -7.109 1.00 95.00 380 TYR A N 1
ATOM 3086 C CA . TYR A 1 380 ? -1.008 16.088 -7.579 1.00 95.00 380 TYR A CA 1
ATOM 3087 C C . TYR A 1 380 ? 0.064 16.569 -6.604 1.00 95.00 380 TYR A C 1
ATOM 3089 O O . TYR A 1 380 ? -0.112 17.603 -5.958 1.00 95.00 380 TYR A O 1
ATOM 3097 N N . LYS A 1 381 ? 1.148 15.803 -6.464 1.00 94.94 381 LYS A N 1
ATOM 3098 C CA . LYS A 1 381 ? 2.313 16.159 -5.651 1.00 94.94 381 LYS A CA 1
ATOM 3099 C C . LYS A 1 381 ? 3.570 15.519 -6.243 1.00 94.94 381 LYS A C 1
ATOM 3101 O O . LYS A 1 381 ? 3.553 14.321 -6.502 1.00 94.94 381 LYS A O 1
ATOM 3106 N N . GLY A 1 382 ? 4.659 16.275 -6.378 1.00 93.31 382 GLY A N 1
ATOM 3107 C CA . GLY A 1 382 ? 5.927 15.781 -6.937 1.00 93.31 382 GLY A CA 1
ATOM 3108 C C . GLY A 1 382 ? 5.952 15.751 -8.467 1.00 93.31 382 GLY A C 1
ATOM 3109 O O . GLY A 1 382 ? 5.218 16.511 -9.093 1.00 93.31 382 GLY A O 1
ATOM 3110 N N . ASN A 1 383 ? 6.792 14.890 -9.055 1.00 91.56 383 ASN A N 1
ATOM 3111 C CA . ASN A 1 383 ? 6.959 14.756 -10.509 1.00 91.56 383 ASN A CA 1
ATOM 3112 C C . ASN A 1 383 ? 6.671 13.324 -11.016 1.00 91.56 383 ASN A C 1
ATOM 3114 O O . ASN A 1 383 ? 7.115 12.361 -10.391 1.00 91.56 383 ASN A O 1
ATOM 3118 N N . LEU A 1 384 ? 5.968 13.185 -12.151 1.00 94.12 384 LEU A N 1
ATOM 3119 C CA . LEU A 1 384 ? 5.753 11.909 -12.861 1.00 94.12 384 LEU A CA 1
ATOM 3120 C C . LEU A 1 384 ? 6.724 11.660 -14.023 1.00 94.12 384 LEU A C 1
ATOM 3122 O O . LEU A 1 384 ? 6.676 10.602 -14.651 1.00 94.12 384 LEU A O 1
ATOM 3126 N N . LYS A 1 385 ? 7.540 12.652 -14.390 1.00 91.44 385 LYS A N 1
ATOM 3127 C CA . LYS A 1 385 ? 8.530 12.492 -15.458 1.00 91.44 385 LYS A CA 1
ATOM 3128 C C . LYS A 1 385 ? 9.659 11.573 -14.984 1.00 91.44 385 LYS A C 1
ATOM 3130 O O . LYS A 1 385 ? 10.043 11.614 -13.820 1.00 91.44 385 LYS A O 1
ATOM 3135 N N . ASN A 1 386 ? 10.199 10.782 -15.906 1.00 90.81 386 ASN A N 1
ATOM 3136 C CA . ASN A 1 386 ? 11.464 10.091 -15.690 1.00 90.81 386 ASN A CA 1
ATOM 3137 C C . ASN A 1 386 ? 12.588 11.129 -15.777 1.00 90.81 386 ASN A C 1
ATOM 3139 O O . ASN A 1 386 ? 12.726 11.777 -16.814 1.00 90.81 386 ASN A O 1
ATOM 3143 N N . MET A 1 387 ? 13.337 11.330 -14.694 1.00 84.62 387 MET A N 1
ATOM 3144 C CA . MET A 1 387 ? 14.350 12.387 -14.641 1.00 84.62 387 MET A CA 1
ATOM 3145 C C . MET A 1 387 ? 15.613 12.036 -15.410 1.00 84.62 387 MET A C 1
ATOM 3147 O O . MET A 1 387 ? 16.179 12.911 -16.057 1.00 84.62 387 MET A O 1
ATOM 3151 N N . ASP A 1 388 ? 15.978 10.760 -15.458 1.00 83.69 388 ASP A N 1
ATOM 3152 C CA . ASP A 1 388 ? 17.159 10.324 -16.197 1.00 83.69 388 ASP A CA 1
ATOM 3153 C C . ASP A 1 388 ? 17.020 10.605 -17.700 1.00 83.69 388 ASP A C 1
ATOM 3155 O O . ASP A 1 388 ? 17.931 11.145 -18.313 1.00 83.69 388 ASP A O 1
ATOM 3159 N N . SER A 1 389 ? 15.854 10.342 -18.293 1.00 86.06 389 SER A N 1
ATOM 3160 C CA . SER A 1 389 ? 15.626 10.669 -19.711 1.00 86.06 389 SER A CA 1
ATOM 3161 C C . SER A 1 389 ? 15.239 12.122 -19.944 1.00 86.06 389 SER A C 1
ATOM 3163 O O . SER A 1 389 ? 15.746 12.754 -20.861 1.00 86.06 389 SER A O 1
ATOM 3165 N N . SER A 1 390 ? 14.338 12.677 -19.128 1.00 85.06 390 SER A N 1
ATOM 3166 C CA . SER A 1 390 ? 13.796 14.016 -19.385 1.00 85.06 390 SER A CA 1
ATOM 3167 C C . SER A 1 390 ? 14.760 15.148 -19.046 1.00 85.06 390 SER A C 1
ATOM 3169 O O . SER A 1 390 ? 14.595 16.223 -19.612 1.00 85.06 390 SER A O 1
ATOM 3171 N N . GLN A 1 391 ? 15.649 14.965 -18.066 1.00 81.19 391 GLN A N 1
ATOM 3172 C CA . GLN A 1 391 ? 16.600 15.994 -17.638 1.00 81.19 391 GLN A CA 1
ATOM 3173 C C . GLN A 1 391 ? 18.015 15.643 -18.089 1.00 81.19 391 GLN A C 1
ATOM 3175 O O . GLN A 1 391 ? 18.632 16.452 -18.768 1.00 81.19 391 GLN A O 1
ATOM 3180 N N . LYS A 1 392 ? 18.501 14.434 -17.781 1.00 77.38 392 LYS A N 1
ATOM 3181 C CA . LYS A 1 392 ? 19.880 14.036 -18.119 1.00 77.38 392 LYS A CA 1
ATOM 3182 C C . LYS A 1 392 ? 20.060 13.566 -19.568 1.00 77.38 392 LYS A C 1
ATOM 3184 O O . LYS A 1 392 ? 21.178 13.290 -19.978 1.00 77.38 392 LYS A O 1
ATOM 3189 N N . GLY A 1 393 ? 18.978 13.421 -20.338 1.00 77.81 393 GLY A N 1
ATOM 3190 C CA . GLY A 1 393 ? 19.041 12.963 -21.731 1.00 77.81 393 GLY A CA 1
ATOM 3191 C C . GLY A 1 393 ? 19.432 11.490 -21.903 1.00 77.81 393 GLY A C 1
ATOM 3192 O O . GLY A 1 393 ? 19.754 11.073 -23.012 1.00 77.81 393 GLY A O 1
ATOM 3193 N N . LEU A 1 394 ? 19.400 10.687 -20.833 1.00 81.44 394 LEU A N 1
ATOM 3194 C CA . LEU A 1 394 ? 19.730 9.264 -20.897 1.00 81.44 394 LEU A CA 1
ATOM 3195 C C . LEU A 1 394 ? 18.633 8.481 -21.626 1.00 81.44 394 LEU A C 1
ATOM 3197 O O . LEU A 1 394 ? 17.438 8.752 -21.473 1.00 81.44 394 LEU A O 1
ATOM 3201 N N . SER A 1 395 ? 19.019 7.442 -22.364 1.00 85.06 395 SER A N 1
ATOM 3202 C CA . SER A 1 395 ? 18.044 6.534 -22.964 1.00 85.06 395 SER A CA 1
ATOM 3203 C C . SER A 1 395 ? 17.233 5.821 -21.872 1.00 85.06 395 SER A C 1
ATOM 3205 O O . SER A 1 395 ? 17.749 5.401 -20.831 1.00 85.06 395 SER A O 1
ATOM 3207 N N . ALA A 1 396 ? 15.921 5.708 -22.082 1.00 87.12 396 ALA A N 1
ATOM 3208 C CA . ALA A 1 396 ? 15.017 5.046 -21.150 1.00 87.12 396 ALA A CA 1
ATOM 3209 C C . ALA A 1 396 ? 14.172 3.999 -21.868 1.00 87.12 396 ALA A C 1
ATOM 3211 O O . ALA A 1 396 ? 13.577 4.265 -22.908 1.00 87.12 396 ALA A O 1
ATOM 3212 N N . VAL A 1 397 ? 14.073 2.820 -21.257 1.00 89.75 397 VAL A N 1
ATOM 3213 C CA . VAL A 1 397 ? 13.259 1.720 -21.775 1.00 89.75 397 VAL A CA 1
ATOM 3214 C C . VAL A 1 397 ? 11.781 1.983 -21.481 1.00 89.75 397 VAL A C 1
ATOM 3216 O O . VAL A 1 397 ? 11.400 2.265 -20.334 1.00 89.75 397 VAL A O 1
ATOM 3219 N N . LEU A 1 398 ? 10.951 1.866 -22.519 1.00 92.69 398 LEU A N 1
ATOM 3220 C CA . LEU A 1 398 ? 9.494 1.882 -22.426 1.00 92.69 398 LEU A CA 1
ATOM 3221 C C . LEU A 1 398 ? 8.962 0.453 -22.284 1.00 92.69 398 LEU A C 1
ATOM 3223 O O . LEU A 1 398 ? 9.345 -0.457 -23.012 1.00 92.69 398 LEU A O 1
ATOM 3227 N N . LEU A 1 399 ? 8.036 0.256 -21.353 1.00 91.00 399 LEU A N 1
ATOM 3228 C CA . LEU A 1 399 ? 7.307 -0.991 -21.176 1.00 91.00 399 LEU A CA 1
ATOM 3229 C C . LEU A 1 399 ? 6.159 -1.044 -22.192 1.00 91.00 399 LEU A C 1
ATOM 3231 O O . LEU A 1 399 ? 5.348 -0.117 -22.256 1.00 91.00 399 LEU A O 1
ATOM 3235 N N . ARG A 1 400 ? 6.044 -2.142 -22.952 1.00 92.38 400 ARG A N 1
ATOM 3236 C CA . ARG A 1 400 ? 4.975 -2.336 -23.960 1.00 92.38 400 ARG A CA 1
ATOM 3237 C C . ARG A 1 400 ? 4.911 -1.202 -25.004 1.00 92.38 400 ARG A C 1
ATOM 3239 O O . ARG A 1 400 ? 3.826 -0.811 -25.427 1.00 92.38 400 ARG A O 1
ATOM 3246 N N . GLY A 1 401 ? 6.055 -0.597 -25.327 1.00 93.44 401 GLY A N 1
ATOM 3247 C CA . GLY A 1 401 ? 6.193 0.470 -26.329 1.00 93.44 401 GLY A CA 1
ATOM 3248 C C . GLY A 1 401 ? 5.729 1.874 -25.911 1.00 93.44 401 GLY A C 1
ATOM 3249 O O . GLY A 1 401 ? 6.206 2.847 -26.474 1.00 93.44 401 GLY A O 1
ATOM 3250 N N . HIS A 1 402 ? 4.863 2.020 -24.902 1.00 93.44 402 HIS A N 1
ATOM 3251 C CA . HIS A 1 402 ? 4.277 3.325 -24.537 1.00 93.44 402 HIS A CA 1
ATOM 3252 C C . HIS A 1 402 ? 4.336 3.655 -23.037 1.00 93.44 402 HIS A C 1
ATOM 3254 O O . HIS A 1 402 ? 4.296 4.826 -22.648 1.00 93.44 402 HIS A O 1
ATOM 3260 N N . ALA A 1 403 ? 4.404 2.652 -22.157 1.00 93.31 403 ALA A N 1
ATOM 3261 C CA . ALA A 1 403 ? 4.354 2.879 -20.719 1.00 93.31 403 ALA A CA 1
ATOM 3262 C C . ALA A 1 403 ? 5.751 3.191 -20.169 1.00 93.31 403 ALA A C 1
ATOM 3264 O O . ALA A 1 403 ? 6.700 2.437 -20.360 1.00 93.31 403 ALA A O 1
ATOM 3265 N N . LYS A 1 404 ? 5.891 4.298 -19.437 1.00 94.00 404 LYS A N 1
ATOM 3266 C CA . LYS A 1 404 ? 7.173 4.666 -18.821 1.00 94.00 404 LYS A CA 1
ATOM 3267 C C . LYS A 1 404 ? 7.535 3.668 -17.720 1.00 94.00 404 LYS A C 1
ATOM 3269 O O . LYS A 1 404 ? 6.716 3.399 -16.845 1.00 94.00 404 LYS A O 1
ATOM 3274 N N . SER A 1 405 ? 8.769 3.172 -17.728 1.00 92.56 405 SER A N 1
ATOM 3275 C CA . SER A 1 405 ? 9.262 2.179 -16.758 1.00 92.56 405 SER A CA 1
ATOM 3276 C C . SER A 1 405 ? 9.261 2.663 -15.305 1.00 92.56 405 SER A C 1
ATOM 3278 O O . SER A 1 405 ? 9.156 1.857 -14.386 1.00 92.56 405 SER A O 1
ATOM 3280 N N . ASN A 1 406 ? 9.327 3.974 -15.083 1.00 94.25 406 ASN A N 1
ATOM 3281 C CA . ASN A 1 406 ? 9.323 4.576 -13.755 1.00 94.25 406 ASN A CA 1
ATOM 3282 C C . ASN A 1 406 ? 7.910 4.861 -13.200 1.00 94.25 406 ASN A C 1
ATOM 3284 O O . ASN A 1 406 ? 7.779 5.286 -12.052 1.00 94.25 406 ASN A O 1
ATOM 3288 N N . LEU A 1 407 ? 6.854 4.667 -14.000 1.00 95.06 407 LEU A N 1
ATOM 3289 C CA . LEU A 1 407 ? 5.488 5.075 -13.678 1.00 95.06 407 LEU A CA 1
ATOM 3290 C C . LEU A 1 407 ? 4.571 3.865 -13.475 1.00 95.06 407 LEU A C 1
ATOM 3292 O O . LEU A 1 407 ? 4.306 3.097 -14.394 1.00 95.06 407 LEU A O 1
ATOM 3296 N N . ASN A 1 408 ? 3.986 3.752 -12.286 1.00 95.06 408 ASN A N 1
ATOM 3297 C CA . ASN A 1 408 ? 2.963 2.763 -11.976 1.00 95.06 408 ASN A CA 1
ATOM 3298 C C . ASN A 1 408 ? 1.566 3.404 -12.040 1.00 95.06 408 ASN A C 1
ATOM 3300 O O . ASN A 1 408 ? 1.232 4.275 -11.230 1.00 95.06 408 ASN A O 1
ATOM 3304 N N . TYR A 1 409 ? 0.746 2.960 -12.995 1.00 95.62 409 TYR A N 1
ATOM 3305 C CA . TYR A 1 409 ? -0.606 3.464 -13.243 1.00 95.62 409 TYR A CA 1
ATOM 3306 C C . TYR A 1 409 ? -1.685 2.440 -12.894 1.00 95.62 409 TYR A C 1
ATOM 3308 O O . TYR A 1 409 ? -1.628 1.292 -13.331 1.00 95.62 409 TYR A O 1
ATOM 3316 N N . THR A 1 410 ? -2.738 2.883 -12.200 1.00 96.94 410 THR A N 1
ATOM 3317 C CA . THR A 1 410 ? -3.948 2.084 -11.969 1.00 96.94 410 THR A CA 1
ATOM 3318 C C . THR A 1 410 ? -5.233 2.894 -12.083 1.00 96.94 410 THR A C 1
ATOM 3320 O O . THR A 1 410 ? -5.306 4.066 -11.717 1.00 96.94 410 THR A O 1
ATOM 3323 N N . LYS A 1 411 ? -6.293 2.222 -12.541 1.00 96.25 411 LYS A N 1
ATOM 3324 C CA . LYS A 1 411 ? -7.677 2.715 -12.566 1.00 96.25 411 LYS A CA 1
ATOM 3325 C C . LYS A 1 411 ? -8.557 1.743 -11.797 1.00 96.25 411 LYS A C 1
ATOM 3327 O O . LYS A 1 411 ? -8.689 0.596 -12.210 1.00 96.25 411 LYS A O 1
ATOM 3332 N N . THR A 1 412 ? -9.156 2.184 -10.700 1.00 96.12 412 THR A N 1
ATOM 3333 C CA . THR A 1 412 ? -10.083 1.384 -9.886 1.00 96.12 412 THR A CA 1
ATOM 3334 C C . THR A 1 412 ? -11.478 1.986 -9.947 1.00 96.12 412 THR A C 1
ATOM 3336 O O . THR A 1 412 ? -11.638 3.203 -9.894 1.00 96.12 412 THR A O 1
ATOM 3339 N N . CYS A 1 413 ? -12.494 1.140 -10.073 1.00 95.88 413 CYS A N 1
ATOM 3340 C CA . CYS A 1 413 ? -13.893 1.551 -10.136 1.00 95.88 413 CYS A CA 1
ATOM 3341 C C . CYS A 1 413 ? -14.631 1.031 -8.902 1.00 95.88 413 CYS A C 1
ATOM 3343 O O . CYS A 1 413 ? -14.300 -0.023 -8.362 1.00 95.88 413 CYS A O 1
ATOM 3345 N N . SER A 1 414 ? -15.606 1.794 -8.422 1.00 96.25 414 SER A N 1
ATOM 3346 C CA . SER A 1 414 ? -16.428 1.433 -7.272 1.00 96.25 414 SER A CA 1
ATOM 3347 C C . SER A 1 414 ? -17.799 2.092 -7.373 1.00 96.25 414 SER A C 1
ATOM 3349 O O . SER A 1 414 ? -18.056 2.909 -8.257 1.00 96.25 414 SER A O 1
ATOM 3351 N N . ARG A 1 415 ? -18.700 1.728 -6.463 1.00 95.12 415 ARG A N 1
ATOM 3352 C CA . ARG A 1 415 ? -20.054 2.275 -6.399 1.00 95.12 415 ARG A CA 1
ATOM 3353 C C . ARG A 1 415 ? -20.430 2.700 -4.989 1.00 95.12 415 ARG A C 1
ATOM 3355 O O . ARG A 1 415 ? -20.046 2.076 -3.996 1.00 95.12 415 ARG A O 1
ATOM 3362 N N . VAL A 1 416 ? -21.211 3.767 -4.921 1.00 93.56 416 VAL A N 1
ATOM 3363 C CA . VAL A 1 416 ? -21.940 4.237 -3.741 1.00 93.56 416 VAL A CA 1
ATOM 3364 C C . VAL A 1 416 ? -23.433 4.161 -4.080 1.00 93.56 416 VAL A C 1
ATOM 3366 O O . VAL A 1 416 ? -23.794 4.094 -5.246 1.00 93.56 416 VAL A O 1
ATOM 3369 N N . ARG A 1 417 ? -24.333 4.216 -3.092 1.00 92.06 417 ARG A N 1
ATOM 3370 C CA . ARG A 1 417 ? -25.791 4.152 -3.332 1.00 92.06 417 ARG A CA 1
ATOM 3371 C C . ARG A 1 417 ? -26.356 5.173 -4.352 1.00 92.06 417 ARG A C 1
ATOM 3373 O O . ARG A 1 417 ? -27.415 4.914 -4.887 1.00 92.06 417 ARG A O 1
ATOM 3380 N N . ILE A 1 418 ? -25.688 6.302 -4.639 1.00 92.81 418 ILE A N 1
ATOM 3381 C CA . ILE A 1 418 ? -26.142 7.254 -5.684 1.00 92.81 418 ILE A CA 1
ATOM 3382 C C . ILE A 1 418 ? -25.663 6.836 -7.086 1.00 92.81 418 ILE A C 1
ATOM 3384 O O . ILE A 1 418 ? -26.290 7.194 -8.072 1.00 92.81 418 ILE A O 1
ATOM 3388 N N . GLY A 1 419 ? -24.553 6.102 -7.202 1.00 94.38 419 GLY A N 1
ATOM 3389 C CA . GLY A 1 419 ? -23.999 5.695 -8.490 1.00 94.38 419 GLY A CA 1
ATOM 3390 C C . GLY A 1 419 ? -22.536 5.259 -8.426 1.00 94.38 419 GLY A C 1
ATOM 3391 O O . GLY A 1 419 ? -21.956 5.072 -7.351 1.00 94.38 419 GLY A O 1
ATOM 3392 N N . SER A 1 420 ? -21.932 5.087 -9.600 1.00 96.00 420 SER A N 1
ATOM 3393 C CA . SER A 1 420 ? -20.543 4.655 -9.757 1.00 96.00 420 SER A CA 1
ATOM 3394 C C . SER A 1 420 ? -19.552 5.823 -9.746 1.00 96.00 420 SER A C 1
ATOM 3396 O O . SER A 1 420 ? -19.880 6.981 -10.028 1.00 96.00 420 SER A O 1
ATOM 3398 N N . PHE A 1 421 ? -18.310 5.511 -9.387 1.00 97.12 421 PHE A N 1
ATOM 3399 C CA . PHE A 1 421 ? -17.175 6.416 -9.476 1.00 97.12 421 PHE A CA 1
ATOM 3400 C C . PHE A 1 421 ? -15.883 5.647 -9.762 1.00 97.12 421 PHE A C 1
ATOM 3402 O O . PHE A 1 421 ? -15.750 4.463 -9.448 1.00 97.12 421 PHE A O 1
ATOM 3409 N N . GLY A 1 422 ? -14.914 6.335 -10.356 1.00 97.25 422 GLY A N 1
ATOM 3410 C CA . GLY A 1 422 ? -13.584 5.828 -10.652 1.00 97.25 422 GLY A CA 1
ATOM 3411 C C . GLY A 1 422 ? -12.502 6.638 -9.951 1.00 97.25 422 GLY A C 1
ATOM 3412 O O . GLY A 1 422 ? -12.626 7.850 -9.776 1.00 97.25 422 GLY A O 1
ATOM 3413 N N . VAL A 1 423 ? -11.424 5.957 -9.576 1.00 97.19 423 VAL A N 1
ATOM 3414 C CA . VAL A 1 423 ? -10.190 6.538 -9.051 1.00 97.19 423 VAL A CA 1
ATOM 3415 C C . VAL A 1 423 ? -9.045 6.118 -9.964 1.00 97.19 423 VAL A C 1
ATOM 3417 O O . VAL A 1 423 ? -8.788 4.924 -10.128 1.00 97.19 423 VAL A O 1
ATOM 3420 N N . LYS A 1 424 ? -8.341 7.090 -10.540 1.00 97.75 424 LYS A N 1
ATOM 3421 C CA . LYS A 1 424 ? -7.076 6.872 -11.244 1.00 97.75 424 LYS A CA 1
ATOM 3422 C C . LYS A 1 424 ? -5.926 7.315 -10.344 1.00 97.75 424 LYS A C 1
ATOM 3424 O O . LYS A 1 424 ? -6.000 8.368 -9.708 1.00 97.75 424 LYS A O 1
ATOM 3429 N N . GLY A 1 425 ? -4.883 6.501 -10.279 1.00 96.94 425 GLY A N 1
ATOM 3430 C CA . GLY A 1 425 ? -3.692 6.770 -9.489 1.00 96.94 425 GLY A CA 1
ATOM 3431 C C . GLY A 1 425 ? -2.435 6.523 -10.303 1.00 96.94 425 GLY A C 1
ATOM 3432 O O . GLY A 1 425 ? -2.297 5.475 -10.930 1.00 96.94 425 GLY A O 1
ATOM 3433 N N . TRP A 1 426 ? -1.517 7.480 -10.250 1.00 97.38 426 TRP A N 1
ATOM 3434 C CA . TRP A 1 426 ? -0.165 7.343 -10.770 1.00 97.38 426 TRP A CA 1
ATOM 3435 C C . TRP A 1 426 ? 0.813 7.498 -9.619 1.00 97.38 426 TRP A C 1
ATOM 3437 O O . TRP A 1 426 ? 0.699 8.443 -8.835 1.00 97.38 426 TRP A O 1
ATOM 3447 N N . VAL A 1 427 ? 1.770 6.585 -9.540 1.00 96.56 427 VAL A N 1
ATOM 3448 C CA . VAL A 1 427 ? 2.915 6.658 -8.635 1.00 96.56 427 VAL A CA 1
ATOM 3449 C C . VAL A 1 427 ? 4.155 6.584 -9.505 1.00 96.56 427 VAL A C 1
ATOM 3451 O O . VAL A 1 427 ? 4.323 5.625 -10.249 1.00 96.56 427 VAL A O 1
ATOM 3454 N N . SER A 1 428 ? 4.985 7.613 -9.439 1.00 95.56 428 SER A N 1
ATOM 3455 C CA . SER A 1 428 ? 6.254 7.681 -10.147 1.00 95.56 428 SER A CA 1
ATOM 3456 C C . SER A 1 428 ? 7.395 7.443 -9.183 1.00 95.56 428 SER A C 1
ATOM 3458 O O . SER A 1 428 ? 7.351 7.909 -8.039 1.00 95.56 428 SER A O 1
ATOM 3460 N N . SER A 1 429 ? 8.419 6.775 -9.682 1.00 93.06 429 SER A N 1
ATOM 3461 C CA . SER A 1 429 ? 9.674 6.561 -8.987 1.00 93.06 429 SER A CA 1
ATOM 3462 C C . SER A 1 429 ? 10.835 7.224 -9.731 1.00 93.06 429 SER A C 1
ATOM 3464 O O . SER A 1 429 ? 10.726 7.531 -10.920 1.00 93.06 429 SER A O 1
ATOM 3466 N N . SER A 1 430 ? 11.919 7.471 -9.000 1.00 83.44 430 SER A N 1
ATOM 3467 C CA . SER A 1 430 ? 13.223 7.952 -9.471 1.00 83.44 430 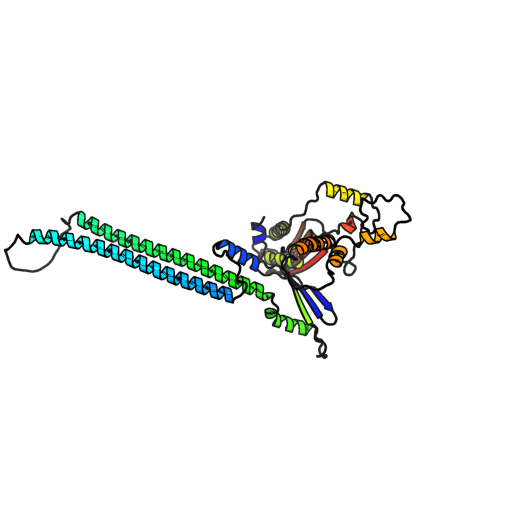SER A CA 1
ATOM 3468 C C . SER A 1 430 ? 14.326 7.087 -8.884 1.00 83.44 430 SER A C 1
ATOM 3470 O O . SER A 1 430 ? 14.223 6.761 -7.672 1.00 83.44 430 SER A O 1
#

pLDDT: mean 71.56, std 21.84, range [24.67, 97.75]